Protein AF-A0A947GJM9-F1 (afdb_monomer_lite)

pLDDT: mean 70.24, std 24.28, range [23.83, 98.44]

InterPro domains:
  IPR019658 Protein of unknown function DUF2515 [PF10720] (27-305)

Secondary structure (DSSP, 8-state):
-PPPPHHHHHHHHHHHHHHHHTTSHHHHHHHHHHHHHH-TT-HHHHHHHHHHHHHHHHHHHHHHHHHTS-TTTS-TT--HHHHHHHHHHHHHHHHHHHHHHHHHHHHHHHHHHSGGGHHHHHHHHHH-TTT---HHHHHHHHHHHHHHHHTTT-TTGGG-HHHHHHHHHHHHHHHHHHIIIIIS-TT-SSSHHHHHHHHHHHHHHHHHTT-SEEEEEEESSSS--SEEEEEEEE--TTTTSHHHHHHHHHHHHHHHHSSHHHHHHHHHHHHHT-S--S-GGGT-HHHH-S-SS---TT----PPP---TT---S----TT------SS---PPPP---HHHHHHHHHHHHHHHHHHTTS--S-HHHHHHHHT-SSHHHHHHHHHHHHTT---------

Radius of gyration: 22.79 Å; chains: 1; bounding box: 66×59×64 Å

Structure (mmCIF, N/CA/C/O backbone):
data_AF-A0A947GJM9-F1
#
_entry.id   AF-A0A947GJM9-F1
#
loop_
_atom_site.group_PDB
_atom_site.id
_atom_site.type_symbol
_atom_site.label_atom_id
_atom_site.label_alt_id
_atom_site.label_comp_id
_atom_site.label_asym_id
_atom_site.label_entity_id
_atom_site.label_seq_id
_atom_site.pdbx_PDB_ins_code
_atom_site.Cartn_x
_atom_site.Cartn_y
_atom_site.Cartn_z
_atom_site.occupancy
_atom_site.B_iso_or_equiv
_atom_site.auth_seq_id
_atom_site.auth_comp_id
_atom_site.auth_asym_id
_atom_site.auth_atom_id
_atom_site.pdbx_PDB_model_num
ATOM 1 N N . MET A 1 1 ? -10.092 -29.557 24.758 1.00 44.56 1 MET A N 1
ATOM 2 C CA . MET A 1 1 ? -9.337 -28.394 24.241 1.00 44.56 1 MET A CA 1
ATOM 3 C C . MET A 1 1 ? -9.867 -27.147 24.930 1.00 44.56 1 MET A C 1
ATOM 5 O O . MET A 1 1 ? -11.082 -27.004 24.990 1.00 44.56 1 MET A O 1
ATOM 9 N N . LYS A 1 2 ? -9.010 -26.298 25.513 1.00 44.66 2 LYS A N 1
ATOM 10 C CA . LYS A 1 2 ? -9.461 -24.989 26.019 1.00 44.66 2 LYS A CA 1
ATOM 11 C C . LYS A 1 2 ? -9.833 -24.108 24.814 1.00 44.66 2 LYS A C 1
ATOM 13 O O . LYS A 1 2 ? -9.128 -24.192 23.810 1.00 44.66 2 LYS A O 1
ATOM 18 N N . PRO A 1 3 ? -10.915 -23.313 24.876 1.00 56.91 3 PRO A N 1
ATOM 19 C CA . PRO A 1 3 ? -11.246 -22.388 23.799 1.00 56.91 3 PRO A CA 1
ATOM 20 C C . PRO A 1 3 ? -10.111 -21.374 23.624 1.00 56.91 3 PRO A C 1
ATOM 22 O O . PRO A 1 3 ? -9.635 -20.793 24.598 1.00 56.91 3 PRO A O 1
ATOM 25 N N . GLN A 1 4 ? -9.664 -21.208 22.382 1.00 74.50 4 GLN A N 1
ATOM 26 C CA . GLN A 1 4 ? -8.585 -20.300 22.004 1.00 74.50 4 GLN A CA 1
ATOM 27 C C . GLN A 1 4 ? -9.015 -18.847 22.243 1.00 74.50 4 GLN A C 1
ATOM 29 O O . GLN A 1 4 ? -10.135 -18.461 21.892 1.00 74.50 4 GLN A O 1
ATOM 34 N N . THR A 1 5 ? -8.142 -18.039 22.842 1.00 88.62 5 THR A N 1
ATOM 35 C CA . THR A 1 5 ? -8.417 -16.624 23.124 1.00 88.62 5 THR A CA 1
ATOM 36 C C . THR A 1 5 ? -8.539 -15.821 21.826 1.00 88.62 5 THR A C 1
ATOM 38 O O . THR A 1 5 ? -7.962 -16.179 20.800 1.00 88.62 5 THR A O 1
ATOM 41 N N . LEU A 1 6 ? -9.252 -14.690 21.852 1.00 88.81 6 LEU A N 1
ATOM 42 C CA . LEU A 1 6 ? -9.436 -13.864 20.651 1.00 88.81 6 LEU A CA 1
ATOM 43 C C . LEU A 1 6 ? -8.102 -13.345 20.076 1.00 88.81 6 LEU A C 1
ATOM 45 O O . LEU A 1 6 ? -7.958 -13.228 18.861 1.00 88.81 6 LEU A O 1
ATOM 49 N N . LYS A 1 7 ? -7.106 -13.106 20.942 1.00 89.88 7 LYS A N 1
ATOM 50 C CA . LYS A 1 7 ? -5.730 -12.741 20.561 1.00 89.88 7 LYS A CA 1
ATOM 51 C C . LYS A 1 7 ? -5.052 -13.838 19.744 1.00 89.88 7 LYS A C 1
ATOM 53 O O . LYS A 1 7 ? -4.459 -13.560 18.706 1.00 89.88 7 LYS A O 1
ATOM 58 N N . GLU A 1 8 ? -5.150 -15.080 20.206 1.00 91.75 8 GLU A N 1
ATOM 59 C CA . GLU A 1 8 ? -4.566 -16.236 19.524 1.00 91.75 8 GLU A CA 1
ATOM 60 C C . GLU A 1 8 ? -5.251 -16.485 18.176 1.00 91.75 8 GLU A C 1
ATOM 62 O O . GLU A 1 8 ? -4.559 -16.707 17.186 1.00 91.75 8 GLU A O 1
ATOM 67 N N . GLN A 1 9 ? -6.582 -16.354 18.112 1.00 93.50 9 GLN A N 1
ATOM 68 C CA . GLN A 1 9 ? -7.328 -16.478 16.856 1.00 93.50 9 GLN A CA 1
ATOM 69 C C . GLN A 1 9 ? -6.928 -15.390 15.848 1.00 93.50 9 GLN A C 1
ATOM 71 O O . GLN A 1 9 ? -6.685 -15.693 14.681 1.00 93.50 9 GLN A O 1
ATOM 76 N N . PHE A 1 10 ? -6.818 -14.131 16.291 1.00 94.56 10 PHE A N 1
ATOM 77 C CA . PHE A 1 10 ? -6.338 -13.031 15.450 1.00 94.56 10 PHE A CA 1
ATOM 78 C C . PHE A 1 10 ? -4.932 -13.314 14.921 1.00 94.56 10 PHE A C 1
ATOM 80 O O . PHE A 1 10 ? -4.681 -13.192 13.719 1.00 94.56 10 PHE A O 1
ATOM 87 N N . ARG A 1 11 ? -4.019 -13.713 15.811 1.00 93.69 11 ARG A N 1
ATOM 88 C CA . ARG A 1 11 ? -2.630 -13.995 15.462 1.00 93.69 11 ARG A CA 1
ATOM 89 C C . ARG A 1 11 ? -2.544 -15.099 14.415 1.00 93.69 11 ARG A C 1
ATOM 91 O O . ARG A 1 11 ? -1.916 -14.908 13.378 1.00 93.69 11 ARG A O 1
ATOM 98 N N . GLU A 1 12 ? -3.189 -16.232 14.666 1.00 93.25 12 GLU A N 1
ATOM 99 C CA . GLU A 1 12 ? -3.183 -17.381 13.762 1.00 93.25 12 GLU A CA 1
ATOM 100 C C . GLU A 1 12 ? -3.802 -17.034 12.406 1.00 93.25 12 GLU A C 1
ATOM 102 O O . GLU A 1 12 ? -3.160 -17.233 11.374 1.00 93.25 12 GLU A O 1
ATOM 107 N N . ALA A 1 13 ? -4.991 -16.423 12.397 1.00 92.81 13 ALA A N 1
ATOM 108 C CA . ALA A 1 13 ? -5.657 -16.011 11.164 1.00 92.81 13 ALA A CA 1
ATOM 109 C C . ALA A 1 13 ? -4.793 -15.042 10.341 1.00 92.81 13 ALA A C 1
ATOM 111 O O . ALA A 1 13 ? -4.714 -15.165 9.116 1.00 92.81 13 ALA A O 1
ATOM 112 N N . THR A 1 14 ? -4.110 -14.108 11.008 1.00 92.38 14 THR A N 1
ATOM 113 C CA . THR A 1 14 ? -3.197 -13.164 10.356 1.00 92.38 14 THR A CA 1
ATOM 114 C C . THR A 1 14 ? -2.013 -13.893 9.731 1.00 92.38 14 THR A C 1
ATOM 116 O O . THR A 1 14 ? -1.721 -13.674 8.559 1.00 92.38 14 THR A O 1
ATOM 119 N N . LEU A 1 15 ? -1.349 -14.792 10.462 1.00 88.88 15 LEU A N 1
ATOM 120 C CA . LEU A 1 15 ? -0.178 -15.519 9.959 1.00 88.88 15 LEU A CA 1
ATOM 121 C C . LEU A 1 15 ? -0.525 -16.465 8.805 1.00 88.88 15 LEU A C 1
ATOM 123 O O . LEU A 1 15 ? 0.182 -16.476 7.794 1.00 88.88 15 LEU A O 1
ATOM 127 N N . VAL A 1 16 ? -1.631 -17.206 8.924 1.00 88.06 16 VAL A N 1
ATOM 128 C CA . VAL A 1 16 ? -2.119 -18.104 7.871 1.00 88.06 16 VAL A CA 1
ATOM 129 C C . VAL A 1 16 ? -2.433 -17.305 6.613 1.00 88.06 16 VAL A C 1
ATOM 131 O O . VAL A 1 16 ? -1.889 -17.603 5.549 1.00 88.06 16 VAL A O 1
ATOM 134 N N . ARG A 1 17 ? -3.236 -16.239 6.723 1.00 88.25 17 ARG A N 1
ATOM 135 C CA . ARG A 1 17 ? -3.603 -15.424 5.560 1.00 88.25 17 ARG A CA 1
ATOM 136 C C . ARG A 1 17 ? -2.382 -14.752 4.937 1.00 88.25 17 ARG A C 1
ATOM 138 O O . ARG A 1 17 ? -2.248 -14.779 3.718 1.00 88.25 17 ARG A O 1
ATOM 145 N N . ARG A 1 18 ? -1.460 -14.223 5.751 1.00 86.56 18 ARG A N 1
ATOM 146 C CA . ARG A 1 18 ? -0.208 -13.601 5.290 1.00 86.56 18 ARG A CA 1
ATOM 147 C C . ARG A 1 18 ? 0.598 -14.549 4.401 1.00 86.56 18 ARG A C 1
ATOM 149 O O . ARG A 1 18 ? 1.002 -14.157 3.311 1.00 86.56 18 ARG A O 1
ATOM 156 N N . SER A 1 19 ? 0.754 -15.809 4.817 1.00 79.62 19 SER A N 1
ATOM 157 C CA . SER A 1 19 ? 1.503 -16.824 4.057 1.00 79.62 19 SER A CA 1
ATOM 158 C C . SER A 1 19 ? 0.926 -17.114 2.664 1.00 79.62 19 SER A C 1
ATOM 160 O O . SER A 1 19 ? 1.666 -17.481 1.756 1.00 79.62 19 SER A O 1
ATOM 162 N N . GLN A 1 20 ? -0.381 -16.906 2.475 1.00 78.94 20 GLN A N 1
ATOM 163 C CA . GLN A 1 20 ? -1.065 -17.135 1.201 1.00 78.94 20 GLN A CA 1
ATOM 164 C C . GLN A 1 20 ? -0.917 -15.952 0.238 1.00 78.94 20 GLN A C 1
ATOM 166 O O . GLN A 1 20 ? -0.891 -16.148 -0.974 1.00 78.94 20 GLN A O 1
ATOM 171 N N . VAL A 1 21 ? -0.822 -14.725 0.762 1.00 82.38 21 VAL A N 1
ATOM 172 C CA . VAL A 1 21 ? -0.846 -13.497 -0.053 1.00 82.38 21 VAL A CA 1
ATOM 173 C C . VAL A 1 21 ? 0.530 -12.859 -0.253 1.00 82.38 21 VAL A C 1
ATOM 175 O O . VAL A 1 21 ? 0.705 -12.105 -1.205 1.00 82.38 21 VAL A O 1
ATOM 178 N N . GLU A 1 22 ? 1.532 -13.181 0.574 1.00 79.94 22 GLU A N 1
ATOM 179 C CA . GLU A 1 22 ? 2.902 -12.646 0.450 1.00 79.94 22 GLU A CA 1
ATOM 180 C C . GLU A 1 22 ? 3.715 -13.235 -0.719 1.00 79.94 22 GLU A C 1
ATOM 182 O O . GLU A 1 22 ? 4.799 -12.733 -1.026 1.00 79.94 22 GLU A O 1
ATOM 187 N N . VAL A 1 23 ? 3.188 -14.260 -1.396 1.00 74.94 23 VAL A N 1
ATOM 188 C CA . VAL A 1 23 ? 3.901 -15.089 -2.385 1.00 74.94 23 VAL A CA 1
ATOM 189 C C . VAL A 1 23 ? 4.493 -14.320 -3.573 1.00 74.94 23 VAL A C 1
ATOM 191 O O . VAL A 1 23 ? 5.527 -14.725 -4.103 1.00 74.94 23 VAL A O 1
ATOM 194 N N . ASN A 1 24 ? 3.852 -13.235 -4.013 1.00 78.31 24 ASN A N 1
ATOM 195 C CA . ASN A 1 24 ? 4.327 -12.356 -5.085 1.00 78.31 24 ASN A CA 1
ATOM 196 C C . ASN A 1 24 ? 3.589 -11.009 -5.063 1.00 78.31 24 ASN A C 1
ATOM 198 O O . ASN A 1 24 ? 2.517 -10.886 -4.467 1.00 78.31 24 ASN A O 1
ATOM 202 N N . LEU A 1 25 ? 4.131 -10.015 -5.773 1.00 85.12 25 LEU A N 1
ATOM 203 C CA . LEU A 1 25 ? 3.523 -8.691 -5.930 1.00 85.12 25 LEU A CA 1
ATOM 204 C C . LEU A 1 25 ? 2.042 -8.729 -6.318 1.00 85.12 25 LEU A C 1
ATOM 206 O O . LEU A 1 25 ? 1.249 -7.970 -5.767 1.00 85.12 25 LEU A O 1
ATOM 210 N N . THR A 1 26 ? 1.670 -9.580 -7.273 1.00 87.38 26 THR A N 1
ATOM 211 C CA . THR A 1 26 ? 0.302 -9.627 -7.797 1.00 87.38 26 THR A CA 1
ATOM 212 C C . THR A 1 26 ? -0.701 -10.006 -6.710 1.00 87.38 26 THR A C 1
ATOM 214 O O . THR A 1 26 ? -1.735 -9.358 -6.561 1.00 87.38 26 THR A O 1
ATOM 217 N N . SER A 1 27 ? -0.356 -11.002 -5.896 1.00 87.56 27 SER A N 1
ATOM 218 C CA . SER A 1 27 ? -1.173 -11.465 -4.769 1.00 87.56 27 SER A CA 1
ATOM 219 C C . SER A 1 27 ? -1.285 -10.392 -3.683 1.00 87.56 27 SER A C 1
ATOM 221 O O . SER A 1 27 ? -2.380 -10.132 -3.186 1.00 87.56 27 SER A O 1
ATOM 223 N N . ARG A 1 28 ? -0.179 -9.699 -3.384 1.00 92.69 28 ARG A N 1
ATOM 224 C CA . ARG A 1 28 ? -0.140 -8.589 -2.418 1.00 92.69 28 ARG A CA 1
ATOM 225 C C . ARG A 1 28 ? -1.007 -7.415 -2.867 1.00 92.69 28 ARG A C 1
ATOM 227 O O . ARG A 1 28 ? -1.840 -6.935 -2.104 1.00 92.69 28 ARG A O 1
ATOM 234 N N . ALA A 1 29 ? -0.863 -6.987 -4.118 1.00 94.88 29 ALA A N 1
ATOM 235 C CA . ALA A 1 29 ? -1.637 -5.884 -4.674 1.00 94.88 29 ALA A CA 1
ATOM 236 C C . ALA A 1 29 ? -3.140 -6.205 -4.722 1.00 94.88 29 ALA A C 1
ATOM 238 O O . ALA A 1 29 ? -3.935 -5.370 -4.293 1.00 94.88 29 ALA A O 1
ATOM 239 N N . ASN A 1 30 ? -3.531 -7.403 -5.169 1.00 95.88 30 ASN A N 1
ATOM 240 C CA . ASN A 1 30 ? -4.936 -7.830 -5.146 1.00 95.88 30 ASN A CA 1
ATOM 241 C C . ASN A 1 30 ? -5.489 -7.859 -3.714 1.00 95.88 30 ASN A C 1
ATOM 243 O O . ASN A 1 30 ? -6.551 -7.304 -3.463 1.00 95.88 30 ASN A O 1
ATOM 247 N N . CYS A 1 31 ? -4.724 -8.379 -2.748 1.00 96.81 31 CYS A N 1
ATOM 248 C CA . CYS A 1 31 ? -5.125 -8.367 -1.342 1.00 96.81 31 CYS A CA 1
ATOM 249 C C . CYS A 1 31 ? -5.353 -6.946 -0.794 1.00 96.81 31 CYS A C 1
ATOM 251 O O . CYS A 1 31 ? -6.276 -6.741 -0.005 1.00 96.81 31 CYS A O 1
ATOM 253 N N . LEU A 1 32 ? -4.525 -5.969 -1.184 1.00 97.88 32 LEU A N 1
ATOM 254 C CA . LEU A 1 32 ? -4.740 -4.562 -0.824 1.00 97.88 32 LEU A CA 1
ATOM 255 C C . LEU A 1 32 ? -6.041 -4.035 -1.443 1.00 97.88 32 LEU A C 1
ATOM 257 O O . LEU A 1 32 ? -6.826 -3.394 -0.753 1.00 97.88 32 LEU A O 1
ATOM 261 N N . PHE A 1 33 ? -6.298 -4.328 -2.721 1.00 98.25 33 PHE A N 1
ATOM 262 C CA . PHE A 1 33 ? -7.521 -3.877 -3.386 1.00 98.25 33 PHE A CA 1
ATOM 263 C C . PHE A 1 33 ? -8.783 -4.444 -2.719 1.00 98.25 33 PHE A C 1
ATOM 265 O O . PHE A 1 33 ? -9.669 -3.674 -2.356 1.00 98.25 33 PHE A O 1
ATOM 272 N N . ASP A 1 34 ? -8.814 -5.756 -2.470 1.00 98.00 34 ASP A N 1
ATOM 273 C CA . ASP A 1 34 ? -9.936 -6.436 -1.807 1.00 98.00 34 ASP A CA 1
ATOM 274 C C . ASP A 1 34 ? -10.192 -5.880 -0.397 1.00 98.00 34 ASP A C 1
ATOM 276 O O . ASP A 1 34 ? -11.336 -5.784 0.051 1.00 98.00 34 ASP A O 1
ATOM 280 N N . PHE A 1 35 ? -9.125 -5.516 0.324 1.00 98.44 35 PHE A N 1
ATOM 281 C CA . PHE A 1 35 ? -9.241 -4.872 1.631 1.00 98.44 35 PHE A CA 1
ATOM 282 C C . PHE A 1 35 ? -9.831 -3.467 1.512 1.00 98.44 35 PHE A C 1
ATOM 284 O O . PHE A 1 35 ? -10.747 -3.121 2.255 1.00 98.44 35 PHE A O 1
ATOM 291 N N . TRP A 1 36 ? -9.316 -2.653 0.588 1.00 98.38 36 TRP A N 1
ATOM 292 C CA . TRP A 1 36 ? -9.801 -1.290 0.390 1.00 98.38 36 TRP A CA 1
ATOM 293 C C . TRP A 1 36 ? -11.266 -1.258 -0.058 1.00 98.38 36 TRP A C 1
ATOM 295 O O . TRP A 1 36 ? -12.011 -0.391 0.382 1.00 98.38 36 TRP A O 1
ATOM 305 N N . GLU A 1 37 ? -11.713 -2.216 -0.872 1.00 97.62 37 GLU A N 1
ATOM 306 C CA . GLU A 1 37 ? -13.120 -2.305 -1.274 1.00 97.62 37 GLU A CA 1
ATOM 307 C C . GLU A 1 37 ? -14.060 -2.466 -0.064 1.00 97.62 37 GLU A C 1
ATOM 309 O O . GLU A 1 37 ? -15.140 -1.877 -0.033 1.00 97.62 37 GLU A O 1
ATOM 314 N N . GLN A 1 38 ? -13.622 -3.203 0.961 1.00 97.44 38 GLN A N 1
ATOM 315 C CA . GLN A 1 38 ? -14.363 -3.410 2.212 1.00 97.44 38 GLN A CA 1
ATOM 316 C C . GLN A 1 38 ? -14.186 -2.261 3.217 1.00 97.44 38 GLN A C 1
ATOM 318 O O . GLN A 1 38 ? -15.029 -2.063 4.099 1.00 97.44 38 GLN A O 1
ATOM 323 N N . HIS A 1 39 ? -13.078 -1.527 3.114 1.00 98.00 39 HIS A N 1
ATOM 324 C CA . HIS A 1 39 ? -12.656 -0.486 4.051 1.00 98.00 39 HIS A CA 1
ATOM 325 C C . HIS A 1 39 ? -12.134 0.759 3.307 1.00 98.00 39 HIS A C 1
ATOM 327 O O . HIS A 1 39 ? -10.949 1.101 3.427 1.00 98.00 39 HIS A O 1
ATOM 333 N N . PRO A 1 40 ? -12.986 1.444 2.515 1.00 97.31 40 PRO A N 1
ATOM 334 C CA . PRO A 1 40 ? -12.561 2.552 1.662 1.00 97.31 40 PRO A CA 1
ATOM 335 C C . PRO A 1 40 ? -12.015 3.751 2.445 1.00 97.31 40 PRO A C 1
ATOM 337 O O . PRO A 1 40 ? -11.228 4.529 1.902 1.00 97.31 40 PRO A O 1
ATOM 340 N N . GLU A 1 41 ? -12.382 3.871 3.723 1.00 97.69 41 GLU A N 1
ATOM 341 C CA . GLU A 1 41 ? -11.873 4.867 4.659 1.00 97.69 41 GLU A CA 1
ATOM 342 C C . GLU A 1 41 ? -10.376 4.723 4.957 1.00 97.69 41 GLU A C 1
ATOM 344 O O . GLU A 1 41 ? -9.728 5.693 5.349 1.00 97.69 41 GLU A O 1
ATOM 349 N N . VAL A 1 42 ? -9.790 3.546 4.722 1.00 98.19 42 VAL A N 1
ATOM 350 C CA . VAL A 1 42 ? -8.337 3.337 4.769 1.00 98.19 42 VAL A CA 1
ATOM 351 C C . VAL A 1 42 ? -7.748 3.637 3.387 1.00 98.19 42 VAL A C 1
ATOM 353 O O . VAL A 1 42 ? -7.171 2.786 2.710 1.00 98.19 42 VAL A O 1
ATOM 356 N N . SER A 1 43 ? -7.913 4.882 2.945 1.00 97.56 43 SER A N 1
ATOM 357 C CA . SER A 1 43 ? -7.615 5.353 1.583 1.00 97.56 43 SER A CA 1
ATOM 358 C C . SER A 1 43 ? -6.171 5.121 1.121 1.00 97.56 43 SER A C 1
ATOM 360 O O . SER A 1 43 ? -5.914 4.954 -0.074 1.00 97.56 43 SER A O 1
ATOM 362 N N . TRP A 1 44 ? -5.218 5.063 2.056 1.00 98.19 44 TRP A N 1
ATOM 363 C CA . TRP A 1 44 ? -3.832 4.695 1.768 1.00 98.19 44 TRP A CA 1
ATOM 364 C C . TRP A 1 44 ? -3.719 3.329 1.089 1.00 98.19 44 TRP A C 1
ATOM 366 O O . TRP A 1 44 ? -2.863 3.150 0.231 1.00 98.19 44 TRP A O 1
ATOM 376 N N . VAL A 1 45 ? -4.600 2.379 1.408 1.00 98.19 45 VAL A N 1
ATOM 377 C CA . VAL A 1 45 ? -4.555 1.036 0.819 1.00 98.19 45 VAL A CA 1
ATOM 378 C C . VAL A 1 45 ? -4.829 1.083 -0.686 1.00 98.19 45 VAL A C 1
ATOM 380 O O . VAL A 1 45 ? -4.164 0.375 -1.446 1.00 98.19 45 VAL A O 1
ATOM 383 N N . LEU A 1 46 ? -5.728 1.963 -1.146 1.00 98.19 46 LEU A N 1
ATOM 384 C CA . LEU A 1 46 ? -5.920 2.186 -2.581 1.00 98.19 46 LEU A CA 1
ATOM 385 C C . LEU A 1 46 ? -4.670 2.794 -3.218 1.00 98.19 46 LEU A C 1
ATOM 387 O O . LEU A 1 46 ? -4.250 2.337 -4.278 1.00 98.19 46 LEU A O 1
ATOM 391 N N . LEU A 1 47 ? -4.046 3.787 -2.574 1.00 97.38 47 LEU A N 1
ATOM 392 C CA . LEU A 1 47 ? -2.782 4.348 -3.061 1.00 97.38 47 LEU A CA 1
ATOM 393 C C . LEU A 1 47 ? -1.708 3.261 -3.184 1.00 97.38 47 LEU A C 1
ATOM 395 O O . LEU A 1 47 ? -1.084 3.140 -4.235 1.00 97.38 47 LEU A O 1
ATOM 399 N N . ALA A 1 48 ? -1.526 2.449 -2.142 1.00 96.38 48 ALA A N 1
ATOM 400 C CA . ALA A 1 48 ? -0.554 1.365 -2.115 1.00 96.38 48 ALA A CA 1
ATOM 401 C C . ALA A 1 48 ? -0.828 0.332 -3.218 1.00 96.38 48 ALA A C 1
ATOM 403 O O . ALA A 1 48 ? 0.107 -0.088 -3.900 1.00 96.38 48 ALA A O 1
ATOM 404 N N . ASN A 1 49 ? -2.098 -0.021 -3.468 1.00 96.81 49 ASN A N 1
ATOM 405 C CA . ASN A 1 49 ? -2.472 -0.845 -4.619 1.00 96.81 49 ASN A CA 1
ATOM 406 C C . ASN A 1 49 ? -2.038 -0.186 -5.937 1.00 96.81 49 ASN A C 1
ATOM 408 O O . ASN A 1 49 ? -1.309 -0.804 -6.709 1.00 96.81 49 ASN A O 1
ATOM 412 N N . LEU A 1 50 ? -2.435 1.065 -6.187 1.00 95.56 50 LEU A N 1
ATOM 413 C CA . LEU A 1 50 ? -2.139 1.780 -7.433 1.00 95.56 50 LEU A CA 1
ATOM 414 C C . LEU A 1 50 ? -0.626 1.954 -7.675 1.00 95.56 50 LEU A C 1
ATOM 416 O O . LEU A 1 50 ? -0.148 1.822 -8.805 1.00 95.56 50 LEU A O 1
ATOM 420 N N . VAL A 1 51 ? 0.155 2.199 -6.620 1.00 92.94 51 VAL A N 1
ATOM 421 C CA . VAL A 1 51 ? 1.624 2.259 -6.685 1.00 92.94 51 VAL A CA 1
ATOM 422 C C . VAL A 1 51 ? 2.225 0.868 -6.923 1.00 92.94 51 VAL A C 1
ATOM 424 O O . VAL A 1 51 ? 3.125 0.729 -7.750 1.00 92.94 51 VAL A O 1
ATOM 427 N N . ALA A 1 52 ? 1.696 -0.188 -6.299 1.00 92.62 52 ALA A N 1
ATOM 428 C CA . ALA A 1 52 ? 2.132 -1.565 -6.546 1.00 92.62 52 ALA A CA 1
ATOM 429 C C . ALA A 1 52 ? 1.879 -2.001 -7.999 1.00 92.62 52 ALA A C 1
ATOM 431 O O . ALA A 1 52 ? 2.729 -2.671 -8.596 1.00 92.62 52 ALA A O 1
ATOM 432 N N . ARG A 1 53 ? 0.772 -1.547 -8.613 1.00 92.69 53 ARG A N 1
ATOM 433 C CA . ARG A 1 53 ? 0.527 -1.743 -10.053 1.00 92.69 53 ARG A CA 1
ATOM 434 C C . ARG A 1 53 ? 1.632 -1.140 -10.905 1.00 92.69 53 ARG A C 1
ATOM 436 O O . ARG A 1 53 ? 2.064 -1.736 -11.894 1.00 92.69 53 ARG A O 1
ATOM 443 N N . ASN A 1 54 ? 2.121 0.022 -10.478 1.00 89.00 54 ASN A N 1
ATOM 444 C CA . ASN A 1 54 ? 3.249 0.682 -11.108 1.00 89.00 54 ASN A CA 1
ATOM 445 C C . ASN A 1 54 ? 4.580 -0.047 -10.896 1.00 89.00 54 ASN A C 1
ATOM 447 O O . ASN A 1 54 ? 5.485 0.069 -11.715 1.00 89.00 54 ASN A O 1
ATOM 451 N N . THR A 1 55 ? 4.736 -0.824 -9.832 1.00 85.88 55 THR A N 1
ATOM 452 C CA . THR A 1 55 ? 5.943 -1.635 -9.665 1.00 85.88 55 THR A CA 1
ATOM 453 C C . THR A 1 55 ? 5.920 -2.855 -10.589 1.00 85.88 55 THR A C 1
ATOM 455 O O . THR A 1 55 ? 6.936 -3.183 -11.199 1.00 85.88 55 THR A O 1
ATOM 458 N N . GLY A 1 56 ? 4.776 -3.522 -10.764 1.00 86.81 56 GLY A N 1
ATOM 459 C CA . GLY A 1 56 ? 4.780 -4.807 -11.472 1.00 86.81 56 GLY A CA 1
ATOM 460 C C . GLY A 1 56 ? 4.811 -4.710 -12.982 1.00 86.81 56 GLY A C 1
ATOM 461 O O . GLY A 1 56 ? 5.538 -5.479 -13.590 1.00 86.81 56 GLY A O 1
ATOM 462 N N . TRP A 1 57 ? 4.146 -3.738 -13.605 1.00 81.44 57 TRP A N 1
ATOM 463 C CA . TRP A 1 57 ? 4.340 -3.507 -15.045 1.00 81.44 57 TRP A CA 1
ATOM 464 C C . TRP A 1 57 ? 5.799 -3.111 -15.389 1.00 81.44 57 TRP A C 1
ATOM 466 O O . TRP A 1 57 ? 6.299 -3.503 -16.442 1.00 81.44 57 TRP A O 1
ATOM 476 N N . ILE A 1 58 ? 6.528 -2.438 -14.478 1.00 80.25 58 ILE A N 1
ATOM 477 C CA . ILE A 1 58 ? 7.974 -2.189 -14.608 1.00 80.25 58 ILE A CA 1
ATOM 478 C C . ILE A 1 58 ? 8.718 -3.524 -14.543 1.00 80.25 58 ILE A C 1
ATOM 480 O O . ILE A 1 58 ? 9.511 -3.817 -15.434 1.00 80.25 58 ILE A O 1
ATOM 484 N N . MET A 1 59 ? 8.435 -4.358 -13.539 1.00 78.12 59 MET A N 1
ATOM 485 C CA . MET A 1 59 ? 9.043 -5.686 -13.413 1.00 78.12 59 MET A CA 1
ATOM 486 C C . MET A 1 59 ? 8.783 -6.584 -14.633 1.00 78.12 59 MET A C 1
ATOM 488 O O . MET A 1 59 ? 9.720 -7.194 -15.145 1.00 78.12 59 MET A O 1
ATOM 492 N N . SER A 1 60 ? 7.556 -6.628 -15.156 1.00 76.69 60 SER A N 1
ATOM 493 C CA . SER A 1 60 ? 7.198 -7.394 -16.359 1.00 76.69 60 SER A CA 1
ATOM 494 C C . SER A 1 60 ? 7.962 -6.921 -17.588 1.00 76.69 60 SER A C 1
ATOM 496 O O . SER A 1 60 ? 8.427 -7.724 -18.399 1.00 76.69 60 SER A O 1
ATOM 498 N N . ASP A 1 61 ? 8.140 -5.609 -17.726 1.00 74.88 61 ASP A N 1
ATOM 499 C CA . ASP A 1 61 ? 8.901 -5.052 -18.834 1.00 74.88 61 ASP A CA 1
ATOM 500 C C . ASP A 1 61 ? 10.409 -5.301 -18.698 1.00 74.88 61 ASP A C 1
ATOM 502 O O . ASP A 1 61 ? 11.064 -5.516 -19.720 1.00 74.88 61 ASP A O 1
ATOM 506 N N . LEU A 1 62 ? 10.953 -5.354 -17.474 1.00 71.12 62 LEU A N 1
ATOM 507 C CA . LEU A 1 62 ? 12.334 -5.789 -17.213 1.00 71.12 62 LEU A CA 1
ATOM 508 C C . LEU A 1 62 ? 12.540 -7.260 -17.589 1.00 71.12 62 LEU A C 1
ATOM 510 O O . LEU A 1 62 ? 13.519 -7.593 -18.259 1.00 71.12 62 LEU A O 1
ATOM 514 N N . VAL A 1 63 ? 11.599 -8.132 -17.211 1.00 68.12 63 VAL A N 1
ATOM 515 C CA . VAL A 1 63 ? 11.591 -9.555 -17.592 1.00 68.12 63 VAL A CA 1
ATOM 516 C C . VAL A 1 63 ? 11.593 -9.693 -19.113 1.00 68.12 63 VAL A C 1
ATOM 518 O O . VAL A 1 63 ? 12.462 -10.366 -19.672 1.00 68.12 63 VAL A O 1
ATOM 521 N N . ARG A 1 64 ? 10.679 -8.994 -19.801 1.00 67.69 64 ARG A N 1
ATOM 522 C CA . ARG A 1 64 ? 10.599 -9.002 -21.270 1.00 67.69 64 ARG A CA 1
ATOM 523 C C . ARG A 1 64 ? 11.894 -8.506 -21.909 1.00 67.69 64 ARG A C 1
ATOM 525 O O . ARG A 1 64 ? 12.373 -9.126 -22.858 1.00 67.69 64 ARG A O 1
ATOM 532 N N . ALA A 1 65 ? 12.454 -7.404 -21.408 1.00 64.38 65 ALA A N 1
ATOM 533 C CA . ALA A 1 65 ? 13.698 -6.835 -21.919 1.00 64.38 65 ALA A CA 1
ATOM 534 C C . ALA A 1 65 ? 14.877 -7.814 -21.792 1.00 64.38 65 ALA A C 1
ATOM 536 O O . ALA A 1 65 ? 15.724 -7.870 -22.678 1.00 64.38 65 ALA A O 1
ATOM 537 N N . CYS A 1 66 ? 14.912 -8.632 -20.739 1.00 64.25 66 CYS A N 1
ATOM 538 C CA . CYS A 1 66 ? 15.955 -9.637 -20.570 1.00 64.25 66 CYS A CA 1
ATOM 539 C C . CYS A 1 66 ? 15.733 -10.906 -21.417 1.00 64.25 66 CYS A C 1
ATOM 541 O O . CYS A 1 66 ? 16.693 -11.442 -21.974 1.00 64.25 66 CYS A O 1
ATOM 543 N N . GLN A 1 67 ? 14.495 -11.412 -21.491 1.00 62.34 67 GLN A N 1
ATOM 544 C CA . GLN A 1 67 ? 14.187 -12.740 -22.050 1.00 62.34 67 GLN A CA 1
ATOM 545 C C . GLN A 1 67 ? 13.840 -12.723 -23.543 1.00 62.34 67 GLN A C 1
ATOM 547 O O . GLN A 1 67 ? 14.241 -13.624 -24.275 1.00 62.34 67 GLN A O 1
ATOM 552 N N . CYS A 1 68 ? 13.094 -11.715 -24.001 1.00 52.38 68 CYS A N 1
ATOM 553 C CA . CYS A 1 68 ? 12.461 -11.716 -25.325 1.00 52.38 68 CYS A CA 1
ATOM 554 C C . CYS A 1 68 ? 13.019 -10.650 -26.271 1.00 52.38 68 CYS A C 1
ATOM 556 O O . CYS A 1 68 ? 12.644 -10.619 -27.442 1.00 52.38 68 CYS A O 1
ATOM 558 N N . ALA A 1 69 ? 13.883 -9.757 -25.788 1.00 50.56 69 ALA A N 1
ATOM 559 C CA . ALA A 1 69 ? 14.520 -8.775 -26.647 1.00 50.56 69 ALA A CA 1
ATOM 560 C C . ALA A 1 69 ? 15.439 -9.483 -27.667 1.00 50.56 69 ALA A C 1
ATOM 562 O O . ALA A 1 69 ? 16.311 -10.261 -27.256 1.00 50.56 69 ALA A O 1
ATOM 563 N N . PRO A 1 70 ? 15.296 -9.204 -28.981 1.00 44.62 70 PRO A N 1
ATOM 564 C CA . PRO A 1 70 ? 16.333 -9.491 -29.970 1.00 44.62 70 PRO A CA 1
ATOM 565 C C . PRO A 1 70 ? 17.710 -9.065 -29.442 1.00 44.62 70 PRO A C 1
ATOM 567 O O . PRO A 1 70 ? 17.796 -8.099 -28.685 1.00 44.62 70 PRO A O 1
ATOM 570 N N . HIS A 1 71 ? 18.799 -9.731 -29.840 1.00 45.09 71 HIS A N 1
ATOM 571 C CA . HIS A 1 71 ? 20.158 -9.369 -29.389 1.00 45.09 71 HIS A CA 1
ATOM 572 C C . HIS A 1 71 ? 20.499 -7.877 -29.602 1.00 45.09 71 HIS A C 1
ATOM 574 O O . HIS A 1 71 ? 21.301 -7.329 -28.859 1.00 45.09 71 HIS A O 1
ATOM 580 N N . SER A 1 72 ? 19.844 -7.213 -30.561 1.00 37.66 72 SER A N 1
ATOM 581 C CA . SER A 1 72 ? 19.937 -5.774 -30.851 1.00 37.66 72 SER A CA 1
ATOM 582 C C . SER A 1 72 ? 19.159 -4.849 -29.897 1.00 37.66 72 SER A C 1
ATOM 584 O O . SER A 1 72 ? 19.385 -3.644 -29.901 1.00 37.66 72 SER A O 1
ATOM 586 N N . LEU A 1 73 ? 18.230 -5.392 -29.106 1.00 36.53 73 LEU A N 1
ATOM 587 C CA . LEU A 1 73 ? 17.442 -4.702 -28.075 1.00 36.53 73 LEU A CA 1
ATOM 588 C C . LEU A 1 73 ? 17.902 -5.060 -26.653 1.00 36.53 73 LEU A C 1
ATOM 590 O O . LEU A 1 73 ? 17.562 -4.354 -25.702 1.00 36.53 73 LEU A O 1
ATOM 594 N N . LYS A 1 74 ? 18.686 -6.136 -26.501 1.00 44.44 74 LYS A N 1
ATOM 595 C CA . LYS A 1 74 ? 19.505 -6.346 -25.305 1.00 44.44 74 LYS A CA 1
ATOM 596 C C . LYS A 1 74 ? 20.535 -5.227 -25.253 1.00 44.44 74 LYS A C 1
ATOM 598 O O . LYS A 1 74 ? 21.120 -4.879 -26.272 1.00 44.44 74 LYS A O 1
ATOM 603 N N . ILE A 1 75 ? 20.754 -4.664 -24.072 1.00 45.00 75 ILE A N 1
ATOM 604 C CA . ILE A 1 75 ? 21.778 -3.636 -23.894 1.00 45.00 75 ILE A CA 1
ATOM 605 C C . ILE A 1 75 ? 23.135 -4.291 -24.164 1.00 45.00 75 ILE A C 1
ATOM 607 O O . ILE A 1 75 ? 23.500 -5.203 -23.415 1.00 45.00 75 ILE A O 1
ATOM 611 N N . PRO A 1 76 ? 23.880 -3.876 -25.205 1.00 39.69 76 PRO A N 1
ATOM 612 C CA . PRO A 1 76 ? 25.213 -4.403 -25.444 1.00 39.69 76 PRO A CA 1
ATOM 613 C C . PRO A 1 76 ? 26.065 -4.139 -24.201 1.00 39.69 76 PRO A C 1
ATOM 615 O O . PRO A 1 76 ? 26.218 -2.994 -23.782 1.00 39.69 76 PRO A O 1
ATOM 618 N N . GLY A 1 77 ? 26.547 -5.206 -23.568 1.00 42.34 77 GLY A N 1
ATOM 619 C CA . GLY A 1 77 ? 27.356 -5.113 -22.355 1.00 42.34 77 GLY A CA 1
ATOM 620 C C . GLY A 1 77 ? 26.601 -4.955 -21.029 1.00 42.34 77 GLY A C 1
ATOM 621 O O . GLY A 1 77 ? 27.285 -4.807 -20.023 1.00 42.34 77 GLY A O 1
ATOM 622 N N . LEU A 1 78 ? 25.255 -5.020 -20.964 1.00 47.56 78 LEU A N 1
ATOM 623 C CA . LEU A 1 78 ? 24.556 -5.179 -19.673 1.00 47.56 78 LEU A CA 1
ATOM 624 C C . LEU A 1 78 ? 24.227 -6.660 -19.417 1.00 47.56 78 LEU A C 1
ATOM 626 O O . LEU A 1 78 ? 23.338 -7.211 -20.075 1.00 47.56 78 LEU A O 1
ATOM 630 N N . PRO A 1 79 ? 24.892 -7.311 -18.448 1.00 57.78 79 PRO A N 1
ATOM 631 C CA . PRO A 1 79 ? 24.594 -8.689 -18.084 1.00 57.78 79 PRO A CA 1
ATOM 632 C C . PRO A 1 79 ? 23.145 -8.855 -17.623 1.00 57.78 79 PRO A C 1
ATOM 634 O O . PRO A 1 79 ? 22.613 -8.002 -16.906 1.00 57.78 79 PRO A O 1
ATOM 637 N N . SER A 1 80 ? 22.535 -10.005 -17.922 1.00 62.41 80 SER A N 1
ATOM 638 C CA . SER A 1 80 ? 21.214 -10.396 -17.401 1.00 62.41 80 SER A CA 1
ATOM 639 C C . SER A 1 80 ? 21.097 -10.261 -15.875 1.00 62.41 80 SER A C 1
ATOM 641 O O . SER A 1 80 ? 20.016 -9.960 -15.369 1.00 62.41 80 SER A O 1
ATOM 643 N N . ALA A 1 81 ? 22.215 -10.380 -15.152 1.00 58.53 81 ALA A N 1
ATOM 644 C CA . ALA A 1 81 ? 22.307 -10.153 -13.712 1.00 58.53 81 ALA A CA 1
ATOM 645 C C . ALA A 1 81 ? 21.826 -8.755 -13.263 1.00 58.53 81 ALA A C 1
ATOM 647 O O . ALA A 1 81 ? 21.254 -8.633 -12.187 1.00 58.53 81 ALA A O 1
ATOM 648 N N . HIS A 1 82 ? 21.973 -7.702 -14.078 1.00 61.53 82 HIS A N 1
ATOM 649 C CA . HIS A 1 82 ? 21.536 -6.348 -13.701 1.00 61.53 82 HIS A CA 1
ATOM 650 C C . HIS A 1 82 ? 20.012 -6.181 -13.776 1.00 61.53 82 HIS A C 1
ATOM 652 O O . HIS A 1 82 ? 19.418 -5.498 -12.943 1.00 61.53 82 HIS A O 1
ATOM 658 N N . TYR A 1 83 ? 19.359 -6.828 -14.745 1.00 65.38 83 TYR A N 1
ATOM 659 C CA . TYR A 1 83 ? 17.895 -6.863 -14.822 1.00 65.38 83 TYR A CA 1
ATOM 660 C C . TYR A 1 83 ? 17.300 -7.658 -13.662 1.00 65.38 83 TYR A C 1
ATOM 662 O O . TYR A 1 83 ? 16.317 -7.229 -13.064 1.00 65.38 83 TYR A O 1
ATOM 670 N N . GLN A 1 84 ? 17.929 -8.786 -13.322 1.00 66.31 84 GLN A N 1
ATOM 671 C CA . GLN A 1 84 ? 17.569 -9.602 -12.162 1.00 66.31 84 GLN A CA 1
ATOM 672 C C . GLN A 1 84 ? 17.742 -8.828 -10.858 1.00 66.31 84 GLN A C 1
ATOM 674 O O . GLN A 1 84 ? 16.844 -8.829 -10.022 1.00 66.31 84 GLN A O 1
ATOM 679 N N . ALA A 1 85 ? 18.857 -8.111 -10.715 1.00 64.44 85 ALA A N 1
ATOM 680 C CA . ALA A 1 85 ? 19.102 -7.222 -9.591 1.00 64.44 85 ALA A CA 1
ATOM 681 C C . ALA A 1 85 ? 18.003 -6.155 -9.480 1.00 64.44 85 ALA A C 1
ATOM 683 O O . ALA A 1 85 ? 17.381 -5.989 -8.434 1.00 64.44 85 ALA A O 1
ATOM 684 N N . PHE A 1 86 ? 17.684 -5.461 -10.570 1.00 69.12 86 PHE A N 1
ATOM 685 C CA . PHE A 1 86 ? 16.670 -4.415 -10.503 1.00 69.12 86 PHE A CA 1
ATOM 686 C C . PHE A 1 86 ? 15.258 -4.966 -10.240 1.00 69.12 86 PHE A C 1
ATOM 688 O O . PHE A 1 86 ? 14.508 -4.378 -9.464 1.00 69.12 86 PHE A O 1
ATOM 695 N N . PHE A 1 87 ? 14.916 -6.134 -10.791 1.00 73.88 87 PHE A N 1
ATOM 696 C CA . PHE A 1 87 ? 13.695 -6.855 -10.424 1.00 73.88 87 PHE A CA 1
ATOM 697 C C . PHE A 1 87 ? 13.669 -7.176 -8.923 1.00 73.88 87 PHE A C 1
ATOM 699 O O . PHE A 1 87 ? 12.696 -6.856 -8.243 1.00 73.88 87 PHE A O 1
ATOM 706 N N . ALA A 1 88 ? 14.748 -7.760 -8.393 1.00 69.88 88 ALA A N 1
ATOM 707 C CA . ALA A 1 88 ? 14.854 -8.131 -6.985 1.00 69.88 88 ALA A CA 1
ATOM 708 C C . ALA A 1 88 ? 14.749 -6.910 -6.062 1.00 69.88 88 ALA A C 1
ATOM 710 O O . ALA A 1 88 ? 14.090 -6.990 -5.029 1.00 69.88 88 ALA A O 1
ATOM 711 N N . PHE A 1 89 ? 15.327 -5.769 -6.449 1.00 72.31 89 PHE A N 1
ATOM 712 C CA . PHE A 1 89 ? 15.185 -4.501 -5.733 1.00 72.31 89 PHE A CA 1
ATOM 713 C C . PHE A 1 89 ? 13.719 -4.082 -5.594 1.00 72.31 89 PHE A C 1
ATOM 715 O O . PHE A 1 89 ? 13.241 -3.830 -4.487 1.00 72.31 89 PHE A O 1
ATOM 722 N N . LEU A 1 90 ? 13.005 -4.037 -6.721 1.00 76.56 90 LEU A N 1
ATOM 723 C CA . LEU A 1 90 ? 11.608 -3.619 -6.764 1.00 76.56 90 LEU A CA 1
ATOM 724 C C . LEU A 1 90 ? 10.704 -4.592 -5.988 1.00 76.56 90 LEU A C 1
ATOM 726 O O . LEU A 1 90 ? 9.840 -4.157 -5.227 1.00 76.56 90 LEU A O 1
ATOM 730 N N . GLU A 1 91 ? 10.914 -5.900 -6.158 1.00 79.38 91 GLU A N 1
ATOM 731 C CA . GLU A 1 91 ? 10.128 -6.938 -5.482 1.00 79.38 91 GLU A CA 1
ATOM 732 C C . GLU A 1 91 ? 10.377 -6.946 -3.971 1.00 79.38 91 GLU A C 1
ATOM 734 O O . GLU A 1 91 ? 9.426 -7.030 -3.195 1.00 79.38 91 GLU A O 1
ATOM 739 N N . THR A 1 92 ? 11.634 -6.784 -3.544 1.00 74.00 92 THR A N 1
ATOM 740 C CA . THR A 1 92 ? 11.999 -6.720 -2.120 1.00 74.00 92 THR A CA 1
ATOM 741 C C . THR A 1 92 ? 11.379 -5.500 -1.454 1.00 74.00 92 THR A C 1
ATOM 743 O O . THR A 1 92 ? 10.771 -5.630 -0.394 1.00 74.00 92 THR A O 1
ATOM 746 N N . GLY A 1 93 ? 11.481 -4.321 -2.080 1.00 78.25 93 GLY A N 1
ATOM 747 C CA . GLY A 1 93 ? 10.853 -3.109 -1.558 1.00 78.25 93 GLY A CA 1
ATOM 748 C C . GLY A 1 93 ? 9.349 -3.294 -1.377 1.00 78.25 93 GLY A C 1
ATOM 749 O O . GLY A 1 93 ? 8.827 -3.075 -0.288 1.00 78.25 93 GLY A O 1
ATOM 750 N N . ASN A 1 94 ? 8.657 -3.788 -2.406 1.00 86.75 94 ASN A N 1
ATOM 751 C CA . ASN A 1 94 ? 7.217 -4.003 -2.325 1.00 86.75 94 ASN A CA 1
ATOM 752 C C . ASN A 1 94 ? 6.815 -5.053 -1.272 1.00 86.75 94 ASN A C 1
ATOM 754 O O . ASN A 1 94 ? 5.828 -4.867 -0.559 1.00 86.75 94 ASN A O 1
ATOM 758 N N . PHE A 1 95 ? 7.587 -6.134 -1.143 1.00 83.44 95 PHE A N 1
ATOM 759 C CA . PHE A 1 95 ? 7.371 -7.133 -0.102 1.00 83.44 95 PHE A CA 1
ATOM 760 C C . PHE A 1 95 ? 7.495 -6.542 1.302 1.00 83.44 95 PHE A C 1
ATOM 762 O O . PHE A 1 95 ? 6.617 -6.773 2.128 1.00 83.44 95 PHE A O 1
ATOM 769 N N . LEU A 1 96 ? 8.562 -5.784 1.576 1.00 81.12 96 LEU A N 1
ATOM 770 C CA . LEU A 1 96 ? 8.825 -5.230 2.907 1.00 81.12 96 LEU A CA 1
ATOM 771 C C . LEU A 1 96 ? 7.687 -4.319 3.371 1.00 81.12 96 LEU A C 1
ATOM 773 O O . LEU A 1 96 ? 7.236 -4.430 4.508 1.00 81.12 96 LEU A O 1
ATOM 777 N N . ILE A 1 97 ? 7.188 -3.482 2.462 1.00 87.19 97 ILE A N 1
ATOM 778 C CA . ILE A 1 97 ? 6.045 -2.596 2.699 1.00 87.19 97 ILE A CA 1
ATOM 779 C C . ILE A 1 97 ? 4.799 -3.408 3.055 1.00 87.19 97 ILE A C 1
ATOM 781 O O . ILE A 1 97 ? 4.135 -3.148 4.057 1.00 87.19 97 ILE A O 1
ATOM 785 N N . PHE A 1 98 ? 4.478 -4.409 2.233 1.00 90.38 98 PHE A N 1
ATOM 786 C CA . PHE A 1 98 ? 3.281 -5.211 2.441 1.00 90.38 98 PHE A CA 1
ATOM 787 C C . PHE A 1 98 ? 3.358 -6.031 3.730 1.00 90.38 98 PHE A C 1
ATOM 789 O O . PHE A 1 98 ? 2.383 -6.093 4.473 1.00 90.38 98 PHE A O 1
ATOM 796 N N . ARG A 1 99 ? 4.511 -6.642 4.014 1.00 88.25 99 ARG A N 1
ATOM 797 C CA . ARG A 1 99 ? 4.721 -7.460 5.211 1.00 88.25 99 ARG A CA 1
ATOM 798 C C . ARG A 1 99 ? 4.514 -6.666 6.497 1.00 88.25 99 ARG A C 1
ATOM 800 O O . ARG A 1 99 ? 3.969 -7.211 7.455 1.00 88.25 99 ARG A O 1
ATOM 807 N N . ASP A 1 100 ? 4.950 -5.409 6.507 1.00 90.19 100 ASP A N 1
ATOM 808 C CA . ASP A 1 100 ? 4.760 -4.495 7.633 1.00 90.19 100 ASP A CA 1
ATOM 809 C C . ASP A 1 100 ? 3.287 -4.092 7.797 1.00 90.19 100 ASP A C 1
ATOM 811 O O . ASP A 1 100 ? 2.733 -4.175 8.896 1.00 90.19 100 ASP A O 1
ATOM 815 N N . VAL A 1 101 ? 2.619 -3.703 6.706 1.00 95.44 101 VAL A N 1
ATOM 816 C CA . VAL A 1 101 ? 1.255 -3.161 6.791 1.00 95.44 101 VAL A CA 1
ATOM 817 C C . VAL A 1 101 ? 0.170 -4.229 6.904 1.00 95.44 101 VAL A C 1
ATOM 819 O O . VAL A 1 101 ? -0.862 -3.992 7.525 1.00 95.44 101 VAL A O 1
ATOM 822 N N . PHE A 1 102 ? 0.372 -5.419 6.336 1.00 96.44 102 PHE A N 1
ATOM 823 C CA . PHE A 1 102 ? -0.638 -6.475 6.298 1.00 96.44 102 PHE A CA 1
ATOM 824 C C . PHE A 1 102 ? -1.236 -6.815 7.677 1.00 96.44 102 PHE A C 1
ATOM 826 O O . PHE A 1 102 ? -2.464 -6.781 7.798 1.00 96.44 102 PHE A O 1
ATOM 833 N N . PRO A 1 103 ? -0.447 -7.093 8.737 1.00 96.56 103 PRO A N 1
ATOM 834 C CA . PRO A 1 103 ? -1.019 -7.347 10.058 1.00 96.56 103 PRO A CA 1
ATOM 835 C C . PRO A 1 103 ? -1.783 -6.134 10.615 1.00 96.56 103 PRO A C 1
ATOM 837 O O . PRO A 1 103 ? -2.781 -6.325 11.305 1.00 96.56 103 PRO A O 1
ATOM 840 N N . GLN A 1 104 ? -1.395 -4.902 10.262 1.00 97.88 104 GLN A N 1
ATOM 841 C CA . GLN A 1 104 ? -2.106 -3.676 10.655 1.00 97.88 104 GLN A CA 1
ATOM 842 C C . GLN A 1 104 ? -3.505 -3.613 10.028 1.00 97.88 104 GLN A C 1
ATOM 844 O O . GLN A 1 104 ? -4.482 -3.302 10.710 1.00 97.88 104 GLN A O 1
ATOM 849 N N . LEU A 1 105 ? -3.619 -3.975 8.745 1.00 98.38 105 LEU A N 1
ATOM 850 C CA . LEU A 1 105 ? -4.900 -4.050 8.038 1.00 98.38 105 LEU A CA 1
ATOM 851 C C . LEU A 1 105 ? -5.811 -5.116 8.656 1.00 98.38 105 LEU A C 1
ATOM 853 O O . LEU A 1 105 ? -6.984 -4.858 8.928 1.00 98.38 105 LEU A O 1
ATOM 857 N N . VAL A 1 106 ? -5.268 -6.303 8.943 1.00 98.00 106 VAL A N 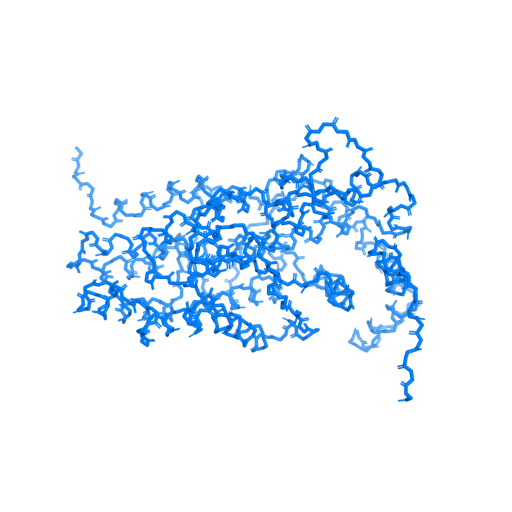1
ATOM 858 C CA . VAL A 1 106 ? -6.040 -7.364 9.605 1.00 98.00 106 VAL A CA 1
ATOM 859 C C . VAL A 1 106 ? -6.473 -6.923 11.006 1.00 98.00 106 VAL A C 1
ATOM 861 O O . VAL A 1 106 ? -7.632 -7.129 11.361 1.00 98.00 106 VAL A O 1
ATOM 864 N N . ALA A 1 107 ? -5.604 -6.259 11.776 1.00 98.12 107 ALA A N 1
ATOM 865 C CA . ALA A 1 107 ? -5.953 -5.733 13.097 1.00 98.12 107 ALA A CA 1
ATOM 866 C C . ALA A 1 107 ? -7.092 -4.718 13.018 1.00 98.12 107 ALA A C 1
ATOM 868 O O . ALA A 1 107 ? -8.024 -4.797 13.812 1.00 98.12 107 ALA A O 1
ATOM 869 N N . TYR A 1 108 ? -7.074 -3.825 12.026 1.00 98.44 108 TYR A N 1
ATOM 870 C CA . TYR A 1 108 ? -8.170 -2.891 11.792 1.00 98.44 108 TYR A CA 1
ATOM 871 C C . TYR A 1 108 ? -9.496 -3.615 11.512 1.00 98.44 108 TYR A C 1
ATOM 873 O O . TYR A 1 108 ? -10.499 -3.331 12.165 1.00 98.44 108 TYR A O 1
ATOM 881 N N . ALA A 1 109 ? -9.508 -4.597 10.604 1.00 98.00 109 ALA A N 1
ATOM 882 C CA . ALA A 1 109 ? -10.714 -5.371 10.297 1.00 98.00 109 ALA A CA 1
ATOM 883 C C . ALA A 1 109 ? -11.250 -6.136 11.525 1.00 98.00 109 ALA A C 1
ATOM 885 O O . ALA A 1 109 ? -12.460 -6.173 11.767 1.00 98.00 109 ALA A O 1
ATOM 886 N N . TRP A 1 110 ? -10.359 -6.705 12.342 1.00 97.62 110 TRP A N 1
ATOM 887 C CA . TRP A 1 110 ? -10.729 -7.358 13.601 1.00 97.62 110 TRP A CA 1
ATOM 888 C C . TRP A 1 110 ? -11.244 -6.366 14.642 1.00 97.62 110 TRP A C 1
ATOM 890 O O . TRP A 1 110 ? -12.255 -6.639 15.286 1.00 97.62 110 TRP A O 1
ATOM 900 N N . ALA A 1 111 ? -10.626 -5.192 14.757 1.00 97.31 111 ALA A N 1
ATOM 901 C CA . ALA A 1 111 ? -11.094 -4.121 15.623 1.00 97.31 111 ALA A CA 1
ATOM 902 C C . ALA A 1 111 ? -12.493 -3.639 15.206 1.00 97.31 111 ALA A C 1
ATOM 904 O O . ALA A 1 111 ? -13.341 -3.440 16.070 1.00 97.31 111 ALA A O 1
ATOM 905 N N . LYS A 1 112 ? -12.803 -3.540 13.901 1.00 96.88 112 LYS A N 1
ATOM 906 C CA . LYS A 1 112 ? -14.170 -3.233 13.430 1.00 96.88 112 LYS A CA 1
ATOM 907 C C . LYS A 1 112 ? -15.179 -4.299 13.854 1.00 96.88 112 LYS A C 1
ATOM 909 O O . LYS A 1 112 ? -16.311 -3.967 14.196 1.00 96.88 112 LYS A O 1
ATOM 914 N N . ARG A 1 113 ? -14.774 -5.572 13.834 1.00 96.06 113 ARG A N 1
ATOM 915 C CA . ARG A 1 113 ? -15.618 -6.709 14.228 1.00 96.06 113 ARG A CA 1
ATOM 916 C C . ARG A 1 113 ? -15.810 -6.812 15.744 1.00 96.06 113 ARG A C 1
ATOM 918 O O . ARG A 1 113 ? -16.880 -7.221 16.183 1.00 96.06 113 ARG A O 1
ATOM 925 N N . TYR A 1 114 ? -14.806 -6.424 16.529 1.00 96.12 114 TYR A N 1
ATOM 926 C CA . TYR A 1 114 ? -14.844 -6.431 17.993 1.00 96.12 114 TYR A CA 1
ATOM 927 C C . TYR A 1 114 ? -14.389 -5.073 18.562 1.00 96.12 114 TYR A C 1
ATOM 929 O O . TYR A 1 114 ? -13.297 -4.983 19.129 1.00 96.12 114 TYR A O 1
ATOM 937 N N . PRO A 1 115 ? -15.210 -4.008 18.448 1.00 94.94 115 PRO A N 1
ATOM 938 C CA . PRO A 1 115 ? -14.790 -2.644 18.787 1.00 94.94 115 PRO A CA 1
ATOM 939 C C . PRO A 1 115 ? -14.392 -2.424 20.244 1.00 94.94 115 PRO A C 1
ATOM 941 O O . PRO A 1 115 ? -13.624 -1.512 20.522 1.00 94.94 115 PRO A O 1
ATOM 944 N N . GLU A 1 116 ? -14.899 -3.241 21.168 1.00 94.56 116 GLU A N 1
ATOM 945 C CA . GLU A 1 116 ? -14.542 -3.183 22.594 1.00 94.56 116 GLU A CA 1
ATOM 946 C C . GLU A 1 116 ? -13.170 -3.820 22.888 1.00 94.56 116 GLU A C 1
ATOM 948 O O . GLU A 1 116 ? -12.655 -3.713 23.995 1.00 94.56 116 GLU A O 1
ATOM 953 N N . GLN A 1 117 ? -12.562 -4.483 21.897 1.00 94.56 117 GLN A N 1
ATOM 954 C CA . GLN A 1 117 ? -11.239 -5.110 21.980 1.00 94.56 117 GLN A CA 1
ATOM 955 C C . GLN A 1 117 ? -10.243 -4.497 20.980 1.00 94.56 117 GLN A C 1
ATOM 957 O O . GLN A 1 117 ? -9.221 -5.106 20.678 1.00 94.56 117 GLN A O 1
ATOM 962 N N . SER A 1 118 ? -10.508 -3.298 20.451 1.00 95.12 118 SER A N 1
ATOM 963 C CA . SER A 1 118 ? -9.635 -2.666 19.450 1.00 95.12 118 SER A CA 1
ATOM 964 C C . SER A 1 118 ? -8.194 -2.505 19.934 1.00 95.12 118 SER A C 1
ATOM 966 O O . SER A 1 118 ? -7.262 -2.863 19.215 1.00 95.12 118 SER A O 1
ATOM 968 N N . ASP A 1 119 ? -8.012 -2.031 21.169 1.00 93.50 119 ASP A N 1
ATOM 969 C CA . ASP A 1 119 ? -6.684 -1.783 21.745 1.00 93.50 119 ASP A CA 1
ATOM 970 C C . ASP A 1 119 ? -5.894 -3.082 21.893 1.00 93.50 119 ASP A C 1
ATOM 972 O O . ASP A 1 119 ? -4.705 -3.125 21.600 1.00 93.50 119 ASP A O 1
ATOM 976 N N . VAL A 1 120 ? -6.585 -4.181 22.212 1.00 94.31 120 VAL A N 1
ATOM 977 C CA . VAL A 1 120 ? -5.990 -5.517 22.283 1.00 94.31 120 VAL A CA 1
ATOM 978 C C . VAL A 1 120 ? -5.359 -5.931 20.951 1.00 94.31 120 VAL A C 1
ATOM 980 O O . VAL A 1 120 ? -4.266 -6.498 20.967 1.00 94.31 120 VAL A O 1
ATOM 983 N N . PHE A 1 121 ? -6.005 -5.667 19.812 1.00 96.44 121 PHE A N 1
ATOM 984 C CA . PHE A 1 121 ? -5.431 -6.014 18.508 1.00 96.44 121 PHE A CA 1
ATOM 985 C C . PHE A 1 121 ? -4.278 -5.093 18.127 1.00 96.44 121 PHE A C 1
ATOM 987 O O . PHE A 1 121 ? -3.265 -5.578 17.633 1.00 96.44 121 PHE A O 1
ATOM 994 N N . PHE A 1 122 ? -4.405 -3.787 18.376 1.00 96.44 122 PHE A N 1
ATOM 995 C CA . PHE A 1 122 ? -3.358 -2.822 18.045 1.00 96.44 122 PHE A CA 1
ATOM 996 C C . PHE A 1 122 ? -2.101 -2.997 18.908 1.00 96.44 122 PHE A C 1
ATOM 998 O O . PHE A 1 122 ? -0.998 -2.981 18.370 1.00 96.44 122 PHE A O 1
ATOM 1005 N N . ASP A 1 123 ? -2.241 -3.251 20.209 1.00 92.38 123 ASP A N 1
ATOM 1006 C CA . ASP A 1 123 ? -1.108 -3.510 21.109 1.00 92.38 123 ASP A CA 1
ATOM 1007 C C . ASP A 1 123 ? -0.428 -4.853 20.813 1.00 92.38 123 ASP A C 1
ATOM 1009 O O . ASP A 1 123 ? 0.775 -5.030 21.023 1.00 92.38 123 ASP A O 1
ATOM 1013 N N . LEU A 1 124 ? -1.180 -5.823 20.286 1.00 93.69 124 LEU A N 1
ATOM 1014 C CA . LEU A 1 124 ? -0.600 -7.090 19.853 1.00 93.69 124 LEU A CA 1
ATOM 1015 C C . LEU A 1 124 ? 0.342 -6.911 18.652 1.00 93.69 124 LEU A C 1
ATOM 1017 O O . LEU A 1 124 ? 1.287 -7.680 18.506 1.00 93.69 124 LEU A O 1
ATOM 1021 N N . LEU A 1 125 ? 0.143 -5.882 17.822 1.00 92.88 125 LEU A N 1
ATOM 1022 C CA . LEU A 1 125 ? 1.019 -5.610 16.679 1.00 92.88 125 LEU A CA 1
ATOM 1023 C C . LEU A 1 125 ? 2.450 -5.236 17.089 1.00 92.88 125 LEU A C 1
ATOM 1025 O O . LEU A 1 125 ? 3.388 -5.619 16.390 1.00 92.88 125 LEU A O 1
ATOM 1029 N N . SER A 1 126 ? 2.631 -4.506 18.194 1.00 84.25 126 SER A N 1
ATOM 1030 C CA . SER A 1 126 ? 3.965 -4.159 18.711 1.00 84.25 126 SER A CA 1
ATOM 1031 C C . SER A 1 126 ? 4.560 -5.261 19.578 1.00 84.25 126 SER A C 1
ATOM 1033 O O . SER A 1 126 ? 5.775 -5.445 19.591 1.00 84.25 126 SER A O 1
ATOM 1035 N N . THR A 1 127 ? 3.723 -5.989 20.319 1.00 84.31 127 THR A N 1
ATOM 1036 C CA . THR A 1 127 ? 4.192 -6.989 21.290 1.00 84.31 127 THR A CA 1
ATOM 1037 C C . THR A 1 127 ? 4.450 -8.364 20.679 1.00 84.31 127 THR A C 1
ATOM 1039 O O . THR A 1 127 ? 5.269 -9.110 21.216 1.00 84.31 127 THR A O 1
ATOM 1042 N N . ASP A 1 128 ? 3.807 -8.715 19.559 1.00 82.75 128 ASP A N 1
ATOM 1043 C CA . ASP A 1 128 ? 4.059 -9.981 18.871 1.00 82.75 128 ASP A CA 1
ATOM 1044 C C . ASP A 1 128 ? 5.325 -9.904 17.997 1.00 82.75 128 ASP A C 1
ATOM 1046 O O . ASP A 1 128 ? 5.360 -9.132 17.029 1.00 82.75 128 ASP A O 1
ATOM 1050 N N . PRO A 1 129 ? 6.341 -10.755 18.244 1.00 81.31 129 PRO A N 1
ATOM 1051 C CA . PRO A 1 129 ? 7.566 -10.777 17.445 1.00 81.31 129 PRO A CA 1
ATOM 1052 C C . PRO A 1 129 ? 7.340 -11.068 15.953 1.00 81.31 129 PRO A C 1
ATOM 1054 O O . PRO A 1 129 ? 8.197 -10.756 15.130 1.00 81.31 129 PRO A O 1
ATOM 1057 N N . GLN A 1 130 ? 6.211 -11.685 15.583 1.00 82.12 130 GLN A N 1
ATOM 1058 C CA . GLN A 1 130 ? 5.881 -11.983 14.187 1.00 82.12 130 GLN A CA 1
ATOM 1059 C C . GLN A 1 130 ? 5.340 -10.778 13.410 1.00 82.12 130 GLN A C 1
ATOM 1061 O O . GLN A 1 130 ? 5.304 -10.835 12.172 1.00 82.12 130 GLN A O 1
ATOM 1066 N N . PHE A 1 131 ? 4.885 -9.733 14.107 1.00 84.06 131 PHE A N 1
ATOM 1067 C CA . PHE A 1 131 ? 4.359 -8.506 13.507 1.00 84.06 131 PHE A CA 1
ATOM 1068 C C . PHE A 1 131 ? 5.356 -7.366 13.664 1.00 84.06 131 PHE A C 1
ATOM 1070 O O . PHE A 1 131 ? 5.769 -6.811 12.650 1.00 84.06 131 PHE A O 1
ATOM 1077 N N . ASN A 1 132 ? 5.788 -7.087 14.900 1.00 77.31 132 ASN A N 1
ATOM 1078 C CA . ASN A 1 132 ? 6.752 -6.038 15.236 1.00 77.31 132 ASN A CA 1
ATOM 1079 C C . ASN A 1 132 ? 6.490 -4.724 14.478 1.00 77.31 132 ASN A C 1
ATOM 1081 O O . ASN A 1 132 ? 7.354 -4.188 13.778 1.00 77.31 132 ASN A O 1
ATOM 1085 N N . VAL A 1 133 ? 5.255 -4.247 14.577 1.00 86.75 133 VAL A N 1
ATOM 1086 C CA . VAL A 1 133 ? 4.842 -2.981 13.979 1.00 86.75 133 VAL A CA 1
ATOM 1087 C C . VAL A 1 133 ? 5.310 -1.835 14.869 1.00 86.75 133 VAL A C 1
ATOM 1089 O O . VAL A 1 133 ? 5.253 -1.926 16.098 1.00 86.75 133 VAL A O 1
ATOM 1092 N N . ASP A 1 134 ? 5.752 -0.746 14.244 1.00 85.31 134 ASP A N 1
ATOM 1093 C CA . ASP A 1 134 ? 6.249 0.425 14.959 1.00 85.31 134 ASP A CA 1
ATOM 1094 C C . ASP A 1 134 ? 5.159 1.058 15.860 1.00 85.31 134 ASP A C 1
ATOM 1096 O O . ASP A 1 134 ? 4.039 1.316 15.395 1.00 85.31 134 ASP A O 1
ATOM 1100 N N . PRO A 1 135 ? 5.455 1.359 17.140 1.00 86.06 135 PRO A N 1
ATOM 1101 C CA . PRO A 1 135 ? 4.533 2.073 18.022 1.00 86.06 135 PRO A CA 1
ATOM 1102 C C . PRO A 1 135 ? 4.000 3.387 17.431 1.00 86.06 135 PRO A C 1
ATOM 1104 O O . PRO A 1 135 ? 2.836 3.726 17.645 1.00 86.06 135 PRO A O 1
ATOM 1107 N N . PHE A 1 136 ? 4.803 4.104 16.636 1.00 89.31 136 PHE A N 1
ATOM 1108 C CA . PHE A 1 136 ? 4.388 5.317 15.934 1.00 89.31 136 PHE A CA 1
ATOM 1109 C C . PHE A 1 136 ? 3.129 5.085 15.100 1.00 89.31 136 PHE A C 1
ATOM 1111 O O . PHE A 1 136 ? 2.172 5.861 15.200 1.00 89.31 136 PHE A O 1
ATOM 1118 N N . ILE A 1 137 ? 3.104 4.032 14.275 1.00 92.38 137 ILE A N 1
ATOM 1119 C CA . ILE A 1 137 ? 1.964 3.796 13.387 1.00 92.38 137 ILE A CA 1
ATOM 1120 C C . ILE A 1 137 ? 0.771 3.217 14.153 1.00 92.38 137 ILE A C 1
ATOM 1122 O O . ILE A 1 137 ? -0.371 3.562 13.850 1.00 92.38 137 ILE A O 1
ATOM 1126 N N . ILE A 1 138 ? 1.020 2.434 15.207 1.00 94.56 138 ILE A N 1
ATOM 1127 C CA . ILE A 1 138 ? -0.018 1.905 16.106 1.00 94.56 138 ILE A CA 1
ATOM 1128 C C . ILE A 1 138 ? -0.827 3.036 16.752 1.00 94.56 138 ILE A C 1
ATOM 1130 O O . ILE A 1 138 ? -2.058 3.004 16.734 1.00 94.56 138 ILE A O 1
ATOM 1134 N N . GLU A 1 139 ? -0.168 4.081 17.251 1.00 94.56 139 GLU A N 1
ATOM 1135 C CA . GLU A 1 139 ? -0.870 5.225 17.846 1.00 94.56 139 GLU A CA 1
ATOM 1136 C C . GLU A 1 139 ? -1.704 5.998 16.810 1.00 94.56 139 GLU A C 1
ATOM 1138 O O . GLU A 1 139 ? -2.807 6.473 17.098 1.00 94.56 139 GLU A O 1
ATOM 1143 N N . HIS A 1 140 ? -1.243 6.073 15.558 1.00 96.75 140 HIS A N 1
ATOM 1144 C CA . HIS A 1 140 ? -2.038 6.652 14.473 1.00 96.75 140 HIS A CA 1
ATOM 1145 C C . HIS A 1 140 ? -3.267 5.802 14.139 1.00 96.75 140 HIS A C 1
ATOM 1147 O O . HIS A 1 140 ? -4.342 6.370 13.926 1.00 96.75 140 HIS A O 1
ATOM 1153 N N . TRP A 1 141 ? -3.139 4.473 14.165 1.00 98.38 141 TRP A N 1
ATOM 1154 C CA . TRP A 1 141 ? -4.257 3.546 14.005 1.00 98.38 141 TRP A CA 1
ATOM 1155 C C . TRP A 1 141 ? -5.295 3.676 15.115 1.00 98.38 141 TRP A C 1
ATOM 1157 O O . TRP A 1 141 ? -6.481 3.774 14.806 1.00 98.38 141 TRP A O 1
ATOM 1167 N N . LYS A 1 142 ? -4.883 3.752 16.386 1.00 97.69 142 LYS A N 1
ATOM 1168 C CA . LYS A 1 142 ? -5.806 3.934 17.522 1.00 97.69 142 LYS A CA 1
ATOM 1169 C C . LYS A 1 142 ? -6.600 5.235 17.410 1.00 97.69 142 LYS A C 1
ATOM 1171 O O . LYS A 1 142 ? -7.825 5.237 17.547 1.00 97.69 142 LYS A O 1
ATOM 1176 N N . VAL A 1 143 ? -5.921 6.343 17.094 1.00 97.44 143 VAL A N 1
ATOM 1177 C CA . VAL A 1 143 ? -6.577 7.647 16.888 1.00 97.44 143 VAL A CA 1
ATOM 1178 C C . VAL A 1 143 ? -7.550 7.594 15.707 1.00 97.44 143 VAL A C 1
ATOM 1180 O O . VAL A 1 143 ? -8.683 8.065 15.827 1.00 97.44 143 VAL A O 1
ATOM 1183 N N . PHE A 1 144 ? -7.136 7.004 14.582 1.00 98.44 144 PHE A N 1
ATOM 1184 C CA . PHE A 1 144 ? -7.995 6.828 13.413 1.00 98.44 144 PHE A CA 1
ATOM 1185 C C . PHE A 1 144 ? -9.219 5.965 13.726 1.00 98.44 144 PHE A C 1
ATOM 1187 O O . PHE A 1 144 ? -10.338 6.362 13.416 1.00 98.44 144 PHE A O 1
ATOM 1194 N N . PHE A 1 145 ? -9.028 4.822 14.386 1.00 98.38 145 PHE A N 1
ATOM 1195 C CA . PHE A 1 145 ? -10.095 3.891 14.735 1.00 98.38 145 PHE A CA 1
ATOM 1196 C C . PHE A 1 145 ? -11.143 4.544 15.639 1.00 98.38 145 PHE A C 1
ATOM 1198 O O . PHE A 1 145 ? -12.338 4.442 15.365 1.00 98.38 145 PHE A O 1
ATOM 1205 N N . LYS A 1 146 ? -10.709 5.279 16.672 1.00 97.25 146 LYS A N 1
ATOM 1206 C CA . LYS A 1 146 ? -11.612 6.032 17.553 1.00 97.25 146 LYS A CA 1
ATOM 1207 C C . LYS A 1 146 ? -12.433 7.062 16.773 1.00 97.25 146 LYS A C 1
ATOM 1209 O O . LYS A 1 146 ? -13.644 7.151 16.962 1.00 97.25 146 LYS A O 1
ATOM 1214 N N . ALA A 1 147 ? -11.793 7.815 15.878 1.00 97.19 147 ALA A N 1
ATOM 1215 C CA . ALA A 1 147 ? -12.486 8.783 15.031 1.00 97.19 147 ALA A CA 1
ATOM 1216 C C . ALA A 1 147 ? -13.465 8.100 14.058 1.00 97.19 147 ALA A C 1
ATOM 1218 O O . ALA A 1 147 ? -14.585 8.577 13.897 1.00 97.19 147 ALA A O 1
ATOM 1219 N N . ALA A 1 148 ? -13.077 6.972 13.460 1.00 97.00 148 ALA A N 1
ATOM 1220 C CA . ALA A 1 148 ? -13.910 6.210 12.535 1.00 97.00 148 ALA A CA 1
ATOM 1221 C C . ALA A 1 148 ? -15.148 5.633 13.231 1.00 97.00 148 ALA A C 1
ATOM 1223 O O . ALA A 1 148 ? -16.259 5.803 12.733 1.00 97.00 148 ALA A O 1
ATOM 1224 N N . LYS A 1 149 ? -14.981 5.028 14.417 1.00 95.81 149 LYS A N 1
ATOM 1225 C CA . LYS A 1 149 ? -16.086 4.502 15.238 1.00 95.81 149 LYS A CA 1
ATOM 1226 C C . LYS A 1 149 ? -17.110 5.599 15.553 1.00 95.81 149 LYS A C 1
ATOM 1228 O O . LYS A 1 149 ? -18.305 5.372 15.397 1.00 95.81 149 LYS A O 1
ATOM 1233 N N . ASN A 1 150 ? -16.647 6.792 15.930 1.00 95.75 150 ASN A N 1
ATOM 1234 C CA . ASN A 1 150 ? -17.519 7.917 16.287 1.00 95.75 150 ASN A CA 1
ATOM 1235 C C . ASN A 1 150 ? -18.258 8.532 15.087 1.00 95.75 150 ASN A C 1
ATOM 1237 O O . ASN A 1 150 ? -19.337 9.090 15.259 1.00 95.75 150 ASN A O 1
ATOM 1241 N N . ASN A 1 151 ? -17.693 8.426 13.884 1.00 94.69 151 ASN A N 1
ATOM 1242 C CA . ASN A 1 151 ? -18.237 9.024 12.662 1.00 94.69 151 ASN A CA 1
ATOM 1243 C C . ASN A 1 151 ? -18.780 7.970 11.685 1.00 94.69 151 ASN A C 1
ATOM 1245 O O . ASN A 1 151 ? -18.729 8.159 10.470 1.00 94.69 151 ASN A O 1
ATOM 1249 N N . HIS A 1 152 ? -19.284 6.844 12.207 1.00 94.00 152 HIS A N 1
ATOM 1250 C CA . HIS A 1 152 ? -19.928 5.782 11.422 1.00 94.00 152 HIS A CA 1
ATOM 1251 C C . HIS A 1 152 ? -19.081 5.295 10.231 1.00 94.00 152 HIS A C 1
ATOM 1253 O O . HIS A 1 152 ? -19.595 5.069 9.138 1.00 94.00 152 HIS A O 1
ATOM 1259 N N . TRP A 1 153 ? -17.772 5.137 10.451 1.00 95.00 153 TRP A N 1
ATOM 1260 C CA . TRP A 1 153 ? -16.785 4.689 9.459 1.00 95.00 153 TRP A CA 1
ATOM 1261 C C . TRP A 1 153 ? -16.632 5.600 8.240 1.00 95.00 153 TRP A C 1
ATOM 1263 O O . TRP A 1 153 ? -16.137 5.155 7.210 1.00 95.00 153 TRP A O 1
ATOM 1273 N N . PHE A 1 154 ? -16.994 6.877 8.379 1.00 95.12 154 PHE A N 1
ATOM 1274 C CA . PHE A 1 154 ? -16.748 7.914 7.384 1.00 95.12 154 PHE A CA 1
ATOM 1275 C C . PHE A 1 154 ? -17.365 7.611 6.002 1.00 95.12 154 PHE A C 1
ATOM 1277 O O . PHE A 1 154 ? -16.639 7.334 5.043 1.00 95.12 154 PHE A O 1
ATOM 1284 N N . PRO A 1 155 ? -18.698 7.714 5.841 1.00 91.19 155 PRO A N 1
ATOM 1285 C CA . PRO A 1 155 ? -19.341 7.518 4.536 1.00 91.19 155 PRO A CA 1
ATOM 1286 C C . PRO A 1 155 ? -18.749 8.428 3.443 1.00 91.19 155 PRO A C 1
ATOM 1288 O O . PRO A 1 155 ? -18.646 8.024 2.287 1.00 91.19 155 PRO A O 1
ATOM 1291 N N . GLU A 1 156 ? -18.286 9.622 3.826 1.00 92.69 156 GLU A N 1
ATOM 1292 C CA . GLU A 1 156 ? -17.544 10.555 2.976 1.00 92.69 156 GLU A CA 1
ATOM 1293 C C . GLU A 1 156 ? -16.080 10.696 3.424 1.00 92.69 156 GLU A C 1
ATOM 1295 O O . GLU A 1 156 ? -15.581 11.802 3.633 1.00 92.69 156 GLU A O 1
ATOM 1300 N N . TRP A 1 157 ? -15.374 9.572 3.586 1.00 95.19 157 TRP A N 1
ATOM 1301 C CA . TRP A 1 157 ? -13.997 9.504 4.104 1.00 95.19 157 TRP A CA 1
ATOM 1302 C C . TRP A 1 15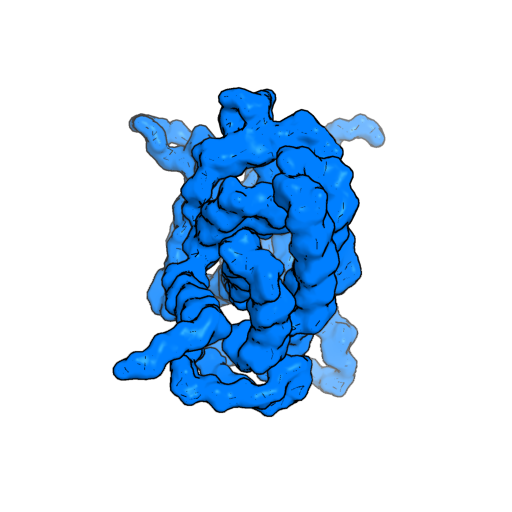7 ? -13.013 10.517 3.510 1.00 95.19 157 TRP A C 1
ATOM 1304 O O . TRP A 1 157 ? -12.065 10.926 4.177 1.00 95.19 157 TRP A O 1
ATOM 1314 N N . TRP A 1 158 ? -13.213 10.958 2.271 1.00 92.44 158 TRP A N 1
ATOM 1315 C CA . TRP A 1 158 ? -12.337 11.931 1.617 1.00 92.44 158 TRP A CA 1
ATOM 1316 C C . TRP A 1 158 ? -12.390 13.329 2.247 1.00 92.44 158 TRP A C 1
ATOM 1318 O O . TRP A 1 158 ? -11.441 14.098 2.084 1.00 92.44 158 TRP A O 1
ATOM 1328 N N . LYS A 1 159 ? -13.458 13.658 2.985 1.00 92.81 159 LYS A N 1
ATOM 1329 C CA . LYS A 1 159 ? -13.600 14.927 3.716 1.00 92.81 159 LYS A CA 1
ATOM 1330 C C . LYS A 1 159 ? -12.923 14.897 5.087 1.00 92.81 159 LYS A C 1
ATOM 1332 O O . LYS A 1 159 ? -12.727 15.944 5.697 1.00 92.81 159 LYS A O 1
ATOM 1337 N N . GLU A 1 160 ? -12.537 13.717 5.563 1.00 95.31 160 GLU A N 1
ATOM 1338 C CA . GLU A 1 160 ? -12.158 13.503 6.955 1.00 95.31 160 GLU A CA 1
ATOM 1339 C C . GLU A 1 160 ? -10.660 13.745 7.190 1.00 95.31 160 GLU A C 1
ATOM 1341 O O . GLU A 1 160 ? -9.807 13.042 6.631 1.00 95.31 160 GLU A O 1
ATOM 1346 N N . PRO A 1 161 ? -10.282 14.698 8.064 1.00 94.81 161 PRO A N 1
ATOM 1347 C CA . PRO A 1 161 ? -8.874 14.983 8.343 1.00 94.81 161 PRO A CA 1
ATOM 1348 C C . PRO A 1 161 ? -8.118 13.778 8.919 1.00 94.81 161 PRO A C 1
ATOM 1350 O O . PRO A 1 161 ? -6.926 13.603 8.658 1.00 94.81 161 PRO A O 1
ATOM 1353 N N . SER A 1 162 ? -8.810 12.933 9.687 1.00 96.06 162 SER A N 1
ATOM 1354 C CA . SER A 1 162 ? -8.245 11.735 10.316 1.00 96.06 162 SER A CA 1
ATOM 1355 C C . SER A 1 162 ? -7.813 10.680 9.289 1.00 96.06 162 SER A C 1
ATOM 1357 O O . SER A 1 162 ? -6.762 10.064 9.470 1.00 96.06 162 SER A O 1
ATOM 1359 N N . VAL A 1 163 ? -8.554 10.535 8.183 1.00 97.19 163 VAL A N 1
ATOM 1360 C CA . VAL A 1 163 ? -8.221 9.643 7.061 1.00 97.19 163 VAL A CA 1
ATOM 1361 C C . VAL A 1 163 ? -6.917 10.086 6.405 1.00 97.19 163 VAL A C 1
ATOM 1363 O O . VAL A 1 163 ? -5.982 9.298 6.261 1.00 97.19 163 VAL A O 1
ATOM 1366 N N . LYS A 1 164 ? -6.799 11.382 6.095 1.00 96.25 164 LYS A N 1
ATOM 1367 C CA . LYS A 1 164 ? -5.568 11.959 5.533 1.00 96.25 164 LYS A CA 1
ATOM 1368 C C . LYS A 1 164 ? -4.383 11.827 6.493 1.00 96.25 164 LYS A C 1
ATOM 1370 O O . LYS A 1 164 ? -3.282 11.489 6.063 1.00 96.25 164 LYS A O 1
ATOM 1375 N N . ARG A 1 165 ? -4.605 12.060 7.792 1.00 97.19 165 ARG A N 1
ATOM 1376 C CA . ARG A 1 165 ? -3.576 11.905 8.831 1.00 97.19 165 ARG A CA 1
ATOM 1377 C C . ARG A 1 165 ? -3.037 10.477 8.875 1.00 97.19 165 ARG A C 1
ATOM 1379 O O . ARG A 1 165 ? -1.820 10.308 8.875 1.00 97.19 165 ARG A O 1
ATOM 1386 N N . LEU A 1 166 ? -3.914 9.469 8.898 1.00 98.31 166 LEU A N 1
ATOM 1387 C CA . LEU A 1 166 ? -3.486 8.069 8.879 1.00 98.31 166 LEU A CA 1
ATOM 1388 C C . LEU A 1 166 ? -2.723 7.749 7.590 1.00 98.31 166 LEU A C 1
ATOM 1390 O O . LEU A 1 166 ? -1.652 7.152 7.654 1.00 98.31 166 LEU A O 1
ATOM 1394 N N . ALA A 1 167 ? -3.223 8.192 6.434 1.00 98.06 167 ALA A N 1
ATOM 1395 C CA . ALA A 1 167 ? -2.563 7.934 5.160 1.00 98.06 167 ALA A CA 1
ATOM 1396 C C . ALA A 1 167 ? -1.140 8.508 5.102 1.00 98.06 167 ALA A C 1
ATOM 1398 O O . ALA A 1 167 ? -0.219 7.839 4.640 1.00 98.06 167 ALA A O 1
ATOM 1399 N N . PHE A 1 168 ? -0.931 9.721 5.616 1.00 96.81 168 PHE A N 1
ATOM 1400 C CA . PHE A 1 168 ? 0.399 10.329 5.676 1.00 96.81 168 PHE A CA 1
ATOM 1401 C C . PHE A 1 168 ? 1.329 9.628 6.670 1.00 96.81 168 PHE A C 1
ATOM 1403 O O . PHE A 1 168 ? 2.519 9.500 6.386 1.00 96.81 168 PHE A O 1
ATOM 1410 N N . ALA A 1 169 ? 0.804 9.139 7.796 1.00 93.88 169 ALA A N 1
ATOM 1411 C CA . ALA A 1 169 ? 1.582 8.338 8.737 1.00 93.88 169 ALA A CA 1
ATOM 1412 C C . ALA A 1 169 ? 2.013 6.998 8.118 1.00 93.88 169 ALA A C 1
ATOM 1414 O O . ALA A 1 169 ? 3.175 6.618 8.247 1.00 93.88 169 ALA A O 1
ATOM 1415 N N . LEU A 1 170 ? 1.115 6.327 7.387 1.00 96.75 170 LEU A N 1
ATOM 1416 C CA . LEU A 1 170 ? 1.423 5.093 6.658 1.00 96.75 170 LEU A CA 1
ATOM 1417 C C . LEU A 1 170 ? 2.467 5.326 5.558 1.00 96.75 170 LEU A C 1
ATOM 1419 O O . LEU A 1 170 ? 3.401 4.539 5.448 1.00 96.75 170 LEU A O 1
ATOM 1423 N N . ILE A 1 171 ? 2.379 6.434 4.810 1.00 91.19 171 ILE A N 1
ATOM 1424 C CA . ILE A 1 171 ? 3.410 6.833 3.833 1.00 91.19 171 ILE A CA 1
ATOM 1425 C C . ILE A 1 171 ? 4.766 7.020 4.518 1.00 91.19 171 ILE A C 1
ATOM 1427 O O . ILE A 1 171 ? 5.769 6.504 4.035 1.00 91.19 171 ILE A O 1
ATOM 1431 N N . ALA A 1 172 ? 4.822 7.746 5.637 1.00 84.56 172 ALA A N 1
ATOM 1432 C CA . ALA A 1 172 ? 6.078 7.959 6.354 1.00 84.56 172 ALA A CA 1
ATOM 1433 C C . ALA A 1 172 ? 6.672 6.638 6.870 1.00 84.56 172 ALA A C 1
ATOM 1435 O O . ALA A 1 172 ? 7.859 6.378 6.672 1.00 84.56 172 ALA A O 1
ATOM 1436 N N . ASN A 1 173 ? 5.835 5.779 7.460 1.00 87.50 173 ASN A N 1
ATOM 1437 C CA . ASN A 1 173 ? 6.236 4.457 7.933 1.00 87.50 173 ASN A CA 1
ATOM 1438 C C . ASN A 1 173 ? 6.768 3.581 6.786 1.00 87.50 173 ASN A C 1
ATOM 1440 O O . ASN A 1 173 ? 7.848 3.013 6.904 1.00 87.50 173 ASN A O 1
ATOM 1444 N N . GLU A 1 174 ? 6.080 3.542 5.642 1.00 87.94 174 GLU A N 1
ATOM 1445 C CA . GLU A 1 174 ? 6.534 2.843 4.435 1.00 87.94 174 GLU A CA 1
ATOM 1446 C C . GLU A 1 174 ? 7.942 3.290 4.017 1.00 87.94 174 GLU A C 1
ATOM 1448 O O . GLU A 1 174 ? 8.833 2.465 3.800 1.00 87.94 174 GLU A O 1
ATOM 1453 N N . GLN A 1 175 ? 8.165 4.607 3.939 1.00 82.94 175 GLN A N 1
ATOM 1454 C CA . GLN A 1 175 ? 9.458 5.137 3.518 1.00 82.94 175 GLN A CA 1
ATOM 1455 C C . GLN A 1 175 ? 10.574 4.856 4.530 1.00 82.94 175 GLN A C 1
ATOM 1457 O O . GLN A 1 175 ? 11.727 4.736 4.101 1.00 82.94 175 GLN A O 1
ATOM 1462 N N . ASN A 1 176 ? 10.245 4.713 5.822 1.00 80.12 176 ASN A N 1
ATOM 1463 C CA . ASN A 1 176 ? 11.175 4.278 6.871 1.00 80.12 176 ASN A CA 1
ATOM 1464 C C . ASN A 1 176 ? 11.543 2.805 6.675 1.00 80.12 176 ASN A C 1
ATOM 1466 O O . ASN A 1 176 ? 12.727 2.478 6.621 1.00 80.12 176 ASN A O 1
ATOM 1470 N N . GLN A 1 177 ? 10.553 1.929 6.446 1.00 77.94 177 GLN A N 1
ATOM 1471 C CA . GLN A 1 177 ? 10.811 0.511 6.166 1.00 77.94 177 GLN A CA 1
ATOM 1472 C C . GLN A 1 177 ? 11.754 0.339 4.965 1.00 77.94 177 GLN A C 1
ATOM 1474 O O . GLN A 1 177 ? 12.696 -0.451 5.026 1.00 77.94 177 GLN A O 1
ATOM 1479 N N . ILE A 1 178 ? 11.555 1.108 3.887 1.00 74.25 178 ILE A N 1
ATOM 1480 C CA . ILE A 1 178 ? 12.458 1.100 2.724 1.00 74.25 178 ILE A CA 1
ATOM 1481 C C . ILE A 1 178 ? 13.843 1.647 3.098 1.00 74.25 178 ILE A C 1
ATOM 1483 O O . ILE A 1 178 ? 14.858 1.060 2.718 1.00 74.25 178 ILE A O 1
ATOM 1487 N N . HIS A 1 179 ? 13.910 2.772 3.814 1.00 72.44 179 HIS A N 1
ATOM 1488 C CA . HIS A 1 179 ? 15.180 3.403 4.170 1.00 72.44 179 HIS A CA 1
ATOM 1489 C C . HIS A 1 179 ? 16.074 2.453 4.965 1.00 72.44 179 HIS A C 1
ATOM 1491 O O . HIS A 1 179 ? 17.194 2.180 4.538 1.00 72.44 179 HIS A O 1
ATOM 1497 N N . ASP A 1 180 ? 15.553 1.897 6.055 1.00 68.94 180 ASP A N 1
ATOM 1498 C CA . ASP A 1 180 ? 16.349 1.147 7.024 1.00 68.94 180 ASP A CA 1
ATOM 1499 C C . ASP A 1 180 ? 16.651 -0.272 6.548 1.00 68.94 180 ASP A C 1
ATOM 1501 O O . ASP A 1 180 ? 17.751 -0.794 6.752 1.00 68.94 180 ASP A O 1
ATOM 1505 N N . ARG A 1 181 ? 15.670 -0.919 5.906 1.00 67.12 181 ARG A N 1
ATOM 1506 C CA . ARG A 1 181 ? 15.780 -2.337 5.541 1.00 67.12 181 ARG A CA 1
ATOM 1507 C C . ARG A 1 181 ? 16.327 -2.553 4.139 1.00 67.12 181 ARG A C 1
ATOM 1509 O O . ARG A 1 181 ? 16.933 -3.591 3.908 1.00 67.12 181 ARG A O 1
ATOM 1516 N N . LEU A 1 182 ? 16.136 -1.609 3.216 1.00 66.25 182 LEU A N 1
ATOM 1517 C CA . LEU A 1 182 ? 16.584 -1.763 1.829 1.00 66.25 182 LEU A CA 1
ATOM 1518 C C . LEU A 1 182 ? 17.788 -0.876 1.492 1.00 66.25 182 LEU A C 1
ATOM 1520 O O . LEU A 1 182 ? 18.738 -1.364 0.885 1.00 66.25 182 LEU A O 1
ATOM 1524 N N . LEU A 1 183 ? 17.767 0.411 1.859 1.00 62.81 183 LEU A N 1
ATOM 1525 C CA . LEU A 1 183 ? 18.796 1.368 1.420 1.00 62.81 183 LEU A CA 1
ATOM 1526 C C . LEU A 1 183 ? 20.000 1.445 2.370 1.00 62.81 183 LEU A C 1
ATOM 1528 O O . LEU A 1 183 ? 21.146 1.460 1.926 1.00 62.81 183 LEU A O 1
ATOM 1532 N N . HIS A 1 184 ? 19.748 1.463 3.677 1.00 59.50 184 HIS A N 1
ATOM 1533 C CA . HIS A 1 184 ? 20.754 1.553 4.737 1.00 59.50 184 HIS A CA 1
ATOM 1534 C C . HIS A 1 184 ? 20.986 0.207 5.413 1.00 59.50 184 HIS A C 1
ATOM 1536 O O . HIS A 1 184 ? 21.284 0.132 6.604 1.00 59.50 184 HIS A O 1
ATOM 1542 N N . ASP A 1 185 ? 20.928 -0.861 4.618 1.00 57.03 185 ASP A N 1
ATOM 1543 C CA . ASP A 1 185 ? 21.212 -2.224 5.044 1.00 57.03 185 ASP A CA 1
ATOM 1544 C C . ASP A 1 185 ? 22.716 -2.412 5.330 1.00 57.03 185 ASP A C 1
ATOM 1546 O O . ASP A 1 185 ? 23.486 -3.009 4.567 1.00 57.03 185 ASP A O 1
ATOM 1550 N N . SER A 1 186 ? 23.145 -1.836 6.455 1.00 42.84 186 SER A N 1
ATOM 1551 C CA . SER A 1 186 ? 24.501 -1.873 7.012 1.00 42.84 186 SER A CA 1
ATOM 1552 C C . SER A 1 186 ? 25.006 -3.290 7.264 1.00 42.84 186 SER A C 1
ATOM 1554 O O . SER A 1 186 ? 26.211 -3.486 7.359 1.00 42.84 186 SER A O 1
ATOM 1556 N N . GLN A 1 187 ? 24.094 -4.260 7.313 1.00 43.97 187 GLN A N 1
ATOM 1557 C CA . GLN A 1 187 ? 24.354 -5.667 7.597 1.00 43.97 187 GLN A CA 1
ATOM 1558 C C . GLN A 1 187 ? 24.238 -6.568 6.352 1.00 43.97 187 GLN A C 1
ATOM 1560 O O . GLN A 1 187 ? 24.410 -7.775 6.473 1.00 43.97 187 GLN A O 1
ATOM 1565 N N . HIS A 1 188 ? 23.946 -6.010 5.166 1.00 48.75 188 HIS A N 1
ATOM 1566 C CA . HIS A 1 188 ? 23.763 -6.762 3.908 1.00 48.75 188 HIS A CA 1
ATOM 1567 C C . HIS A 1 188 ? 22.720 -7.896 3.993 1.00 48.75 188 HIS A C 1
ATOM 1569 O O . HIS A 1 188 ? 22.866 -8.942 3.365 1.00 48.75 188 HIS A O 1
ATOM 1575 N N . ARG A 1 189 ? 21.663 -7.689 4.781 1.00 47.84 189 ARG A N 1
ATOM 1576 C CA . ARG A 1 189 ? 20.583 -8.645 5.061 1.00 47.84 189 ARG A CA 1
ATOM 1577 C C . ARG A 1 189 ? 19.664 -8.919 3.876 1.00 47.84 189 ARG A C 1
ATOM 1579 O O . ARG A 1 189 ? 19.065 -9.988 3.823 1.00 47.84 189 ARG A O 1
ATOM 1586 N N . TYR A 1 190 ? 19.528 -7.967 2.960 1.00 50.88 190 TYR A N 1
ATOM 1587 C CA . TYR A 1 190 ? 18.698 -8.107 1.768 1.00 50.88 190 TYR A CA 1
ATOM 1588 C C . TYR A 1 190 ? 19.570 -8.035 0.520 1.00 50.88 190 TYR A C 1
ATOM 1590 O O . TYR A 1 190 ? 20.002 -9.060 0.005 1.00 50.88 190 TYR A O 1
ATOM 1598 N N . LEU A 1 191 ? 19.859 -6.826 0.042 1.00 49.44 191 LEU A N 1
ATOM 1599 C CA . LEU A 1 191 ? 20.656 -6.625 -1.170 1.00 49.44 191 LEU A CA 1
ATOM 1600 C C . LEU A 1 191 ? 22.019 -5.977 -0.866 1.00 49.44 191 LEU A C 1
ATOM 1602 O O . LEU A 1 191 ? 22.956 -6.119 -1.645 1.00 49.44 191 LEU A O 1
ATOM 1606 N N . GLY A 1 192 ? 22.179 -5.343 0.301 1.00 49.62 192 GLY A N 1
ATOM 1607 C CA . GLY A 1 192 ? 23.443 -4.756 0.751 1.00 49.62 192 GLY A CA 1
ATOM 1608 C C . GLY A 1 192 ? 23.881 -3.472 0.028 1.00 49.62 192 GLY A C 1
ATOM 1609 O O . GLY A 1 192 ? 23.313 -3.038 -0.974 1.00 49.62 192 GLY A O 1
ATOM 1610 N N . ARG A 1 193 ? 24.929 -2.825 0.562 1.00 47.91 193 ARG A N 1
ATOM 1611 C CA . ARG A 1 193 ? 25.395 -1.486 0.130 1.00 47.91 193 ARG A CA 1
ATOM 1612 C C . ARG A 1 193 ? 26.001 -1.462 -1.276 1.00 47.91 193 ARG A C 1
ATOM 1614 O O . ARG A 1 193 ? 25.915 -0.454 -1.971 1.00 47.91 193 ARG A O 1
ATOM 1621 N N . LEU A 1 194 ? 26.621 -2.560 -1.698 1.00 44.22 194 LEU A N 1
ATOM 1622 C CA . LEU A 1 194 ? 27.281 -2.650 -3.003 1.00 44.22 194 LEU A CA 1
ATOM 1623 C C . LEU A 1 194 ? 26.266 -2.812 -4.137 1.00 44.22 194 LEU A C 1
ATOM 1625 O O . LEU A 1 194 ? 26.381 -2.186 -5.190 1.00 44.22 194 LEU A O 1
ATOM 1629 N N . PHE A 1 195 ? 25.191 -3.545 -3.864 1.00 50.00 195 PHE A N 1
ATOM 1630 C CA . PHE A 1 195 ? 24.025 -3.572 -4.727 1.00 50.00 195 PHE A CA 1
ATOM 1631 C C . PHE A 1 195 ? 23.338 -2.207 -4.778 1.00 50.00 195 PHE A C 1
ATOM 1633 O O . PHE A 1 195 ? 22.997 -1.767 -5.869 1.00 50.00 195 PHE A O 1
ATOM 1640 N N . PHE A 1 196 ? 23.233 -1.490 -3.647 1.00 53.25 196 PHE A N 1
ATOM 1641 C CA . PHE A 1 196 ? 22.706 -0.121 -3.618 1.00 53.25 196 PHE A CA 1
ATOM 1642 C C . PHE A 1 196 ? 23.472 0.826 -4.550 1.00 53.25 196 PHE A C 1
ATOM 1644 O O . PHE A 1 196 ? 22.839 1.596 -5.266 1.00 53.25 196 PHE A O 1
ATOM 1651 N N . ALA A 1 197 ? 24.806 0.759 -4.610 1.00 52.38 197 ALA A N 1
ATOM 1652 C CA . ALA A 1 197 ? 25.600 1.595 -5.515 1.00 52.38 197 ALA A CA 1
ATOM 1653 C C . ALA A 1 197 ? 25.292 1.316 -7.002 1.00 52.38 197 ALA A C 1
ATOM 1655 O O . ALA A 1 197 ? 25.103 2.252 -7.785 1.00 52.38 197 ALA A O 1
ATOM 1656 N N . ILE A 1 198 ? 25.158 0.039 -7.375 1.00 50.25 198 ILE A N 1
ATOM 1657 C CA . ILE A 1 198 ? 24.806 -0.393 -8.738 1.00 50.25 198 ILE A CA 1
ATOM 1658 C C . ILE A 1 198 ? 23.356 -0.005 -9.061 1.00 50.25 198 ILE A C 1
ATOM 1660 O O . ILE A 1 198 ? 23.085 0.624 -10.088 1.00 50.25 198 ILE A O 1
ATOM 1664 N N . THR A 1 199 ? 22.413 -0.292 -8.159 1.00 54.50 199 THR A N 1
ATOM 1665 C CA . THR A 1 199 ? 21.008 0.086 -8.332 1.00 54.50 199 THR A CA 1
ATOM 1666 C C . THR A 1 199 ? 20.800 1.584 -8.288 1.00 54.50 199 THR A C 1
ATOM 1668 O O . THR A 1 199 ? 19.895 2.054 -8.954 1.00 54.50 199 THR A O 1
ATOM 1671 N N . ARG A 1 200 ? 21.620 2.360 -7.571 1.00 60.59 200 ARG A N 1
ATOM 1672 C CA . ARG A 1 200 ? 21.536 3.826 -7.548 1.00 60.59 200 ARG A CA 1
ATOM 1673 C C . ARG A 1 200 ? 21.846 4.393 -8.923 1.00 60.59 200 ARG A C 1
ATOM 1675 O O . ARG A 1 200 ? 21.130 5.278 -9.372 1.00 60.59 200 ARG A O 1
ATOM 1682 N N . GLN A 1 201 ? 22.847 3.864 -9.623 1.00 54.38 201 GLN A N 1
ATOM 1683 C CA . GLN A 1 201 ? 23.143 4.303 -10.988 1.00 54.38 201 GLN A CA 1
ATOM 1684 C C . GLN A 1 201 ? 22.063 3.858 -11.979 1.00 54.38 201 GLN A C 1
ATOM 1686 O O . GLN A 1 201 ? 21.636 4.659 -12.811 1.00 54.38 201 GLN A O 1
ATOM 1691 N N . ILE A 1 202 ? 21.540 2.633 -11.843 1.00 57.25 202 ILE A N 1
ATOM 1692 C CA . ILE A 1 202 ? 20.372 2.171 -12.614 1.00 57.25 202 ILE A CA 1
ATOM 1693 C C . ILE A 1 202 ? 19.154 3.052 -12.320 1.00 57.25 202 ILE A C 1
ATOM 1695 O O . ILE A 1 202 ? 18.447 3.446 -13.239 1.00 57.25 202 ILE A O 1
ATOM 1699 N N . PHE A 1 203 ? 18.919 3.413 -11.063 1.00 60.16 203 PHE A N 1
ATOM 1700 C CA . PHE A 1 203 ? 17.816 4.257 -10.622 1.00 60.16 203 PHE A CA 1
ATOM 1701 C C . PHE A 1 203 ? 17.959 5.682 -11.167 1.00 60.16 203 PHE A C 1
ATOM 1703 O O . PHE A 1 203 ? 17.019 6.227 -11.730 1.00 60.16 203 PHE A O 1
ATOM 1710 N N . ILE A 1 204 ? 19.147 6.284 -11.085 1.00 60.41 204 ILE A N 1
ATOM 1711 C CA . ILE A 1 204 ? 19.422 7.600 -11.675 1.00 60.41 204 ILE A CA 1
ATOM 1712 C C . ILE A 1 204 ? 19.222 7.553 -13.193 1.00 60.41 204 ILE A C 1
ATOM 1714 O O . ILE A 1 204 ? 18.587 8.448 -13.753 1.00 60.41 204 ILE A O 1
ATOM 1718 N N . ALA A 1 205 ? 19.723 6.515 -13.867 1.00 55.03 205 ALA A N 1
ATOM 1719 C CA . ALA A 1 205 ? 19.561 6.350 -15.307 1.00 55.03 205 ALA A CA 1
ATOM 1720 C C . ALA A 1 205 ? 18.083 6.180 -15.691 1.00 55.03 205 ALA A C 1
ATOM 1722 O O . ALA A 1 205 ? 17.575 6.921 -16.530 1.00 55.03 205 ALA A O 1
ATOM 1723 N N . THR A 1 206 ? 17.368 5.260 -15.042 1.00 54.72 206 THR A N 1
ATOM 1724 C CA . THR A 1 206 ? 15.937 5.002 -15.272 1.00 54.72 206 THR A CA 1
ATOM 1725 C C . THR A 1 206 ? 15.081 6.233 -14.967 1.00 54.72 206 THR A C 1
ATOM 1727 O O . THR A 1 206 ? 14.187 6.553 -15.748 1.00 54.72 206 THR A O 1
ATOM 1730 N N . THR A 1 207 ? 15.395 6.997 -13.920 1.00 58.62 207 THR A N 1
ATOM 1731 C CA . THR A 1 207 ? 14.737 8.273 -13.605 1.00 58.62 207 THR A CA 1
ATOM 1732 C C . THR A 1 207 ? 15.000 9.339 -14.671 1.00 58.62 207 THR A C 1
ATOM 1734 O O . THR A 1 207 ? 14.046 9.913 -15.197 1.00 58.62 207 THR A O 1
ATOM 1737 N N . LYS A 1 208 ? 16.258 9.551 -15.093 1.00 53.22 208 LYS A N 1
ATOM 1738 C CA . LYS A 1 208 ? 16.601 10.486 -16.189 1.00 53.22 208 LYS A CA 1
ATOM 1739 C C . LYS A 1 208 ? 15.939 10.112 -17.518 1.00 53.22 208 LYS A C 1
ATOM 1741 O O . LYS A 1 208 ? 15.664 10.980 -18.342 1.00 53.22 208 LYS A O 1
ATOM 1746 N N . LEU A 1 209 ? 15.662 8.827 -17.723 1.00 49.00 209 LEU A N 1
ATOM 1747 C CA . LEU A 1 209 ? 15.024 8.293 -18.928 1.00 49.0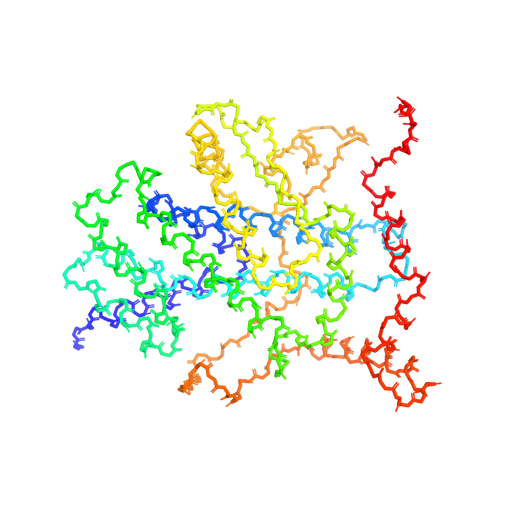0 209 LEU A CA 1
ATOM 1748 C C . LEU A 1 209 ? 13.495 8.257 -18.820 1.00 49.00 209 LEU A C 1
ATOM 1750 O O . LEU A 1 209 ? 12.814 7.847 -19.758 1.00 49.00 209 LEU A O 1
ATOM 1754 N N . GLY A 1 210 ? 12.940 8.718 -17.694 1.00 53.84 210 GLY A N 1
ATOM 1755 C CA . GLY A 1 210 ? 11.504 8.731 -17.448 1.00 53.84 210 GLY A CA 1
ATOM 1756 C C . GLY A 1 210 ? 10.895 7.332 -17.337 1.00 53.84 210 GLY A C 1
ATOM 1757 O O . GLY A 1 210 ? 9.696 7.184 -17.554 1.00 53.84 210 GLY A O 1
ATOM 1758 N N . LEU A 1 211 ? 11.703 6.312 -17.035 1.00 53.25 211 LEU A N 1
ATOM 1759 C CA . LEU A 1 211 ? 11.259 4.937 -16.795 1.00 53.25 211 LEU A CA 1
ATOM 1760 C C . LEU A 1 211 ? 10.704 4.743 -15.380 1.00 53.25 211 LEU A C 1
ATOM 1762 O O . LEU A 1 211 ? 9.906 3.837 -15.168 1.00 53.25 211 LEU A O 1
ATOM 1766 N N . MET A 1 212 ? 11.067 5.630 -14.448 1.00 63.94 212 MET A N 1
ATOM 1767 C CA . MET A 1 212 ? 10.487 5.730 -13.101 1.00 63.94 212 MET A CA 1
ATOM 1768 C C . MET A 1 212 ? 9.331 6.740 -13.071 1.00 63.94 212 MET A C 1
ATOM 1770 O O . MET A 1 212 ? 9.236 7.598 -12.193 1.00 63.94 212 MET A O 1
ATOM 1774 N N . LYS A 1 213 ? 8.474 6.687 -14.093 1.00 74.69 213 LYS A N 1
ATOM 1775 C CA . LYS A 1 213 ? 7.213 7.428 -14.107 1.00 74.69 213 LYS A CA 1
ATOM 1776 C C . LYS A 1 213 ? 6.131 6.556 -13.500 1.00 74.69 213 LYS A C 1
ATOM 1778 O O . LYS A 1 213 ? 5.907 5.443 -13.974 1.00 74.69 213 LYS A O 1
ATOM 1783 N N . LEU A 1 214 ? 5.465 7.080 -12.480 1.00 83.75 214 LEU A N 1
ATOM 1784 C CA . LEU A 1 214 ? 4.249 6.475 -11.963 1.00 83.75 214 LEU A CA 1
ATOM 1785 C C . LEU A 1 214 ? 3.087 6.982 -12.809 1.00 83.75 214 LEU A C 1
ATOM 1787 O O . LEU A 1 214 ? 2.940 8.186 -13.015 1.00 83.75 214 LEU A O 1
ATOM 1791 N N . CYS A 1 215 ? 2.292 6.058 -13.319 1.00 88.50 215 CYS A N 1
ATOM 1792 C CA . CYS A 1 215 ? 1.139 6.339 -14.146 1.00 88.50 215 CYS A CA 1
ATOM 1793 C C . CYS A 1 215 ? -0.122 5.860 -13.435 1.00 88.50 215 CYS A C 1
ATOM 1795 O O . CYS A 1 215 ? -0.212 4.705 -13.019 1.00 88.50 215 CYS A O 1
ATOM 1797 N N . PHE A 1 216 ? -1.115 6.735 -13.344 1.00 91.81 216 PHE A N 1
ATOM 1798 C CA . PHE A 1 216 ? -2.408 6.427 -12.743 1.00 91.81 216 PHE A CA 1
ATOM 1799 C C . PHE A 1 216 ? -3.496 6.694 -13.770 1.00 91.81 216 PHE A C 1
ATOM 1801 O O . PHE A 1 216 ? -3.625 7.814 -14.261 1.00 91.81 216 PHE A O 1
ATOM 1808 N N . ALA A 1 217 ? -4.244 5.659 -14.142 1.00 92.69 217 ALA A N 1
ATOM 1809 C CA . ALA A 1 217 ? -5.335 5.815 -15.089 1.00 92.69 217 ALA A CA 1
ATOM 1810 C C . ALA A 1 217 ? -6.527 6.517 -14.443 1.00 92.69 217 ALA A C 1
ATOM 1812 O O . ALA A 1 217 ? -6.914 6.228 -13.310 1.00 92.69 217 ALA A O 1
ATOM 1813 N N . VAL A 1 218 ? -7.108 7.435 -15.208 1.00 93.88 218 VAL A N 1
ATOM 1814 C CA . VAL A 1 218 ? -8.321 8.159 -14.851 1.00 93.88 218 VAL A CA 1
ATOM 1815 C C . VAL A 1 218 ? -9.407 7.752 -15.841 1.00 93.88 218 VAL A C 1
ATOM 1817 O O . VAL A 1 218 ? -9.215 7.859 -17.054 1.00 93.88 218 VAL A O 1
ATOM 1820 N N . ALA A 1 219 ? -10.536 7.261 -15.329 1.00 96.56 219 ALA A N 1
ATOM 1821 C CA . ALA A 1 219 ? -11.695 6.864 -16.130 1.00 96.56 219 ALA A CA 1
ATOM 1822 C C . ALA A 1 219 ? -12.279 8.047 -16.925 1.00 96.56 219 ALA A C 1
ATOM 1824 O O . ALA A 1 219 ? -12.143 9.185 -16.489 1.00 96.56 219 ALA A O 1
ATOM 1825 N N . LYS A 1 220 ? -12.973 7.832 -18.047 1.00 94.75 220 LYS A N 1
ATOM 1826 C CA . LYS A 1 220 ? -13.664 8.899 -18.815 1.00 94.75 220 LYS A CA 1
ATOM 1827 C C . LYS A 1 220 ? -14.705 9.657 -18.008 1.00 94.75 220 LYS A C 1
ATOM 1829 O O . LYS A 1 220 ? -14.805 10.874 -18.133 1.00 94.75 220 LYS A O 1
ATOM 1834 N N . SER A 1 221 ? -15.435 8.962 -17.151 1.00 95.50 221 SER A N 1
ATOM 1835 C CA . SER A 1 221 ? -16.371 9.567 -16.209 1.00 95.50 221 SER A CA 1
ATOM 1836 C C . SER A 1 221 ? -16.524 8.668 -14.986 1.00 95.50 221 SER A C 1
ATOM 1838 O O . SER A 1 221 ? -15.930 7.595 -14.916 1.00 95.50 221 SER A O 1
ATOM 1840 N N . GLU A 1 222 ? -17.343 9.085 -14.025 1.00 93.81 222 GLU A N 1
ATOM 1841 C CA . GLU A 1 222 ? -17.674 8.282 -12.837 1.00 93.81 222 GLU A CA 1
ATOM 1842 C C . GLU A 1 222 ? -18.475 7.008 -13.166 1.00 93.81 222 GLU A C 1
ATOM 1844 O O . GLU A 1 222 ? -18.623 6.123 -12.331 1.00 93.81 222 GLU A O 1
ATOM 1849 N N . THR A 1 223 ? -18.992 6.899 -14.392 1.00 94.38 223 THR A N 1
ATOM 1850 C CA . THR A 1 223 ? -19.798 5.761 -14.858 1.00 94.38 223 THR A CA 1
ATOM 1851 C C . THR A 1 223 ? -19.170 5.012 -16.029 1.00 94.38 223 THR A C 1
ATOM 1853 O O . THR A 1 223 ? -19.535 3.865 -16.279 1.00 94.38 223 THR A O 1
ATOM 1856 N N . ASN A 1 224 ? -18.221 5.623 -16.745 1.00 95.44 224 ASN A N 1
ATOM 1857 C CA . ASN A 1 224 ? -17.487 4.987 -17.832 1.00 95.44 224 ASN A CA 1
ATOM 1858 C C . ASN A 1 224 ? -16.047 4.686 -17.387 1.00 95.44 224 ASN A C 1
ATOM 1860 O O . ASN A 1 224 ? -15.230 5.610 -17.370 1.00 95.44 224 ASN A O 1
ATOM 1864 N N . PRO A 1 225 ? -15.715 3.416 -17.085 1.00 94.62 225 PRO A N 1
ATOM 1865 C CA . PRO A 1 225 ? -14.415 3.030 -16.545 1.00 94.62 225 PRO A CA 1
ATOM 1866 C C . PRO A 1 225 ? -13.276 2.995 -17.569 1.00 94.62 225 PRO A C 1
ATOM 1868 O O . PRO A 1 225 ? -12.138 2.715 -17.189 1.00 94.62 225 PRO A O 1
ATOM 1871 N N . GLU A 1 226 ? -13.545 3.238 -18.855 1.00 91.44 226 GLU A N 1
ATOM 1872 C CA . GLU A 1 226 ? -12.491 3.293 -19.866 1.00 91.44 226 GLU A CA 1
ATOM 1873 C C . GLU A 1 226 ? -11.470 4.379 -19.526 1.00 91.44 226 GLU A C 1
ATOM 1875 O O . GLU A 1 226 ? -11.832 5.484 -19.123 1.00 91.44 226 GLU A O 1
ATOM 1880 N N . THR A 1 227 ? -10.187 4.078 -19.724 1.00 90.38 227 THR A N 1
ATOM 1881 C CA . THR A 1 227 ? -9.108 5.046 -19.524 1.00 90.38 227 THR A CA 1
ATOM 1882 C C . THR A 1 227 ? -9.289 6.241 -20.463 1.00 90.38 227 THR A C 1
ATOM 1884 O O . THR A 1 227 ? -9.302 6.085 -21.684 1.00 90.38 227 THR A O 1
ATOM 1887 N N . ASP A 1 228 ? -9.391 7.438 -19.892 1.00 90.88 228 ASP A N 1
ATOM 1888 C CA . ASP A 1 228 ? -9.371 8.711 -20.616 1.00 90.88 228 ASP A CA 1
ATOM 1889 C C . ASP A 1 228 ? -7.933 9.180 -20.816 1.00 90.88 228 ASP A C 1
ATOM 1891 O O . ASP A 1 228 ? -7.426 9.280 -21.932 1.00 90.88 228 ASP A O 1
ATOM 1895 N N . HIS A 1 229 ? -7.237 9.378 -19.698 1.00 89.69 229 HIS A N 1
ATOM 1896 C CA . HIS A 1 229 ? -5.848 9.800 -19.665 1.00 89.69 229 HIS A CA 1
ATOM 1897 C C . HIS A 1 229 ? -5.115 9.170 -18.477 1.00 89.69 229 HIS A C 1
ATOM 1899 O O . HIS A 1 229 ? -5.714 8.569 -17.581 1.00 89.69 229 HIS A O 1
ATOM 1905 N N . LEU A 1 230 ? -3.787 9.296 -18.490 1.00 90.25 230 LEU A N 1
ATOM 1906 C CA . LEU A 1 230 ? -2.923 8.889 -17.388 1.00 90.25 230 LEU A CA 1
ATOM 1907 C C . LEU A 1 230 ? -2.414 10.137 -16.668 1.00 90.25 230 LEU A C 1
ATOM 1909 O O . LEU A 1 230 ? -1.845 11.024 -17.306 1.00 90.25 230 LEU A O 1
ATOM 1913 N N . LEU A 1 231 ? -2.550 10.177 -15.347 1.00 88.31 231 LEU A N 1
ATOM 1914 C CA . LEU A 1 231 ? -1.775 11.084 -14.507 1.00 88.31 231 LEU A CA 1
ATOM 1915 C C . LEU A 1 231 ? -0.356 10.534 -14.427 1.00 88.31 231 LEU A C 1
ATOM 1917 O O . LEU A 1 231 ? -0.154 9.393 -14.011 1.00 88.31 231 LEU A O 1
ATOM 1921 N N . ILE A 1 232 ? 0.614 11.330 -14.869 1.00 85.12 232 ILE A N 1
ATOM 1922 C CA . ILE A 1 232 ? 2.015 10.926 -14.947 1.00 85.12 232 ILE A CA 1
ATOM 1923 C C . ILE A 1 232 ? 2.795 11.691 -13.892 1.00 85.12 232 ILE A C 1
ATOM 1925 O O . ILE A 1 232 ? 3.017 12.894 -14.017 1.00 85.12 232 ILE A O 1
ATOM 1929 N N . TYR A 1 233 ? 3.277 10.969 -12.893 1.00 81.31 233 TYR A N 1
ATOM 1930 C CA . TYR A 1 233 ? 4.177 11.501 -11.892 1.00 81.31 233 TYR A CA 1
ATOM 1931 C C . TYR A 1 233 ? 5.612 11.111 -12.229 1.00 81.31 233 TYR A C 1
ATOM 1933 O O . TYR A 1 233 ? 5.947 9.929 -12.329 1.00 81.31 233 TYR A O 1
ATOM 1941 N N . THR A 1 234 ? 6.473 12.108 -12.416 1.00 70.75 234 THR A N 1
ATOM 1942 C CA . THR A 1 234 ? 7.901 11.870 -12.640 1.00 70.75 234 THR A CA 1
ATOM 1943 C C . THR A 1 234 ? 8.604 11.893 -11.295 1.00 70.75 234 THR A C 1
ATOM 1945 O O . THR A 1 234 ? 8.642 12.930 -10.638 1.00 70.75 234 THR A O 1
ATOM 1948 N N . MET A 1 235 ? 9.158 10.754 -10.883 1.00 63.66 235 MET A N 1
ATOM 1949 C CA . MET A 1 235 ? 9.988 10.709 -9.683 1.00 63.66 235 MET A CA 1
ATOM 1950 C C . MET A 1 235 ? 11.232 11.582 -9.886 1.00 63.66 235 MET A C 1
ATOM 1952 O O . MET A 1 235 ? 11.855 11.539 -10.947 1.00 63.66 235 MET A O 1
ATOM 1956 N N . SER A 1 236 ? 11.595 12.388 -8.888 1.00 59.34 236 SER A N 1
ATOM 1957 C CA . SER A 1 236 ? 12.833 13.168 -8.931 1.00 59.34 236 SER A CA 1
ATOM 1958 C C . SER A 1 236 ? 14.057 12.264 -8.738 1.00 59.34 236 SER A C 1
ATOM 1960 O O . SER A 1 236 ? 13.978 11.167 -8.179 1.00 59.34 236 SER A O 1
ATOM 1962 N N . CYS A 1 237 ? 15.224 12.726 -9.193 1.00 51.88 237 CYS A N 1
ATOM 1963 C CA . CYS A 1 237 ? 16.500 12.023 -9.018 1.00 51.88 237 CYS A CA 1
ATOM 1964 C C . CYS A 1 237 ? 16.946 11.895 -7.549 1.00 51.88 237 CYS A C 1
ATOM 1966 O O . CYS A 1 237 ? 17.818 11.079 -7.254 1.00 51.88 237 CYS A O 1
ATOM 1968 N N . ASP A 1 238 ? 16.298 12.612 -6.628 1.00 58.00 238 ASP A N 1
ATOM 1969 C CA . ASP A 1 238 ? 16.638 12.654 -5.204 1.00 58.00 238 ASP A CA 1
ATOM 1970 C C . ASP A 1 238 ? 15.869 11.632 -4.355 1.00 58.00 238 ASP A C 1
ATOM 1972 O O . ASP A 1 238 ? 15.791 11.767 -3.135 1.00 58.00 238 ASP A O 1
ATOM 1976 N N . PHE A 1 239 ? 15.310 10.584 -4.968 1.00 58.31 239 PHE A N 1
ATOM 1977 C CA . PHE A 1 239 ? 14.603 9.505 -4.262 1.00 58.31 239 PHE A CA 1
ATOM 1978 C C . PHE A 1 239 ? 15.469 8.787 -3.209 1.00 58.31 239 PHE A C 1
ATOM 1980 O O . PHE A 1 239 ? 14.945 8.107 -2.331 1.00 58.31 239 PHE A O 1
ATOM 1987 N N . ALA A 1 240 ? 16.797 8.932 -3.257 1.00 60.12 240 ALA A N 1
ATOM 1988 C CA . ALA A 1 240 ? 17.681 8.436 -2.203 1.00 60.12 240 ALA A CA 1
ATOM 1989 C C . ALA A 1 240 ? 17.407 9.114 -0.844 1.00 60.12 240 ALA A C 1
ATOM 1991 O O . ALA A 1 240 ? 17.548 8.473 0.199 1.00 60.12 240 ALA A O 1
ATOM 1992 N N . LEU A 1 241 ? 16.955 10.372 -0.850 1.00 67.31 241 LEU A N 1
ATOM 1993 C CA . LEU A 1 241 ? 16.666 11.137 0.358 1.00 67.31 241 LEU A CA 1
ATOM 1994 C C . LEU A 1 241 ? 15.303 10.748 0.931 1.00 67.31 241 LEU A C 1
ATOM 1996 O O . LEU A 1 241 ? 14.284 10.796 0.242 1.00 67.31 241 LEU A O 1
ATOM 2000 N N . PHE A 1 242 ? 15.299 10.367 2.208 1.00 71.31 242 PHE A N 1
ATOM 2001 C CA . PHE A 1 242 ? 14.107 9.928 2.928 1.00 71.31 242 PHE A CA 1
ATOM 2002 C C . PHE A 1 242 ? 12.976 10.967 2.879 1.00 71.31 242 PHE A C 1
ATOM 2004 O O . PHE A 1 242 ? 11.883 10.648 2.407 1.00 71.31 242 PHE A O 1
ATOM 2011 N N . ASP A 1 243 ? 13.258 12.217 3.254 1.00 75.88 243 ASP A N 1
ATOM 2012 C CA . ASP A 1 243 ? 12.252 13.288 3.300 1.00 75.88 243 ASP A CA 1
ATOM 2013 C C . ASP A 1 243 ? 11.608 13.542 1.936 1.00 75.88 243 ASP A C 1
ATOM 2015 O O . ASP A 1 243 ? 10.398 13.761 1.831 1.00 75.88 243 ASP A O 1
ATOM 2019 N N . ASN A 1 244 ? 12.397 13.428 0.865 1.00 76.44 244 ASN A N 1
ATOM 2020 C CA . ASN A 1 244 ? 11.890 13.559 -0.493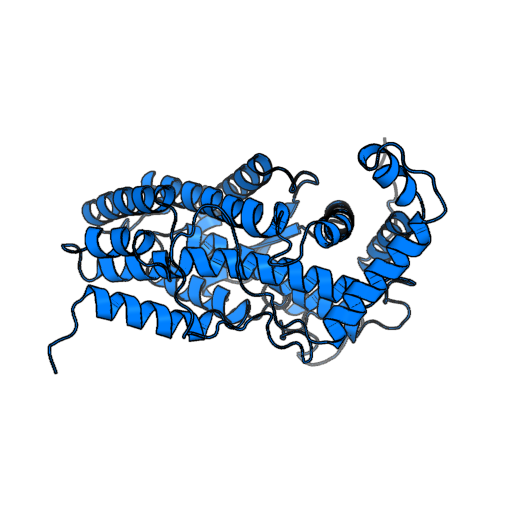 1.00 76.44 244 ASN A CA 1
ATOM 2021 C C . ASN A 1 244 ? 10.936 12.421 -0.847 1.00 76.44 244 ASN A C 1
ATOM 2023 O O . ASN A 1 244 ? 9.904 12.682 -1.460 1.00 76.44 244 ASN A O 1
ATOM 2027 N N . ARG A 1 245 ? 11.218 11.177 -0.437 1.00 80.25 245 ARG A N 1
ATOM 2028 C CA . ARG A 1 245 ? 10.281 10.066 -0.665 1.00 80.25 245 ARG A CA 1
ATOM 2029 C C . ARG A 1 245 ? 8.975 10.253 0.097 1.00 80.25 245 ARG A C 1
ATOM 2031 O O . ARG A 1 245 ? 7.907 10.026 -0.469 1.00 80.25 245 ARG A O 1
ATOM 2038 N N . VAL A 1 246 ? 9.045 10.713 1.349 1.00 81.38 246 VAL A N 1
ATOM 2039 C CA . VAL A 1 246 ? 7.848 11.013 2.151 1.00 81.38 246 VAL A CA 1
ATOM 2040 C C . VAL A 1 246 ? 7.027 12.116 1.484 1.00 81.38 246 VAL A C 1
ATOM 2042 O O . VAL A 1 246 ? 5.813 11.974 1.326 1.00 81.38 246 VAL A O 1
ATOM 2045 N N . LYS A 1 247 ? 7.680 13.194 1.034 1.00 85.06 247 LYS A N 1
ATOM 2046 C CA . LYS A 1 247 ? 7.027 14.285 0.304 1.00 85.06 247 LYS A CA 1
ATOM 2047 C C . LYS A 1 247 ? 6.369 13.789 -0.984 1.00 85.06 247 LYS A C 1
ATOM 2049 O O . LYS A 1 247 ? 5.198 14.073 -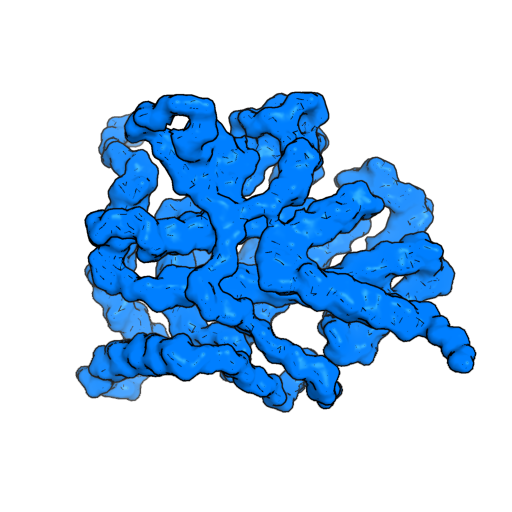1.200 1.00 85.06 247 LYS A O 1
ATOM 2054 N N . VAL A 1 248 ? 7.083 13.006 -1.795 1.00 85.38 248 VAL A N 1
ATOM 2055 C CA . VAL A 1 248 ? 6.559 12.407 -3.034 1.00 85.38 248 VAL A CA 1
ATOM 2056 C C . VAL A 1 248 ? 5.300 11.587 -2.757 1.00 85.38 248 VAL A C 1
ATOM 2058 O O . VAL A 1 248 ? 4.292 11.778 -3.432 1.00 85.38 248 VAL A O 1
ATOM 2061 N N . GLY A 1 249 ? 5.319 10.717 -1.743 1.00 89.44 249 GLY A N 1
ATOM 2062 C CA . GLY A 1 249 ? 4.148 9.918 -1.376 1.00 89.44 249 GLY A CA 1
ATOM 2063 C C . GLY A 1 249 ? 2.948 10.777 -0.963 1.00 89.44 249 GLY A C 1
ATOM 2064 O O . GLY A 1 249 ? 1.818 10.503 -1.367 1.00 89.44 249 GLY A O 1
ATOM 2065 N N . ARG A 1 250 ? 3.184 11.857 -0.205 1.00 91.81 250 ARG A N 1
ATOM 2066 C CA . ARG A 1 250 ? 2.133 12.807 0.199 1.00 91.81 250 ARG A CA 1
ATOM 2067 C C . ARG A 1 250 ? 1.565 13.578 -0.990 1.00 91.81 250 ARG A C 1
ATOM 2069 O O . ARG A 1 250 ? 0.347 13.690 -1.099 1.00 91.81 250 ARG A O 1
ATOM 2076 N N . ASP A 1 251 ? 2.426 14.073 -1.873 1.00 91.12 251 ASP A N 1
ATOM 2077 C CA . ASP A 1 251 ? 2.027 14.807 -3.076 1.00 91.12 251 ASP A CA 1
ATOM 2078 C C . ASP A 1 251 ? 1.200 13.902 -4.002 1.00 91.12 251 ASP A C 1
ATOM 2080 O O . ASP A 1 251 ? 0.145 14.312 -4.476 1.00 91.12 251 ASP A O 1
ATOM 2084 N N . LEU A 1 252 ? 1.611 12.640 -4.180 1.00 92.00 252 LEU A N 1
ATOM 2085 C CA . LEU A 1 252 ? 0.857 11.626 -4.926 1.00 92.00 252 LEU A CA 1
ATOM 2086 C C . LEU A 1 252 ? -0.527 11.363 -4.329 1.00 92.00 252 LEU A C 1
ATOM 2088 O O . LEU A 1 252 ? -1.518 11.346 -5.057 1.00 92.00 252 LEU A O 1
ATOM 2092 N N . TYR A 1 253 ? -0.609 11.178 -3.009 1.00 95.50 253 TYR A N 1
ATOM 2093 C CA . TYR A 1 253 ? -1.890 11.001 -2.326 1.00 95.50 253 TYR A CA 1
ATOM 2094 C C . TYR A 1 253 ? -2.817 12.195 -2.583 1.00 95.50 253 TYR A C 1
ATOM 2096 O O . TYR A 1 253 ? -3.995 12.026 -2.905 1.00 95.50 253 TYR A O 1
ATOM 2104 N N . MET A 1 254 ? -2.280 13.411 -2.456 1.00 94.62 254 MET A N 1
ATOM 2105 C CA . MET A 1 254 ? -3.048 14.632 -2.664 1.00 94.62 254 MET A CA 1
ATOM 2106 C C . MET A 1 254 ? -3.498 14.774 -4.120 1.00 94.62 254 MET A C 1
ATOM 2108 O O . MET A 1 254 ? -4.664 15.096 -4.347 1.00 94.62 254 MET A O 1
ATOM 2112 N N . GLU A 1 255 ? -2.625 14.481 -5.081 1.00 93.31 255 GLU A N 1
ATOM 2113 C CA . GLU A 1 255 ? -2.914 14.567 -6.514 1.00 93.31 255 GLU A CA 1
ATOM 2114 C C . GLU A 1 255 ? -4.038 13.617 -6.937 1.00 93.31 255 GLU A C 1
ATOM 2116 O O . GLU A 1 255 ? -4.882 13.985 -7.755 1.00 93.31 255 GLU A O 1
ATOM 2121 N N . LEU A 1 256 ? -4.078 12.409 -6.370 1.00 94.56 256 LEU A N 1
ATOM 2122 C CA . LEU A 1 256 ? -5.076 11.402 -6.728 1.00 94.56 256 LEU A CA 1
ATOM 2123 C C . LEU A 1 256 ? -6.428 11.617 -6.044 1.00 94.56 256 LEU A C 1
ATOM 2125 O O . LEU A 1 256 ? -7.455 11.301 -6.644 1.00 94.56 256 LEU A O 1
ATOM 2129 N N . PHE A 1 257 ? -6.448 12.122 -4.806 1.00 95.75 257 PHE A N 1
ATOM 2130 C CA . PHE A 1 257 ? -7.651 12.050 -3.967 1.00 95.75 257 PHE A CA 1
ATOM 2131 C C . PHE A 1 257 ? -8.235 13.389 -3.505 1.00 95.75 257 PHE A C 1
ATOM 2133 O O . PHE A 1 257 ? -9.358 13.391 -2.996 1.00 95.75 257 PHE A O 1
ATOM 2140 N N . SER A 1 258 ? -7.529 14.516 -3.659 1.00 91.69 258 SER A N 1
ATOM 2141 C CA . SER A 1 258 ? -8.023 15.808 -3.141 1.00 91.69 258 SER A CA 1
ATOM 2142 C C . SER A 1 258 ? -9.136 16.421 -3.980 1.00 91.69 258 SER A C 1
ATOM 2144 O O . SER A 1 258 ? -9.985 17.114 -3.433 1.00 91.69 258 SER A O 1
ATOM 2146 N N . GLU A 1 259 ? -9.117 16.196 -5.292 1.00 94.75 259 GLU A N 1
ATOM 2147 C CA . GLU A 1 259 ? -10.145 16.692 -6.206 1.00 94.75 259 GLU A CA 1
ATOM 2148 C C . GLU A 1 259 ? -11.232 15.624 -6.377 1.00 94.75 259 GLU A C 1
ATOM 2150 O O . GLU A 1 259 ? -10.926 14.454 -6.624 1.00 94.75 259 GLU A O 1
ATOM 2155 N N . ASP A 1 260 ? -12.494 16.018 -6.194 1.00 94.50 260 ASP A N 1
ATOM 2156 C CA . ASP A 1 260 ? -13.627 15.099 -6.079 1.00 94.50 260 ASP A CA 1
ATOM 2157 C C . ASP A 1 260 ? -13.885 14.305 -7.361 1.00 94.50 260 ASP A C 1
ATOM 2159 O O . ASP A 1 260 ? -13.957 13.073 -7.312 1.00 94.50 260 ASP A O 1
ATOM 2163 N N . SER A 1 261 ? -13.950 14.986 -8.506 1.00 95.00 261 SER A N 1
ATOM 2164 C CA . SER A 1 261 ? -14.202 14.363 -9.805 1.00 95.00 261 SER A CA 1
ATOM 2165 C C . SER A 1 261 ? -13.104 13.358 -10.153 1.00 95.00 261 SER A C 1
ATOM 2167 O O . SER A 1 261 ? -13.368 12.204 -10.497 1.00 95.00 261 SER A O 1
ATOM 2169 N N . ARG A 1 262 ? -11.838 13.753 -10.008 1.00 96.12 262 ARG A N 1
ATOM 2170 C CA . ARG A 1 262 ? -10.676 12.898 -10.255 1.00 96.12 262 ARG A CA 1
ATOM 2171 C C . ARG A 1 262 ? -10.642 11.703 -9.324 1.00 96.12 262 ARG A C 1
ATOM 2173 O O . ARG A 1 262 ? -10.452 10.593 -9.815 1.00 96.12 262 ARG A O 1
ATOM 2180 N N . ARG A 1 263 ? -10.853 11.894 -8.019 1.00 97.00 263 ARG A N 1
ATOM 2181 C CA . ARG A 1 263 ? -10.893 10.789 -7.053 1.00 97.00 263 ARG A CA 1
ATOM 2182 C C . ARG A 1 263 ? -11.923 9.748 -7.477 1.00 97.00 263 ARG A C 1
ATOM 2184 O O . ARG A 1 263 ? -11.597 8.562 -7.522 1.00 97.00 263 ARG A O 1
ATOM 2191 N N . GLN A 1 264 ? -13.138 10.177 -7.826 1.00 97.19 264 GLN A N 1
ATOM 2192 C CA . GLN A 1 264 ? -14.188 9.251 -8.253 1.00 97.19 264 GLN A CA 1
ATOM 2193 C C . GLN A 1 264 ? -13.838 8.539 -9.556 1.00 97.19 264 GLN A C 1
ATOM 2195 O O . GLN A 1 264 ? -14.040 7.332 -9.672 1.00 97.19 264 GLN A O 1
ATOM 2200 N N . ARG A 1 265 ? -13.238 9.237 -10.520 1.00 98.00 265 ARG A N 1
ATOM 2201 C CA . ARG A 1 265 ? -12.788 8.635 -11.783 1.00 98.00 265 ARG A CA 1
ATOM 2202 C C . ARG A 1 265 ? -11.635 7.641 -11.590 1.00 98.00 265 ARG A C 1
ATOM 2204 O O . ARG A 1 265 ? -11.619 6.603 -12.246 1.00 98.00 265 ARG A O 1
ATOM 2211 N N . VAL A 1 266 ? -10.700 7.907 -10.675 1.00 97.50 266 VAL A N 1
ATOM 2212 C CA . VAL A 1 266 ? -9.631 6.960 -10.294 1.00 97.50 266 VAL A CA 1
ATOM 2213 C C . VAL A 1 266 ? -10.230 5.716 -9.635 1.00 97.50 266 VAL A C 1
ATOM 2215 O O . VAL A 1 266 ? -9.881 4.595 -10.001 1.00 97.50 266 VAL A O 1
ATOM 2218 N N . ILE A 1 267 ? -11.174 5.896 -8.708 1.00 97.81 267 ILE A N 1
ATOM 2219 C CA . ILE A 1 267 ? -11.893 4.796 -8.049 1.00 97.81 267 ILE A CA 1
ATOM 2220 C C . ILE A 1 267 ? -12.689 3.962 -9.059 1.00 97.81 267 ILE A C 1
ATOM 2222 O O . ILE A 1 267 ? -12.642 2.732 -9.018 1.00 97.81 267 ILE A O 1
ATOM 2226 N N . THR A 1 268 ? -13.392 4.622 -9.979 1.00 98.00 268 THR A N 1
ATOM 2227 C CA . THR A 1 268 ? -14.180 3.981 -11.041 1.00 98.00 268 THR A CA 1
ATOM 2228 C C . THR A 1 268 ? -13.289 3.101 -11.908 1.00 98.00 268 THR A C 1
ATOM 2230 O O . THR A 1 268 ? -13.602 1.931 -12.135 1.00 98.00 268 THR A O 1
ATOM 2233 N N . TRP A 1 269 ? -12.135 3.630 -12.325 1.00 97.25 269 TRP A N 1
ATOM 2234 C CA . TRP A 1 269 ? -11.152 2.856 -13.072 1.00 97.25 269 TRP A CA 1
ATOM 2235 C C . TRP A 1 269 ? -10.633 1.662 -12.259 1.00 97.25 269 TRP A C 1
ATOM 2237 O O . TRP A 1 269 ? -10.632 0.536 -12.758 1.00 97.25 269 TRP A O 1
ATOM 2247 N N . ALA A 1 270 ? -10.241 1.881 -10.999 1.00 97.00 270 ALA A N 1
ATOM 2248 C CA . ALA A 1 270 ? -9.669 0.839 -10.148 1.00 97.00 270 ALA A CA 1
ATOM 2249 C C . ALA A 1 270 ? -10.649 -0.322 -9.898 1.00 97.00 270 ALA A C 1
ATOM 2251 O O . ALA A 1 270 ? -10.247 -1.480 -9.979 1.00 97.00 270 ALA A O 1
ATOM 2252 N N . ARG A 1 271 ? -11.938 -0.025 -9.674 1.00 97.12 271 ARG A N 1
ATOM 2253 C CA . ARG A 1 271 ? -13.007 -1.031 -9.512 1.00 97.12 271 ARG A CA 1
ATOM 2254 C C . ARG A 1 271 ? -13.248 -1.854 -10.769 1.00 97.12 271 ARG A C 1
ATOM 2256 O O . ARG A 1 271 ? -13.356 -3.073 -10.683 1.00 97.12 271 ARG A O 1
ATOM 2263 N N . ALA A 1 272 ? -13.272 -1.222 -11.939 1.00 95.38 272 ALA A N 1
ATOM 2264 C CA . ALA A 1 272 ? -13.412 -1.954 -13.197 1.00 95.38 272 ALA A CA 1
ATOM 2265 C C . ALA A 1 272 ? -12.202 -2.852 -13.507 1.00 95.38 272 ALA A C 1
ATOM 2267 O O . ALA A 1 272 ? -12.335 -3.852 -14.209 1.00 95.38 272 ALA A O 1
ATOM 2268 N N . HIS A 1 273 ? -11.038 -2.529 -12.941 1.00 92.56 273 HIS A N 1
ATOM 2269 C CA . HIS A 1 273 ? -9.797 -3.286 -13.087 1.00 92.56 273 HIS A CA 1
ATOM 2270 C C . HIS A 1 273 ? -9.390 -3.955 -11.766 1.00 92.56 273 HIS A C 1
ATOM 2272 O O . HIS A 1 273 ? -8.206 -3.987 -11.434 1.00 92.56 273 HIS A O 1
ATOM 2278 N N . ALA A 1 274 ? -10.348 -4.490 -10.999 1.00 90.44 274 ALA A N 1
ATOM 2279 C CA . ALA A 1 274 ? -10.112 -5.054 -9.664 1.00 90.44 274 ALA A CA 1
ATOM 2280 C C . ALA A 1 274 ? -8.993 -6.112 -9.629 1.00 90.44 274 ALA A C 1
ATOM 2282 O O . ALA A 1 274 ? -8.154 -6.106 -8.731 1.00 90.44 274 ALA A O 1
ATOM 2283 N N . LYS A 1 275 ? -8.931 -6.982 -10.648 1.00 90.06 275 LYS A N 1
ATOM 2284 C CA . LYS A 1 275 ? -7.878 -7.997 -10.782 1.00 90.06 275 LYS A CA 1
ATOM 2285 C C . LYS A 1 275 ? -6.640 -7.413 -11.449 1.00 90.06 275 LYS A C 1
ATOM 2287 O O . LYS A 1 275 ? -6.661 -7.105 -12.640 1.00 90.06 275 LYS A O 1
ATOM 2292 N N . TYR A 1 276 ? -5.564 -7.329 -10.684 1.00 89.69 276 TYR A N 1
ATOM 2293 C CA . TYR A 1 276 ? -4.251 -6.908 -11.140 1.00 89.69 276 TYR A CA 1
ATOM 2294 C C . TYR A 1 276 ? -3.437 -8.083 -11.694 1.00 89.69 276 TYR A C 1
ATOM 2296 O O . TYR A 1 276 ? -3.475 -9.185 -11.140 1.00 89.69 276 TYR A O 1
ATOM 2304 N N . TRP A 1 277 ? -2.676 -7.828 -12.764 1.00 84.25 277 TRP A N 1
ATOM 2305 C CA . TRP A 1 277 ? -1.834 -8.823 -13.444 1.00 84.25 277 TRP A CA 1
ATOM 2306 C C . TRP A 1 277 ? -0.391 -8.353 -13.647 1.00 84.25 277 TRP A C 1
ATOM 2308 O O . TRP A 1 277 ? 0.445 -9.138 -14.089 1.00 84.25 277 TRP A O 1
ATOM 2318 N N . GLY A 1 278 ? -0.078 -7.090 -13.356 1.00 83.88 278 GLY A N 1
ATOM 2319 C CA . GLY A 1 278 ? 1.261 -6.532 -13.532 1.00 83.88 278 GLY A CA 1
ATOM 2320 C C . GLY A 1 278 ? 1.596 -6.207 -14.977 1.00 83.88 278 GLY A C 1
ATOM 2321 O O . GLY A 1 278 ? 2.750 -6.351 -15.365 1.00 83.88 278 GLY A O 1
ATOM 2322 N N . SER A 1 279 ? 0.618 -5.782 -15.783 1.00 81.56 279 SER A N 1
ATOM 2323 C CA . SER A 1 279 ? 0.824 -5.473 -17.207 1.00 81.56 279 SER A CA 1
ATOM 2324 C C . SER A 1 279 ? 0.351 -4.069 -17.590 1.00 81.56 279 SER A C 1
ATOM 2326 O O . SER A 1 279 ? -0.662 -3.570 -17.102 1.00 81.56 279 SER A O 1
ATOM 2328 N N . ARG A 1 280 ? 1.032 -3.447 -18.568 1.00 82.31 280 ARG A N 1
ATOM 2329 C CA . ARG A 1 280 ? 0.557 -2.216 -19.237 1.00 82.31 280 ARG A CA 1
ATOM 2330 C C . ARG A 1 280 ? -0.772 -2.384 -19.963 1.00 82.31 280 ARG A C 1
ATOM 2332 O O . ARG A 1 280 ? -1.462 -1.388 -20.179 1.00 82.31 280 ARG A O 1
ATOM 2339 N N . ALA A 1 281 ? -1.139 -3.614 -20.314 1.00 81.56 281 ALA A N 1
ATOM 2340 C CA . ALA A 1 281 ? -2.416 -3.909 -20.949 1.00 81.56 281 ALA A CA 1
ATOM 2341 C C . ALA A 1 281 ? -3.615 -3.528 -20.067 1.00 81.56 281 ALA A C 1
ATOM 2343 O O . ALA A 1 281 ? -4.670 -3.231 -20.613 1.00 81.56 281 ALA A O 1
ATOM 2344 N N . GLU A 1 282 ? -3.444 -3.453 -18.741 1.00 83.50 282 GLU A N 1
ATOM 2345 C CA . GLU A 1 282 ? -4.484 -2.974 -17.819 1.00 83.50 282 GLU A CA 1
A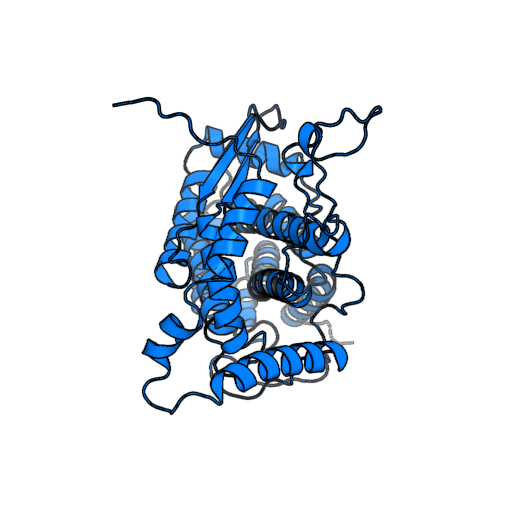TOM 2346 C C . GLU A 1 282 ? -4.825 -1.495 -18.049 1.00 83.50 282 GLU A C 1
ATOM 2348 O O . GLU A 1 282 ? -5.973 -1.092 -17.930 1.00 83.50 282 GLU A O 1
ATOM 2353 N N . TYR A 1 283 ? -3.834 -0.678 -18.409 1.00 83.94 283 TYR A N 1
ATOM 2354 C CA . TYR A 1 283 ? -4.024 0.757 -18.630 1.00 83.94 283 TYR A CA 1
ATOM 2355 C C . TYR A 1 283 ? -4.517 1.051 -20.048 1.00 83.94 283 TYR A C 1
ATOM 2357 O O . TYR A 1 283 ? -5.332 1.952 -20.252 1.00 83.94 283 TYR A O 1
ATOM 2365 N N . ASN A 1 284 ? -3.984 0.323 -21.035 1.00 80.31 284 ASN A N 1
ATOM 2366 C CA . ASN A 1 284 ? -4.343 0.475 -22.440 1.00 80.31 284 ASN A CA 1
ATOM 2367 C C . ASN A 1 284 ? -4.176 -0.857 -23.201 1.00 80.31 284 ASN A C 1
ATOM 2369 O O . ASN A 1 284 ? -3.104 -1.129 -23.760 1.00 80.31 284 ASN A O 1
ATOM 2373 N N . PRO A 1 285 ? -5.226 -1.689 -23.276 1.00 76.88 285 PRO A N 1
ATOM 2374 C CA . PRO A 1 285 ? -5.143 -2.982 -23.950 1.00 76.88 285 PRO A CA 1
ATOM 2375 C C . PRO A 1 285 ? -4.934 -2.839 -25.464 1.00 76.88 285 PRO A C 1
ATOM 2377 O O . PRO A 1 285 ? -4.265 -3.676 -26.067 1.00 76.88 285 PRO A O 1
ATOM 2380 N N . GLN A 1 286 ? -5.425 -1.758 -26.085 1.00 74.44 286 GLN A N 1
ATOM 2381 C CA . GLN A 1 286 ? -5.280 -1.522 -27.528 1.00 74.44 286 GLN A CA 1
ATOM 2382 C C . GLN A 1 286 ? -3.816 -1.346 -27.949 1.00 74.44 286 GLN A C 1
ATOM 2384 O O . GLN A 1 286 ? -3.438 -1.729 -29.058 1.00 74.44 286 GLN A O 1
ATOM 2389 N N . GLN A 1 287 ? -2.993 -0.768 -27.067 1.00 72.19 287 GLN A N 1
ATOM 2390 C CA . GLN A 1 287 ? -1.575 -0.533 -27.327 1.00 72.19 287 GLN A CA 1
ATOM 2391 C C . GLN A 1 287 ? -0.657 -1.637 -26.819 1.00 72.19 287 GLN A C 1
ATOM 2393 O O . GLN A 1 287 ? 0.431 -1.753 -27.373 1.00 72.19 287 GLN A O 1
ATOM 2398 N N . TYR A 1 288 ? -1.047 -2.390 -25.783 1.00 73.38 288 TYR A N 1
ATOM 2399 C CA . TYR A 1 288 ? -0.153 -3.306 -25.062 1.00 73.38 288 TYR A CA 1
ATOM 2400 C C . TYR A 1 288 ? -0.546 -4.798 -25.132 1.00 73.38 288 TYR A C 1
ATOM 2402 O O . TYR A 1 288 ? 0.127 -5.619 -24.503 1.00 73.38 288 TYR A O 1
ATOM 2410 N N . CYS A 1 289 ? -1.579 -5.169 -25.905 1.00 67.31 289 CYS A N 1
ATOM 2411 C CA . CYS A 1 289 ? -1.997 -6.559 -26.149 1.00 67.31 289 CYS A CA 1
ATOM 2412 C C . CYS A 1 289 ? -1.702 -7.023 -27.597 1.00 67.31 289 CYS A C 1
ATOM 2414 O O . CYS A 1 289 ? -1.916 -6.275 -28.553 1.00 67.31 289 CYS A O 1
ATOM 2416 N N . LEU A 1 290 ? -1.241 -8.273 -27.772 1.00 55.00 290 LEU A N 1
ATOM 2417 C CA . LEU A 1 290 ? -0.858 -8.840 -29.082 1.00 55.00 290 LEU A CA 1
ATOM 2418 C C . LEU A 1 290 ? -2.036 -9.338 -29.944 1.00 55.00 290 LEU A C 1
ATOM 2420 O O . LEU A 1 290 ? -1.891 -9.391 -31.163 1.00 55.00 290 LEU A O 1
ATOM 2424 N N . TYR A 1 291 ? -3.206 -9.645 -29.370 1.00 51.12 291 TYR A N 1
ATOM 2425 C CA . TYR A 1 291 ? -4.353 -10.201 -30.109 1.00 51.12 291 TYR A CA 1
ATOM 2426 C C . TYR A 1 291 ? -5.663 -9.514 -29.697 1.00 51.12 291 TYR A C 1
ATOM 2428 O O . TYR A 1 291 ? -5.976 -9.469 -28.508 1.00 51.12 291 TYR A O 1
ATOM 2436 N N . PRO A 1 292 ? -6.442 -8.980 -30.663 1.00 45.56 292 PRO A N 1
ATOM 2437 C CA . PRO A 1 292 ? -7.772 -9.582 -30.819 1.00 45.56 292 PRO A CA 1
ATOM 2438 C C . PRO A 1 292 ? -8.081 -10.187 -32.191 1.00 45.56 292 PRO A C 1
ATOM 2440 O O . PRO A 1 292 ? -9.052 -10.924 -32.245 1.00 45.56 292 PRO A O 1
ATOM 2443 N N . GLN A 1 293 ? -7.304 -9.939 -33.268 1.00 40.12 293 GLN A N 1
ATOM 2444 C CA . GLN A 1 293 ? -7.419 -10.757 -34.500 1.00 40.12 293 GLN A CA 1
ATOM 2445 C C . GLN A 1 293 ? -6.356 -10.590 -35.604 1.00 40.12 293 GLN A C 1
ATOM 2447 O O . GLN A 1 293 ? -6.164 -11.547 -36.332 1.00 40.12 293 GLN A O 1
ATOM 2452 N N . GLN A 1 294 ? -5.617 -9.484 -35.755 1.00 38.06 294 GLN A N 1
ATOM 2453 C CA . GLN A 1 294 ? -4.589 -9.347 -36.813 1.00 38.06 294 GLN A CA 1
ATOM 2454 C C . GLN A 1 294 ? -3.473 -8.387 -36.362 1.00 38.06 294 GLN A C 1
ATOM 2456 O O . GLN A 1 294 ? -3.746 -7.265 -35.925 1.00 38.06 294 GLN A O 1
ATOM 2461 N N . ALA A 1 295 ? -2.217 -8.837 -36.416 1.00 37.06 295 ALA A N 1
ATOM 2462 C CA . ALA A 1 295 ? -1.044 -8.082 -35.983 1.00 37.06 295 ALA A CA 1
ATOM 2463 C C . ALA A 1 295 ? -0.612 -7.066 -37.055 1.00 37.06 295 ALA A C 1
ATOM 2465 O O . ALA A 1 295 ? 0.201 -7.366 -37.923 1.00 37.06 295 ALA A O 1
ATOM 2466 N N . ASN A 1 296 ? -1.129 -5.838 -36.973 1.00 41.88 296 ASN A N 1
ATOM 2467 C CA . ASN A 1 296 ? -0.481 -4.690 -37.606 1.00 41.88 296 ASN A CA 1
ATOM 2468 C C . ASN A 1 296 ? 0.770 -4.313 -36.800 1.00 41.88 296 ASN A C 1
ATOM 2470 O O . ASN A 1 296 ? 0.718 -4.206 -35.573 1.00 41.88 296 ASN A O 1
ATOM 2474 N N . ALA A 1 297 ? 1.877 -4.076 -37.504 1.00 47.50 297 ALA A N 1
ATOM 2475 C CA . ALA A 1 297 ? 3.249 -3.893 -37.015 1.00 47.50 297 ALA A CA 1
ATOM 2476 C C . ALA A 1 297 ? 3.510 -2.686 -36.071 1.00 47.50 297 ALA A C 1
ATOM 2478 O O . ALA A 1 297 ? 4.652 -2.267 -35.909 1.00 47.50 297 ALA A O 1
ATOM 2479 N N . GLN A 1 298 ? 2.481 -2.109 -35.440 1.00 52.78 298 GLN A N 1
ATOM 2480 C CA . GLN A 1 298 ? 2.581 -0.932 -34.562 1.00 52.78 298 GLN A CA 1
ATOM 2481 C C . GLN A 1 298 ? 2.141 -1.170 -33.104 1.00 52.78 298 GLN A C 1
ATOM 2483 O O . GLN A 1 298 ? 2.249 -0.256 -32.285 1.00 52.78 298 GLN A O 1
ATOM 2488 N N . ARG A 1 299 ? 1.646 -2.361 -32.740 1.00 56.47 299 ARG A N 1
ATOM 2489 C CA . ARG A 1 299 ? 1.207 -2.642 -31.358 1.00 56.47 299 ARG A CA 1
ATOM 2490 C C . ARG A 1 299 ? 2.390 -3.014 -30.459 1.00 56.47 299 ARG A C 1
ATOM 2492 O O . ARG A 1 299 ? 3.235 -3.819 -30.844 1.00 56.47 299 ARG A O 1
ATOM 2499 N N . LYS A 1 300 ? 2.448 -2.437 -29.252 1.00 64.31 300 LYS A N 1
ATOM 2500 C CA . LYS A 1 300 ? 3.400 -2.825 -28.198 1.00 64.31 300 LYS A CA 1
ATOM 2501 C C . LYS A 1 300 ? 2.828 -4.038 -27.447 1.00 64.31 300 LYS A C 1
ATOM 2503 O O . LYS A 1 300 ? 1.630 -4.293 -27.474 1.00 64.31 300 LYS A O 1
ATOM 2508 N N . TYR A 1 301 ? 3.675 -4.807 -26.768 1.00 67.44 301 TYR A N 1
ATOM 2509 C CA . TYR A 1 301 ? 3.236 -5.952 -25.963 1.00 67.44 301 TYR A CA 1
ATOM 2510 C C . TYR A 1 301 ? 3.792 -5.864 -24.554 1.00 67.44 301 TYR A C 1
ATOM 2512 O O . TYR A 1 301 ? 5.008 -5.786 -24.407 1.00 67.44 301 TYR A O 1
ATOM 2520 N N . SER A 1 302 ? 2.943 -5.919 -23.529 1.00 71.69 302 SER A N 1
ATOM 2521 C CA . SER A 1 302 ? 3.364 -6.022 -22.127 1.00 71.69 302 SER A CA 1
ATOM 2522 C C . SER A 1 302 ? 2.798 -7.310 -21.523 1.00 71.69 302 SER A C 1
ATOM 2524 O O . SER A 1 302 ? 1.583 -7.401 -21.334 1.00 71.69 302 SER A O 1
ATOM 2526 N N . PRO A 1 303 ? 3.635 -8.331 -21.266 1.00 67.75 303 PRO A N 1
ATOM 2527 C CA . PRO A 1 303 ? 3.161 -9.574 -20.672 1.00 67.75 303 PRO A CA 1
ATOM 2528 C C . PRO A 1 303 ? 2.674 -9.347 -19.229 1.00 67.75 303 PRO A C 1
ATOM 2530 O O . PRO A 1 303 ? 3.069 -8.359 -18.602 1.00 67.75 303 PRO A O 1
ATOM 2533 N N . PRO A 1 304 ? 1.829 -10.243 -18.688 1.00 77.31 304 PRO A N 1
ATOM 2534 C CA . PRO A 1 304 ? 1.550 -10.265 -17.256 1.00 77.31 304 PRO A CA 1
ATOM 2535 C C . PRO A 1 304 ? 2.831 -10.534 -16.462 1.00 77.31 304 PRO A C 1
ATOM 2537 O O . PRO A 1 304 ? 3.771 -11.165 -16.959 1.00 77.31 304 PRO A O 1
ATOM 2540 N N . LEU A 1 305 ? 2.846 -10.077 -15.213 1.00 78.88 305 LEU A N 1
ATOM 2541 C CA . LEU A 1 305 ? 3.951 -10.320 -14.303 1.00 78.88 305 LEU A CA 1
ATOM 2542 C C . LEU A 1 305 ? 4.007 -11.799 -13.953 1.00 78.88 305 LEU A C 1
ATOM 2544 O O . LEU A 1 305 ? 3.102 -12.349 -13.326 1.00 78.88 305 LEU A O 1
ATOM 2548 N N . VAL A 1 306 ? 5.114 -12.421 -14.336 1.00 67.62 306 VAL A N 1
ATOM 2549 C CA . VAL A 1 306 ? 5.474 -13.773 -13.926 1.00 67.62 306 VAL A CA 1
ATOM 2550 C C . VAL A 1 306 ? 6.634 -13.696 -12.935 1.00 67.62 306 VAL A C 1
ATOM 2552 O O . VAL A 1 306 ? 7.502 -12.828 -13.086 1.00 67.62 306 VAL A O 1
ATOM 2555 N N . PRO A 1 307 ? 6.688 -14.584 -11.927 1.00 63.12 307 PRO A N 1
ATOM 2556 C CA . PRO A 1 307 ? 7.894 -14.758 -11.128 1.00 63.12 307 PRO A CA 1
ATOM 2557 C C . PRO A 1 307 ? 9.100 -14.974 -12.045 1.00 63.12 307 PRO A C 1
ATOM 2559 O O . PRO A 1 307 ? 9.001 -15.672 -13.059 1.00 63.12 307 PRO A O 1
ATOM 2562 N N . TRP A 1 308 ? 10.237 -14.364 -11.713 1.00 58.75 308 TRP A N 1
ATOM 2563 C CA . TRP A 1 308 ? 11.434 -14.506 -12.534 1.00 58.75 308 TRP A CA 1
ATOM 2564 C C . TRP A 1 308 ? 11.853 -15.986 -12.629 1.00 58.75 308 TRP A C 1
ATOM 2566 O O . TRP A 1 308 ? 12.031 -16.644 -11.606 1.00 58.75 308 TRP A O 1
ATOM 2576 N N . GLN A 1 309 ? 11.994 -16.499 -13.861 1.00 52.47 309 GLN A N 1
ATOM 2577 C CA . GLN A 1 309 ? 12.180 -17.919 -14.215 1.00 52.47 309 GLN A CA 1
ATOM 2578 C C . GLN A 1 309 ? 13.054 -18.708 -13.225 1.00 52.47 309 GLN A C 1
ATOM 2580 O O . GLN A 1 309 ? 14.261 -18.491 -13.150 1.00 52.47 309 GLN A O 1
ATOM 2585 N N . GLY A 1 310 ? 12.444 -19.649 -12.496 1.00 44.22 310 GLY A N 1
ATOM 2586 C CA . GLY A 1 310 ? 13.154 -20.621 -11.655 1.00 44.22 310 GLY A CA 1
ATOM 2587 C C . GLY A 1 310 ? 13.838 -20.048 -10.411 1.00 44.22 310 GLY A C 1
ATOM 2588 O O . GLY A 1 310 ? 14.364 -20.819 -9.607 1.00 44.22 310 GLY A O 1
ATOM 2589 N N . ALA A 1 311 ? 13.804 -18.730 -10.201 1.00 40.59 311 ALA A N 1
ATOM 2590 C CA . ALA A 1 311 ? 14.175 -18.169 -8.920 1.00 40.59 311 ALA A CA 1
ATOM 2591 C C . ALA A 1 311 ? 13.095 -18.595 -7.926 1.00 40.59 311 ALA A C 1
ATOM 2593 O O . ALA A 1 311 ? 11.931 -18.200 -8.047 1.00 40.59 311 ALA A O 1
ATOM 2594 N N . LYS A 1 312 ? 13.477 -19.407 -6.930 1.00 35.66 312 LYS A N 1
ATOM 2595 C CA . LYS A 1 312 ? 12.693 -19.453 -5.697 1.00 35.66 312 LYS A CA 1
ATOM 2596 C C . LYS A 1 312 ? 12.485 -17.985 -5.302 1.00 35.66 312 LYS A C 1
ATOM 2598 O O . LYS A 1 312 ? 13.461 -17.227 -5.374 1.00 35.66 312 LYS A O 1
ATOM 2603 N N . PRO A 1 313 ? 11.259 -17.560 -4.946 1.00 38.81 313 PRO A N 1
ATOM 2604 C CA . PRO A 1 313 ? 11.070 -16.263 -4.308 1.00 38.81 313 PRO A CA 1
ATOM 2605 C C . PRO A 1 313 ? 12.176 -16.090 -3.264 1.00 38.81 313 PRO A C 1
ATOM 2607 O O . PRO A 1 313 ? 12.611 -17.100 -2.705 1.00 38.81 313 PRO A O 1
ATOM 2610 N N . ALA A 1 314 ? 12.672 -14.878 -3.026 1.00 39.03 314 ALA A N 1
ATOM 2611 C CA . ALA A 1 314 ? 13.736 -14.634 -2.051 1.00 39.03 314 ALA A CA 1
ATOM 2612 C C . ALA A 1 314 ? 13.246 -14.872 -0.602 1.00 39.03 314 ALA A C 1
ATOM 2614 O O . ALA A 1 314 ? 13.404 -14.026 0.259 1.00 39.03 314 ALA A O 1
ATOM 2615 N N . TRP A 1 315 ? 12.604 -16.007 -0.335 1.00 48.72 315 TRP A N 1
ATOM 2616 C CA . TRP A 1 315 ? 11.888 -16.376 0.867 1.00 48.72 315 TRP A CA 1
ATOM 2617 C C . TRP A 1 315 ? 12.275 -17.812 1.201 1.00 48.72 315 TRP A C 1
ATOM 2619 O O . TRP A 1 315 ? 11.897 -18.766 0.516 1.00 48.72 315 TRP A O 1
ATOM 2629 N N . PRO A 1 316 ? 12.978 -17.976 2.316 1.00 37.97 316 PRO A N 1
ATOM 2630 C CA . PRO A 1 316 ? 12.408 -18.860 3.305 1.00 37.97 316 PRO A CA 1
ATOM 2631 C C . PRO A 1 316 ? 12.474 -18.199 4.665 1.00 37.97 316 PRO A C 1
ATOM 2633 O O . PRO A 1 316 ? 13.530 -17.789 5.141 1.00 37.97 316 PRO A O 1
ATOM 2636 N N . PHE A 1 317 ? 11.325 -18.181 5.320 1.00 35.19 317 PHE A N 1
ATOM 2637 C CA . PHE A 1 317 ? 11.328 -18.347 6.756 1.00 35.19 317 PHE A CA 1
ATOM 2638 C C . PHE A 1 317 ? 11.111 -19.828 7.050 1.00 35.19 317 PHE A C 1
ATOM 2640 O O . PHE A 1 317 ? 10.169 -20.432 6.538 1.00 35.19 317 PHE A O 1
ATOM 2647 N N . ASP A 1 318 ? 11.988 -20.382 7.882 1.00 36.69 318 ASP A N 1
ATOM 2648 C CA . ASP A 1 318 ? 11.687 -21.546 8.703 1.00 36.69 318 ASP A CA 1
ATOM 2649 C C . ASP A 1 318 ? 10.812 -21.054 9.877 1.00 36.69 318 ASP A C 1
ATOM 2651 O O . ASP A 1 318 ? 11.277 -20.238 10.681 1.00 36.69 318 ASP A O 1
ATOM 2655 N N . PRO A 1 319 ? 9.542 -21.484 9.978 1.00 33.78 319 PRO A N 1
ATOM 2656 C CA . PRO A 1 319 ? 8.613 -21.028 11.011 1.00 33.78 319 PRO A CA 1
ATOM 2657 C C . PRO A 1 319 ? 9.012 -21.439 12.441 1.00 33.78 319 PRO A C 1
ATOM 2659 O O . PRO A 1 319 ? 8.353 -21.014 13.389 1.00 33.78 319 PRO A O 1
ATOM 2662 N N . THR A 1 320 ? 10.074 -22.234 12.624 1.00 35.16 320 THR A N 1
ATOM 2663 C CA . THR A 1 320 ? 10.534 -22.701 13.943 1.00 35.16 320 THR A CA 1
ATOM 2664 C C . THR A 1 320 ? 11.492 -21.745 14.660 1.00 35.16 320 THR A C 1
ATOM 2666 O O . THR A 1 320 ? 11.727 -21.901 15.859 1.00 35.16 320 THR A O 1
ATOM 2669 N N . GLN A 1 321 ? 12.014 -20.715 13.987 1.00 34.88 321 GLN A N 1
ATOM 2670 C CA . GLN A 1 321 ? 12.957 -19.786 14.611 1.00 34.88 321 GLN A CA 1
ATOM 2671 C C . GLN A 1 321 ? 12.270 -18.552 15.194 1.00 34.88 321 GLN A C 1
ATOM 2673 O O . GLN A 1 321 ? 12.084 -17.527 14.538 1.00 34.88 321 GLN A O 1
ATOM 2678 N N . VAL A 1 322 ? 11.932 -18.639 16.478 1.00 35.97 322 VAL A N 1
ATOM 2679 C CA . VAL A 1 322 ? 11.635 -17.470 17.311 1.00 35.97 322 VAL A CA 1
ATOM 2680 C C . VAL A 1 322 ? 12.956 -16.776 17.653 1.00 35.97 322 VAL A C 1
ATOM 2682 O O . VAL A 1 322 ? 13.834 -17.397 18.249 1.00 35.97 322 VAL A O 1
ATOM 2685 N N . ARG A 1 323 ? 13.096 -15.482 17.334 1.00 34.53 323 ARG A N 1
ATOM 2686 C CA . ARG A 1 323 ? 14.098 -14.613 17.973 1.00 34.53 323 ARG A CA 1
ATOM 2687 C C . ARG A 1 323 ? 13.448 -13.320 18.487 1.00 34.53 323 ARG A C 1
ATOM 2689 O O . ARG A 1 323 ? 12.732 -12.678 17.719 1.00 34.53 323 ARG A O 1
ATOM 2696 N N . PRO A 1 324 ? 13.660 -12.954 19.763 1.00 31.22 324 PRO A N 1
ATOM 2697 C CA . PRO A 1 324 ? 13.150 -11.720 20.356 1.00 31.22 324 PRO A CA 1
ATOM 2698 C C . PRO A 1 324 ? 14.106 -10.528 20.124 1.00 31.22 324 PRO A C 1
ATOM 2700 O O . PRO A 1 324 ? 15.296 -10.743 19.911 1.00 31.22 324 PRO A O 1
ATOM 2703 N N . TYR A 1 325 ? 13.567 -9.300 20.231 1.00 33.09 325 TYR A N 1
ATOM 2704 C CA . TYR A 1 325 ? 14.217 -7.961 20.189 1.00 33.09 325 TYR A CA 1
ATOM 2705 C C . TYR A 1 325 ? 14.458 -7.333 18.789 1.00 33.09 325 TYR A C 1
ATOM 2707 O O . TYR A 1 325 ? 15.541 -7.487 18.234 1.00 33.09 325 TYR A O 1
ATOM 2715 N N . PRO A 1 326 ? 13.485 -6.602 18.191 1.00 37.53 326 PRO A N 1
ATOM 2716 C CA . PRO A 1 326 ? 13.495 -6.407 16.734 1.00 37.53 326 PRO A CA 1
ATOM 2717 C C . PRO A 1 326 ? 13.733 -4.972 16.212 1.00 37.53 326 PRO A C 1
ATOM 2719 O O . PRO A 1 326 ? 13.707 -4.784 14.996 1.00 37.53 326 PRO A O 1
ATOM 2722 N N . HIS A 1 327 ? 13.972 -3.960 17.060 1.00 40.06 327 HIS A N 1
ATOM 2723 C CA . HIS A 1 327 ? 14.211 -2.589 16.570 1.00 40.06 327 HIS A CA 1
ATOM 2724 C C . HIS A 1 327 ? 15.689 -2.241 16.310 1.00 40.06 327 HIS A C 1
ATOM 2726 O O . HIS A 1 327 ? 15.937 -1.411 15.445 1.00 40.06 327 HIS A O 1
ATOM 2732 N N . LEU A 1 328 ? 16.684 -2.873 16.948 1.00 36.44 328 LEU A N 1
ATOM 2733 C CA . LEU A 1 328 ? 18.103 -2.514 16.776 1.00 36.44 328 LEU A CA 1
ATOM 2734 C C . LEU A 1 328 ? 19.042 -3.707 17.104 1.00 36.44 328 LEU A C 1
ATOM 2736 O O . LEU A 1 328 ? 19.016 -4.210 18.219 1.00 36.44 328 LEU A O 1
ATOM 2740 N N . HIS A 1 329 ? 19.898 -4.083 16.139 1.00 36.66 329 HIS A N 1
ATOM 2741 C CA . HIS A 1 329 ? 21.106 -4.945 16.221 1.00 36.66 329 HIS A CA 1
ATOM 2742 C C . HIS A 1 329 ? 21.000 -6.500 16.302 1.00 36.66 329 HIS A C 1
ATOM 2744 O O . HIS A 1 329 ? 20.583 -7.068 17.301 1.00 36.66 329 HIS A O 1
ATOM 2750 N N . ASP A 1 330 ? 21.498 -7.134 15.214 1.00 36.06 330 ASP A N 1
ATOM 2751 C CA . ASP A 1 330 ? 22.262 -8.406 15.038 1.00 36.06 330 ASP A CA 1
ATOM 2752 C C . ASP A 1 330 ? 21.720 -9.738 15.618 1.00 36.06 330 ASP A C 1
ATOM 2754 O O . ASP A 1 330 ? 21.574 -9.895 16.818 1.00 36.06 330 ASP A O 1
ATOM 2758 N N . THR A 1 331 ? 21.473 -10.842 14.892 1.00 37.69 331 THR A N 1
ATOM 2759 C CA . THR A 1 331 ? 21.886 -11.361 13.566 1.00 37.69 331 THR A CA 1
ATOM 2760 C C . THR A 1 331 ? 20.739 -12.197 12.953 1.00 37.69 331 THR A C 1
ATOM 2762 O O . THR A 1 331 ? 20.372 -13.237 13.515 1.00 37.69 331 THR A O 1
ATOM 2765 N N . PRO A 1 332 ? 20.167 -11.798 11.802 1.00 36.81 332 PRO A N 1
ATOM 2766 C CA . PRO A 1 332 ? 19.249 -12.638 11.029 1.00 36.81 332 PRO A CA 1
ATOM 2767 C C . PRO A 1 332 ? 19.997 -13.564 10.060 1.00 36.81 332 PRO A C 1
ATOM 2769 O O . PRO A 1 332 ? 21.024 -13.198 9.494 1.00 36.81 332 PRO A O 1
ATOM 2772 N N . ILE A 1 333 ? 19.466 -14.771 9.873 1.00 35.09 333 ILE A N 1
ATOM 2773 C CA . ILE A 1 333 ? 20.038 -15.825 9.026 1.00 35.09 333 ILE A CA 1
ATOM 2774 C C . ILE A 1 333 ? 20.081 -15.383 7.556 1.00 35.09 333 ILE A C 1
ATOM 2776 O O . ILE A 1 333 ? 19.091 -14.831 7.072 1.00 35.09 333 ILE A O 1
ATOM 2780 N N . PRO A 1 334 ? 21.196 -15.630 6.842 1.00 30.95 334 PRO A N 1
ATOM 2781 C CA . PRO A 1 334 ? 21.335 -15.270 5.437 1.00 30.95 334 PRO A CA 1
ATOM 2782 C C . PRO A 1 334 ? 20.242 -15.911 4.577 1.00 30.95 334 PRO A C 1
ATOM 2784 O O . PRO A 1 334 ? 19.866 -17.068 4.777 1.00 30.95 334 PRO A O 1
ATOM 2787 N N . LEU A 1 335 ? 19.780 -15.161 3.574 1.00 32.59 335 LEU A N 1
ATOM 2788 C CA . LEU A 1 335 ? 18.964 -15.687 2.483 1.00 32.59 335 LEU A CA 1
ATOM 2789 C C . LEU A 1 335 ? 19.646 -16.949 1.913 1.00 32.59 335 LEU A C 1
ATOM 2791 O O . LEU A 1 335 ? 20.860 -16.920 1.689 1.00 32.59 335 LEU A O 1
ATOM 2795 N N . PRO A 1 336 ? 18.925 -18.041 1.602 1.00 32.34 336 PRO A N 1
ATOM 2796 C CA . PRO A 1 336 ? 19.447 -19.068 0.719 1.00 32.34 336 PRO A CA 1
ATOM 2797 C C . PRO A 1 336 ? 19.424 -18.496 -0.688 1.00 32.34 336 PRO A C 1
ATOM 2799 O O . PRO A 1 336 ? 18.522 -18.712 -1.497 1.00 32.34 336 PRO A O 1
ATOM 2802 N N . VAL A 1 337 ? 20.449 -17.705 -0.953 1.00 37.78 337 VAL A N 1
ATOM 2803 C CA . VAL A 1 337 ? 20.900 -17.406 -2.292 1.00 37.78 337 VAL A CA 1
ATOM 2804 C C . VAL A 1 337 ? 21.247 -18.763 -2.906 1.00 37.78 337 VAL A C 1
ATOM 2806 O O . VAL A 1 337 ? 21.992 -19.536 -2.301 1.00 37.78 337 VAL A O 1
ATOM 2809 N N . SER A 1 338 ? 20.671 -19.103 -4.064 1.00 38.25 338 SER A N 1
ATOM 2810 C CA . SER A 1 338 ? 21.145 -20.286 -4.790 1.00 38.25 338 SER A CA 1
ATOM 2811 C C . SER A 1 338 ? 22.657 -20.144 -4.988 1.00 38.25 338 SER A C 1
ATOM 2813 O O . SER A 1 338 ? 23.125 -19.019 -5.185 1.00 38.25 338 SER A O 1
ATOM 2815 N N . THR A 1 339 ? 23.424 -21.235 -4.921 1.00 38.44 339 THR A N 1
ATOM 2816 C CA . THR A 1 339 ? 24.885 -21.180 -5.103 1.00 38.44 339 THR A CA 1
ATOM 2817 C C . THR A 1 339 ? 25.235 -20.398 -6.370 1.00 38.44 339 THR A C 1
ATOM 2819 O O . THR A 1 339 ? 26.054 -19.495 -6.314 1.00 38.44 339 THR A O 1
ATOM 2822 N N . GLN A 1 340 ? 24.453 -20.590 -7.438 1.00 37.91 340 GLN A N 1
ATOM 2823 C CA . GLN A 1 340 ? 24.562 -19.846 -8.690 1.00 37.91 340 GLN A CA 1
ATOM 2824 C C . GLN A 1 340 ? 24.329 -18.337 -8.545 1.00 37.91 340 GLN A C 1
ATOM 2826 O O . GLN A 1 340 ? 25.039 -17.536 -9.135 1.00 37.91 340 GLN A O 1
ATOM 2831 N N . THR A 1 341 ? 23.316 -17.903 -7.794 1.00 38.75 341 THR A N 1
ATOM 2832 C CA . THR A 1 341 ? 23.066 -16.469 -7.583 1.00 38.75 341 THR A CA 1
ATOM 2833 C C . THR A 1 341 ? 24.165 -15.849 -6.721 1.00 38.75 341 THR A C 1
ATOM 2835 O O . THR A 1 341 ? 24.523 -14.696 -6.942 1.00 38.75 341 THR A O 1
ATOM 2838 N N . ARG A 1 342 ? 24.735 -16.613 -5.781 1.00 41.03 342 ARG A N 1
ATOM 2839 C CA . ARG A 1 342 ? 25.852 -16.171 -4.943 1.00 41.03 342 ARG A CA 1
ATOM 2840 C C . ARG A 1 342 ? 27.131 -16.065 -5.759 1.00 41.03 342 ARG A C 1
ATOM 2842 O O . ARG A 1 342 ? 27.772 -15.030 -5.695 1.00 41.03 342 ARG A O 1
ATOM 2849 N N . GLU A 1 343 ? 27.422 -17.063 -6.582 1.00 40.72 343 GLU A N 1
ATOM 2850 C CA . GLU A 1 343 ? 28.532 -17.068 -7.535 1.00 40.72 343 GLU A CA 1
ATOM 2851 C C . GLU A 1 343 ? 28.388 -15.942 -8.558 1.00 40.72 343 GLU A C 1
ATOM 2853 O O . GLU A 1 343 ? 29.342 -15.218 -8.777 1.00 40.72 343 GLU A O 1
ATOM 2858 N N . ASN A 1 344 ? 27.194 -15.697 -9.107 1.00 41.50 344 ASN A N 1
ATOM 2859 C CA . ASN A 1 344 ? 26.966 -14.590 -10.040 1.00 41.50 344 ASN A CA 1
ATOM 2860 C C . ASN A 1 344 ? 27.155 -13.224 -9.365 1.00 41.50 344 ASN A C 1
ATOM 2862 O O . ASN A 1 344 ? 27.626 -12.286 -10.001 1.00 41.50 344 ASN A O 1
ATOM 2866 N N . ILE A 1 345 ? 26.761 -13.085 -8.093 1.00 40.81 345 ILE A N 1
ATOM 2867 C CA . ILE A 1 345 ? 27.018 -11.870 -7.312 1.00 40.81 345 ILE A CA 1
ATOM 2868 C C . ILE A 1 345 ? 28.520 -11.756 -7.046 1.00 40.81 345 ILE A C 1
ATOM 2870 O O . ILE A 1 345 ? 29.092 -10.722 -7.355 1.00 40.81 345 ILE A O 1
ATOM 2874 N N . GLU A 1 346 ? 29.174 -12.802 -6.542 1.00 43.09 346 GLU A N 1
ATOM 2875 C CA . GLU A 1 346 ? 30.610 -12.837 -6.241 1.00 43.09 346 GLU A CA 1
ATOM 2876 C C . GLU A 1 346 ? 31.481 -12.629 -7.493 1.00 43.09 346 GLU A C 1
ATOM 2878 O O . GLU A 1 346 ? 32.473 -11.910 -7.425 1.00 43.09 346 GLU A O 1
ATOM 2883 N N . GLU A 1 347 ? 31.081 -13.137 -8.658 1.00 42.22 347 GLU A N 1
ATOM 2884 C CA . GLU A 1 347 ? 31.716 -12.895 -9.956 1.00 42.22 347 GLU A CA 1
ATOM 2885 C C . GLU A 1 347 ? 31.584 -11.420 -10.353 1.00 42.22 347 GLU A C 1
ATOM 2887 O O . GLU A 1 347 ? 32.575 -10.776 -10.698 1.00 42.22 347 GLU A O 1
ATOM 2892 N N . LEU A 1 348 ? 30.390 -10.837 -10.209 1.00 39.44 348 LEU A N 1
ATOM 2893 C CA . LEU A 1 348 ? 30.136 -9.418 -10.473 1.00 39.44 348 LEU A CA 1
ATOM 2894 C C . LEU A 1 348 ? 30.930 -8.524 -9.508 1.00 39.44 348 LEU A C 1
ATOM 2896 O O . LEU A 1 348 ? 31.494 -7.511 -9.918 1.00 39.44 348 LEU A O 1
ATOM 2900 N N . LEU A 1 349 ? 31.054 -8.943 -8.246 1.00 40.25 349 LEU A N 1
ATOM 2901 C CA . LEU A 1 349 ? 31.914 -8.324 -7.241 1.00 40.25 349 LEU A CA 1
ATOM 2902 C C . LEU A 1 349 ? 33.400 -8.453 -7.598 1.00 40.25 349 LEU A C 1
ATOM 2904 O O . LEU A 1 349 ? 34.140 -7.484 -7.424 1.00 40.25 349 LEU A O 1
ATOM 2908 N N . SER A 1 350 ? 33.834 -9.602 -8.124 1.00 41.25 350 SER A N 1
ATOM 2909 C CA . SER A 1 350 ? 35.220 -9.880 -8.520 1.00 41.25 350 SER A CA 1
ATOM 2910 C C . SER A 1 350 ? 35.650 -9.067 -9.743 1.00 41.25 350 SER A C 1
ATOM 2912 O O . SER A 1 350 ? 36.755 -8.536 -9.774 1.00 41.25 350 SER A O 1
ATOM 2914 N N . LEU A 1 351 ? 34.750 -8.881 -10.713 1.00 39.28 351 LEU A N 1
ATOM 2915 C CA . LEU A 1 351 ? 34.965 -8.039 -11.890 1.00 39.28 351 LEU A CA 1
ATOM 2916 C C . LEU A 1 351 ? 35.084 -6.567 -11.486 1.00 39.28 351 LEU A C 1
ATOM 2918 O O . LEU A 1 351 ? 35.956 -5.848 -11.974 1.00 39.28 351 LEU A O 1
ATOM 2922 N N . LEU A 1 352 ? 34.271 -6.129 -10.522 1.00 36.62 352 LEU A N 1
ATOM 2923 C CA . LEU A 1 352 ? 34.381 -4.790 -9.948 1.00 36.62 352 LEU A CA 1
ATOM 2924 C C . LEU A 1 352 ? 35.678 -4.628 -9.137 1.00 36.62 352 LEU A C 1
ATOM 2926 O O . LEU A 1 352 ? 36.338 -3.599 -9.265 1.00 36.62 352 LEU A O 1
ATOM 2930 N N . THR A 1 353 ? 36.106 -5.645 -8.375 1.00 34.53 353 THR A N 1
ATOM 2931 C CA . THR A 1 353 ? 37.344 -5.576 -7.571 1.00 34.53 353 THR A CA 1
ATOM 2932 C C . THR A 1 353 ? 38.630 -5.710 -8.390 1.00 34.53 353 THR A C 1
ATOM 2934 O O . THR A 1 353 ? 39.621 -5.044 -8.084 1.00 34.53 353 THR A O 1
ATOM 2937 N N . ALA A 1 354 ? 38.632 -6.505 -9.461 1.00 32.81 354 ALA A N 1
ATOM 2938 C CA . ALA A 1 354 ? 39.745 -6.595 -10.408 1.00 32.81 354 ALA A CA 1
ATOM 2939 C C . ALA A 1 354 ? 40.006 -5.248 -11.097 1.00 32.81 354 ALA A C 1
ATOM 2941 O O . ALA A 1 354 ? 41.157 -4.872 -11.303 1.00 32.81 354 ALA A O 1
ATOM 2942 N N . THR A 1 355 ? 38.943 -4.479 -11.348 1.00 33.59 355 THR A N 1
ATOM 2943 C CA . THR A 1 355 ? 39.029 -3.117 -11.891 1.00 33.59 355 THR A CA 1
ATOM 2944 C C . THR A 1 355 ? 39.550 -2.105 -10.853 1.00 33.59 355 THR A C 1
ATOM 2946 O O . THR A 1 355 ? 40.141 -1.096 -11.221 1.00 33.59 355 THR A O 1
ATOM 2949 N N . THR A 1 356 ? 39.394 -2.377 -9.549 1.00 30.86 356 THR A N 1
ATOM 2950 C CA . THR A 1 356 ? 39.898 -1.513 -8.458 1.00 30.86 356 THR A CA 1
ATOM 2951 C C . THR A 1 356 ? 41.329 -1.812 -8.000 1.00 30.86 356 THR A C 1
ATOM 2953 O O . THR A 1 356 ? 41.944 -0.960 -7.370 1.00 30.86 356 THR A O 1
ATOM 2956 N N . ARG A 1 357 ? 41.900 -2.989 -8.307 1.00 31.55 357 ARG A N 1
ATOM 2957 C CA . ARG A 1 357 ? 43.255 -3.372 -7.848 1.00 31.55 357 ARG A CA 1
ATOM 2958 C C . ARG A 1 357 ? 44.403 -2.614 -8.526 1.00 31.55 357 ARG A C 1
ATOM 2960 O O . ARG A 1 357 ? 45.542 -2.765 -8.100 1.00 31.55 357 ARG A O 1
ATOM 2967 N N . SER A 1 358 ? 44.133 -1.808 -9.551 1.00 34.22 358 SER A N 1
ATOM 2968 C CA . SER A 1 358 ? 45.148 -0.999 -10.236 1.00 34.22 358 SER A CA 1
ATOM 2969 C C . SER A 1 358 ? 45.303 0.424 -9.684 1.00 34.22 358 SER A C 1
ATOM 2971 O O . SER A 1 358 ? 46.017 1.212 -10.300 1.00 34.22 358 SER A O 1
ATOM 2973 N N . LEU A 1 359 ? 44.622 0.802 -8.594 1.00 32.16 359 LEU A N 1
ATOM 2974 C CA . LEU A 1 359 ? 44.627 2.181 -8.093 1.00 32.16 359 LEU A CA 1
ATOM 2975 C C . LEU A 1 359 ? 44.761 2.232 -6.563 1.00 32.16 359 LEU A C 1
ATOM 2977 O O . LEU A 1 359 ? 44.071 1.521 -5.835 1.00 32.16 359 LEU A O 1
ATOM 2981 N N . GLU A 1 360 ? 45.701 3.061 -6.106 1.00 31.20 360 GLU A N 1
ATOM 2982 C CA . GLU A 1 360 ? 46.137 3.200 -4.712 1.00 31.20 360 GLU A CA 1
ATOM 2983 C C . GLU A 1 360 ? 45.073 3.821 -3.781 1.00 31.20 360 GLU A C 1
ATOM 2985 O O . GLU A 1 360 ? 44.245 4.629 -4.212 1.00 31.20 360 GLU A O 1
ATOM 2990 N N . PRO A 1 361 ? 45.098 3.480 -2.478 1.00 31.19 361 PRO A N 1
ATOM 2991 C CA . PRO A 1 361 ? 43.974 3.667 -1.574 1.00 31.19 361 PRO A CA 1
ATOM 2992 C C . PRO A 1 361 ? 44.015 5.032 -0.878 1.00 31.19 361 PRO A C 1
ATOM 2994 O O . PRO A 1 361 ? 44.454 5.140 0.263 1.00 31.19 361 PRO A O 1
ATOM 2997 N N . THR A 1 362 ? 43.495 6.087 -1.505 1.00 29.23 362 THR A N 1
ATOM 2998 C CA . THR A 1 362 ? 43.130 7.310 -0.763 1.00 29.23 362 THR A CA 1
ATOM 2999 C C . THR A 1 362 ? 41.797 7.896 -1.243 1.00 29.23 362 THR A C 1
ATOM 3001 O O . THR A 1 362 ? 41.645 8.323 -2.380 1.00 29.23 362 THR A O 1
ATOM 3004 N N . SER A 1 363 ? 40.821 7.927 -0.324 1.00 34.12 363 SER A N 1
ATOM 3005 C CA . SER A 1 363 ? 39.448 8.472 -0.433 1.00 34.12 363 SER A CA 1
ATOM 3006 C C . SER A 1 363 ? 38.464 7.740 -1.377 1.00 34.12 363 SER A C 1
ATOM 3008 O O . SER A 1 363 ? 38.135 8.159 -2.485 1.00 34.12 363 SER A O 1
ATOM 3010 N N . LEU A 1 364 ? 37.886 6.647 -0.865 1.00 34.34 364 LEU A N 1
ATOM 3011 C CA . LEU A 1 364 ? 36.844 5.834 -1.520 1.00 34.34 364 LEU A CA 1
ATOM 3012 C C . LEU A 1 364 ? 35.543 6.593 -1.876 1.00 34.34 364 LEU A C 1
ATOM 3014 O O . LEU A 1 364 ? 34.759 6.083 -2.675 1.00 34.34 364 LEU A O 1
ATOM 3018 N N . SER A 1 365 ? 35.286 7.784 -1.314 1.00 34.34 365 SER A N 1
ATOM 3019 C CA . SER A 1 365 ? 34.065 8.557 -1.600 1.00 34.34 365 SER A CA 1
ATOM 3020 C C . SER A 1 365 ? 34.170 9.460 -2.830 1.00 34.34 365 SER A C 1
ATOM 3022 O O . SER A 1 365 ? 33.177 9.605 -3.534 1.00 34.34 365 SER A O 1
ATOM 3024 N N . GLU A 1 366 ? 35.342 10.032 -3.123 1.00 30.89 366 GLU A N 1
ATOM 3025 C CA . GLU A 1 366 ? 35.541 10.902 -4.298 1.00 30.89 366 GLU A CA 1
ATOM 3026 C C . GLU A 1 366 ? 35.895 10.091 -5.555 1.00 30.89 366 GLU A C 1
ATOM 3028 O O . GLU A 1 366 ? 35.517 10.442 -6.671 1.00 30.89 366 GLU A O 1
ATOM 3033 N N . GLN A 1 367 ? 36.541 8.934 -5.397 1.00 33.50 367 GLN A N 1
ATOM 3034 C CA . GLN A 1 367 ? 36.977 8.123 -6.539 1.00 33.50 367 GLN A CA 1
ATOM 3035 C C . GLN A 1 367 ? 35.881 7.209 -7.119 1.00 33.50 367 GLN A C 1
ATOM 3037 O O . GLN A 1 367 ? 35.973 6.801 -8.279 1.00 33.50 367 GLN A O 1
ATOM 3042 N N . ALA A 1 368 ? 34.792 6.948 -6.383 1.00 31.17 368 ALA A N 1
ATOM 3043 C CA . ALA A 1 368 ? 33.616 6.250 -6.917 1.00 31.17 368 ALA A CA 1
ATOM 3044 C C . ALA A 1 368 ? 32.893 7.061 -8.014 1.00 31.17 368 ALA A C 1
ATOM 3046 O O . ALA A 1 368 ? 32.255 6.478 -8.893 1.00 31.17 368 ALA A O 1
ATOM 3047 N N . GLU A 1 369 ? 33.024 8.393 -8.009 1.00 31.27 369 GLU A N 1
ATOM 3048 C CA . GLU A 1 369 ? 32.527 9.254 -9.091 1.00 31.27 369 GLU A CA 1
ATOM 3049 C C . GLU A 1 369 ? 33.413 9.194 -10.345 1.00 31.27 369 GLU A C 1
ATOM 3051 O O . GLU A 1 369 ? 32.909 9.321 -11.462 1.00 31.27 369 GLU A O 1
ATOM 3056 N N . ILE A 1 370 ? 34.712 8.921 -10.182 1.00 31.80 370 ILE A N 1
ATOM 3057 C CA . ILE A 1 370 ? 35.688 8.870 -11.280 1.00 31.80 370 ILE A CA 1
ATOM 3058 C C . ILE A 1 370 ? 35.657 7.508 -11.993 1.00 31.80 370 ILE A C 1
ATOM 3060 O O . ILE A 1 370 ? 35.665 7.459 -13.222 1.00 31.80 370 ILE A O 1
ATOM 3064 N N . ILE A 1 371 ? 35.529 6.399 -11.254 1.00 33.66 371 ILE A N 1
ATOM 3065 C CA . ILE A 1 371 ? 35.521 5.028 -11.812 1.00 33.66 371 ILE A CA 1
ATOM 3066 C C . ILE A 1 371 ? 34.255 4.744 -12.650 1.00 33.66 371 ILE A C 1
ATOM 3068 O O . ILE A 1 371 ? 34.266 3.908 -13.552 1.00 33.66 371 ILE A O 1
ATOM 3072 N N . ILE A 1 372 ? 33.164 5.476 -12.408 1.00 35.31 372 ILE A N 1
ATOM 3073 C CA . ILE A 1 372 ? 31.859 5.290 -13.075 1.00 35.31 372 ILE A CA 1
ATOM 3074 C C . ILE A 1 372 ? 31.627 6.366 -14.167 1.00 35.31 372 ILE A C 1
ATOM 3076 O O . ILE A 1 372 ? 30.549 6.488 -14.755 1.00 35.31 372 ILE A O 1
ATOM 3080 N N . GLY A 1 373 ? 32.660 7.148 -14.495 1.00 37.31 373 GLY A N 1
ATOM 3081 C CA . GLY A 1 373 ? 32.619 8.204 -15.499 1.00 37.31 373 GLY A CA 1
ATOM 3082 C C . GLY A 1 373 ? 33.109 7.765 -16.882 1.00 37.31 373 GLY A C 1
ATOM 3083 O O . GLY A 1 373 ? 34.310 7.713 -17.113 1.00 37.31 373 GLY A O 1
ATOM 3084 N N . LYS A 1 374 ? 32.153 7.571 -17.813 1.00 34.62 374 LYS A N 1
ATOM 3085 C CA . LYS A 1 374 ? 32.162 7.945 -19.261 1.00 34.62 374 LYS A CA 1
ATOM 3086 C C . LYS A 1 374 ? 31.692 6.903 -20.290 1.00 34.62 374 LYS A C 1
ATOM 3088 O O . LYS A 1 374 ? 31.536 7.287 -21.444 1.00 34.62 374 LYS A O 1
ATOM 3093 N N . SER A 1 375 ? 31.368 5.658 -19.932 1.00 39.97 375 SER A N 1
ATOM 3094 C CA . SER A 1 375 ? 30.950 4.664 -20.950 1.00 39.97 375 SER A CA 1
ATOM 3095 C C . SER A 1 375 ? 29.569 4.041 -20.709 1.00 39.97 375 SER A C 1
ATOM 3097 O O . SER A 1 375 ? 28.652 4.240 -21.506 1.00 39.97 375 SER A O 1
ATOM 3099 N N . SER A 1 376 ? 29.350 3.375 -19.576 1.00 40.22 376 SER A N 1
ATOM 3100 C CA . SER A 1 376 ? 28.159 2.538 -19.350 1.00 40.22 376 SER A CA 1
ATOM 3101 C C . SER A 1 376 ? 26.856 3.328 -19.159 1.00 40.22 376 SER A C 1
ATOM 3103 O O . SER A 1 376 ? 25.824 2.976 -19.729 1.00 40.22 376 SER A O 1
ATOM 3105 N N . THR A 1 377 ? 26.889 4.446 -18.430 1.00 38.19 377 THR A N 1
ATOM 3106 C CA . THR A 1 377 ? 25.707 5.298 -18.189 1.00 38.19 377 THR A CA 1
ATOM 3107 C C . THR A 1 377 ? 25.252 6.039 -19.450 1.00 38.19 377 THR A C 1
ATOM 3109 O O . THR A 1 377 ? 24.054 6.188 -19.686 1.00 38.19 377 THR A O 1
ATOM 3112 N N . LEU A 1 378 ? 26.198 6.480 -20.289 1.00 38.06 378 LEU A N 1
ATOM 3113 C CA . LEU A 1 378 ? 25.913 7.161 -21.556 1.00 38.06 378 LEU A CA 1
ATOM 3114 C C . LEU A 1 378 ? 25.390 6.175 -22.614 1.00 38.06 378 LEU A C 1
ATOM 3116 O O . LEU A 1 378 ? 24.462 6.505 -23.348 1.00 38.06 378 LEU A O 1
ATOM 3120 N N . GLN A 1 379 ? 25.922 4.951 -22.650 1.00 38.00 379 GLN A N 1
ATOM 3121 C CA . GLN A 1 379 ? 25.436 3.879 -23.524 1.00 38.00 379 GLN A CA 1
ATOM 3122 C C . GLN A 1 379 ? 24.025 3.412 -23.131 1.00 38.00 379 GLN A C 1
ATOM 3124 O O . GLN A 1 379 ? 23.158 3.294 -23.998 1.00 38.00 379 GLN A O 1
ATOM 3129 N N . LEU A 1 380 ? 23.749 3.255 -21.830 1.00 38.38 380 LEU A N 1
ATOM 3130 C CA . LEU A 1 380 ? 22.409 2.968 -21.302 1.00 38.38 380 LEU A CA 1
ATOM 3131 C C . LEU A 1 380 ? 21.408 4.095 -21.629 1.00 38.38 380 LEU A C 1
ATOM 3133 O O . LEU A 1 380 ? 20.265 3.835 -22.006 1.00 38.38 380 LEU A O 1
ATOM 3137 N N . TYR A 1 381 ? 21.860 5.350 -21.539 1.00 39.16 381 TYR A N 1
ATOM 3138 C CA . TYR A 1 381 ? 21.093 6.550 -21.876 1.00 39.16 381 TYR A CA 1
ATOM 3139 C C . TYR A 1 381 ? 20.745 6.652 -23.373 1.00 39.16 381 TYR A C 1
ATOM 3141 O O . TYR A 1 381 ? 19.581 6.856 -23.721 1.00 39.16 381 TYR A O 1
ATOM 3149 N N . ILE A 1 382 ? 21.725 6.474 -24.268 1.00 38.66 382 ILE A N 1
ATOM 3150 C CA . ILE A 1 382 ? 21.529 6.531 -25.729 1.00 38.66 382 ILE A CA 1
ATOM 3151 C C . ILE A 1 382 ? 20.579 5.420 -26.198 1.00 38.66 382 ILE A C 1
ATOM 3153 O O . ILE A 1 382 ? 19.744 5.639 -27.075 1.00 38.66 382 ILE A O 1
ATOM 3157 N N . LEU A 1 383 ? 20.654 4.244 -25.583 1.00 41.34 383 LEU A N 1
ATOM 3158 C CA . LEU A 1 383 ? 19.873 3.083 -25.988 1.00 41.34 383 LEU A CA 1
ATOM 3159 C C . LEU A 1 383 ? 18.415 3.138 -25.511 1.00 41.34 383 LEU A C 1
ATOM 3161 O O . LEU A 1 383 ? 17.502 2.803 -26.263 1.00 41.34 383 LEU A O 1
ATOM 3165 N N . LEU A 1 384 ? 18.154 3.628 -24.298 1.00 37.06 384 LEU A N 1
ATOM 3166 C CA . LEU A 1 384 ? 16.780 3.824 -23.822 1.00 37.06 384 LEU A CA 1
ATOM 3167 C C . LEU A 1 384 ? 16.042 4.922 -24.611 1.00 37.06 384 LEU A C 1
ATOM 3169 O O . LEU A 1 384 ? 14.834 4.811 -24.818 1.00 37.06 384 LEU A O 1
ATOM 3173 N N . GLN A 1 385 ? 16.759 5.911 -25.159 1.00 38.94 385 GLN A N 1
ATOM 3174 C CA . GLN A 1 385 ? 16.214 6.859 -26.145 1.00 38.94 385 GLN A CA 1
ATOM 3175 C C . GLN A 1 385 ? 15.822 6.176 -27.472 1.00 38.94 385 GLN A C 1
ATOM 3177 O O . GLN A 1 385 ? 14.809 6.536 -28.074 1.00 38.94 385 GLN A O 1
ATOM 3182 N N . GLN A 1 386 ? 16.586 5.170 -27.915 1.00 36.38 386 GLN A N 1
ATOM 3183 C CA . GLN A 1 386 ? 16.320 4.412 -29.146 1.00 36.38 386 GLN A CA 1
ATOM 3184 C C . GLN A 1 386 ? 15.160 3.411 -28.987 1.00 36.38 386 GLN A C 1
ATOM 3186 O O . GLN A 1 386 ? 14.344 3.278 -29.897 1.00 36.38 386 GLN A O 1
ATOM 3191 N N . ILE A 1 387 ? 15.028 2.769 -27.819 1.00 33.09 387 ILE A N 1
ATOM 3192 C CA . ILE A 1 387 ? 13.959 1.800 -27.499 1.00 33.09 387 ILE A CA 1
ATOM 3193 C C . ILE A 1 387 ? 12.590 2.477 -27.334 1.00 33.09 387 ILE A C 1
ATOM 3195 O O . ILE A 1 387 ? 11.561 1.918 -27.718 1.00 33.09 387 ILE A O 1
ATOM 3199 N N . LEU A 1 388 ? 12.551 3.681 -26.756 1.00 36.16 388 LEU A N 1
ATOM 3200 C CA . LEU A 1 388 ? 11.299 4.370 -26.423 1.00 36.16 388 LEU A CA 1
ATOM 3201 C C . LEU A 1 388 ? 10.712 5.199 -27.573 1.00 36.16 388 LEU A C 1
ATOM 3203 O O . LEU A 1 388 ? 9.638 5.777 -27.407 1.00 36.16 388 LEU A O 1
ATOM 3207 N N . GLY A 1 389 ? 11.367 5.224 -28.738 1.00 35.56 389 GLY A N 1
ATOM 3208 C CA . GLY A 1 389 ? 10.835 5.838 -29.949 1.00 35.56 389 GLY A CA 1
ATOM 3209 C C . GLY A 1 389 ? 10.536 7.327 -29.789 1.00 35.56 389 GLY A C 1
ATOM 3210 O O . GLY A 1 389 ? 9.385 7.744 -29.896 1.00 35.56 389 GLY A O 1
ATOM 3211 N N . LYS A 1 390 ? 11.570 8.153 -29.604 1.00 33.47 390 LYS A N 1
ATOM 3212 C CA . LYS A 1 390 ? 11.499 9.553 -30.035 1.00 33.47 390 LYS A CA 1
ATOM 3213 C C . LYS A 1 390 ? 12.342 9.726 -31.292 1.00 33.47 390 LYS A C 1
ATOM 3215 O O . LYS A 1 390 ? 13.569 9.675 -31.248 1.00 33.47 390 LYS A O 1
ATOM 3220 N N . LYS A 1 391 ? 11.663 9.994 -32.416 1.00 34.06 391 LYS A N 1
ATOM 3221 C CA . LYS A 1 391 ? 12.233 10.856 -33.458 1.00 34.06 391 LYS A CA 1
ATOM 3222 C C . LYS A 1 391 ? 12.826 12.073 -32.744 1.00 34.06 391 LYS A C 1
ATOM 3224 O O . LYS A 1 391 ? 12.175 12.646 -31.868 1.00 34.06 391 LYS A O 1
ATOM 3229 N N . ARG A 1 392 ? 14.076 12.399 -33.071 1.00 29.55 392 ARG A N 1
ATOM 3230 C CA . ARG A 1 392 ? 14.771 13.580 -32.559 1.00 29.55 392 ARG A CA 1
ATOM 3231 C C . ARG A 1 392 ? 13.872 14.813 -32.665 1.00 29.55 392 ARG A C 1
ATOM 3233 O O . ARG A 1 392 ? 13.130 14.970 -33.630 1.00 29.55 392 ARG A O 1
ATOM 3240 N N . LEU A 1 393 ? 13.994 15.659 -31.650 1.00 28.42 393 LEU A N 1
ATOM 3241 C CA . LEU A 1 393 ? 13.552 17.046 -31.632 1.00 28.42 393 LEU A CA 1
ATOM 3242 C C . LEU A 1 393 ? 13.865 17.725 -32.977 1.00 28.42 393 LEU A C 1
ATOM 3244 O O . LEU A 1 393 ? 15.027 17.771 -33.377 1.00 28.42 393 LEU A O 1
ATOM 3248 N N . HIS A 1 394 ? 12.844 18.280 -33.629 1.00 23.83 394 HIS A N 1
ATOM 3249 C CA . HIS A 1 394 ? 13.030 19.535 -34.348 1.00 23.83 394 HIS A CA 1
ATOM 3250 C C . HIS A 1 394 ? 12.756 20.678 -33.364 1.00 23.83 394 HIS A C 1
ATOM 3252 O O . HIS A 1 394 ? 11.847 20.552 -32.536 1.00 23.83 394 HIS A O 1
ATOM 3258 N N . PRO A 1 395 ? 13.545 21.761 -33.421 1.00 25.62 395 PRO A N 1
ATOM 3259 C CA . PRO A 1 395 ? 13.334 22.931 -32.592 1.00 25.62 395 PRO A CA 1
ATOM 3260 C C . PRO A 1 395 ? 12.072 23.641 -33.082 1.00 25.62 395 PRO A C 1
ATOM 3262 O O . PRO A 1 395 ? 11.936 23.916 -34.273 1.00 25.62 395 PRO A O 1
ATOM 3265 N N . ILE A 1 396 ? 11.161 23.959 -32.168 1.00 24.59 396 ILE A N 1
ATOM 3266 C CA . ILE A 1 396 ? 10.292 25.115 -32.362 1.00 24.59 396 ILE A CA 1
ATOM 3267 C C . ILE A 1 396 ? 10.877 26.195 -31.453 1.00 24.59 396 ILE A C 1
ATOM 3269 O O . ILE A 1 396 ? 10.806 26.103 -30.232 1.00 24.59 396 ILE A O 1
ATOM 3273 N N . LEU A 1 397 ? 11.580 27.093 -32.142 1.00 24.73 397 LEU A N 1
ATOM 3274 C CA . LEU A 1 397 ? 12.199 28.367 -31.760 1.00 24.73 397 LEU A CA 1
ATOM 3275 C C . LEU A 1 397 ? 11.224 29.332 -31.051 1.00 24.73 397 LEU A C 1
ATOM 3277 O O . LEU A 1 397 ? 10.014 29.100 -31.128 1.00 24.73 397 LEU A O 1
ATOM 3281 N N . PRO A 1 398 ? 11.694 30.482 -30.524 1.00 31.56 398 PRO A N 1
ATOM 3282 C CA . PRO A 1 398 ? 13.081 30.959 -30.379 1.00 31.56 398 PRO A CA 1
ATOM 3283 C C . PRO A 1 398 ? 13.666 30.771 -28.976 1.00 31.56 398 PRO A C 1
ATOM 3285 O O . PRO A 1 398 ? 12.894 30.806 -27.991 1.00 31.56 398 PRO A O 1
#

Sequence (398 aa):
MKPQTLKEQFREATLVRRSQVEVNLTSRANCLFDFWEQHPEVSWVLLANLVARNTGWIMSDLVRACQCAPHSLKIPGLPSAHYQAFFAFLETGNFLIFRDVFPQLVAYAWAKRYPEQSDVFFDLLSTDPQFNVDPFIIEHWKVFFKAAKNNHWFPEWWKEPSVKRLAFALIANEQNQIHDRLLHDSQHRYLGRLFFAITRQIFIATTKLGLMKLCFAVAKSETNPETDHLLIYTMSCDFALFDNRVKVGRDLYMELFSEDSRRQRVITWARAHAKYWGSRAEYNPQQYCLYPQQANAQRKYSPPLVPWQGAKPAWPFDPTQVRPYPHLHDTPIPLPVSTQTRENIEELLSLLTATTRSLEPTSLSEQAEIIIGKSSTLQLYILLQQILGKKRLHPILP

Organism: NCBI:txid1967444

Foldseek 3Di:
DPDDDPLRVLVVVLVVVCVVQLQFLQSLLLVLLVLCVVQVLLVLSVVLSLVSLLLQLLLLVLLCQLPPDDPLSNQVPDDNLLSVLLSLLSGVLNSLLSQQCSLVSSLLVVCVVVVVCSLVSLVCQCVPPSHNHDPQLSVLSVVLSVVCVVCVSPPPSLVDPSSLSSSLSSQLSSLVSCLVVPDVPVPCQRPDPVSNLSVLLVLLLCLVLQVPWRWQFFAPFLQGLAGPGIDTDRQDSVSNDSVSSSVSSSVSSCVQRVDDGNVSRSVSNCVVLSRRFSHPCSNPVQQAPQDDPDDDPRHHHRHGRDDNPPDNNQDDDPPPDDDDDPDDDDDDDHGPPPPVNVVVVVVVVVVVVVLVPVDDDDDPPVCSVVSPPDPDSVSSNVSSCVVVDDDDDDDPDD